Protein AF-A0A1J5B1B2-F1 (afdb_monomer)

Sequence (739 aa):
MNNLKSFLSNFNSKRIFVLLSVVTLLVMIWLHNDYCLTNDEPIHQLHGKVLLDYYKGANNSAVLSPLDSAGNIIATFSVIEDNNFRGMNFFGGFFDLTVNYLHSYFPETDLYNFRHLINSFFGFILFLFIGLTAKELGGWKTAVIAFLFAVLSPRLFGHAFVNPKDIPFAAIYIVGIHQIIVFLKNLPKVKILNSIFLALIFAISIDIRVSGLLLIVYFLLSVVTYWIIDYYRSRYLKIKETSKTLGIAIAISLVGYWAVRFLWPYAATDFFAPFKVLLKVSSFSIFNAYEVFQGNWYNAWEIPYSYIPTWIWISSPIFINLGILLTITAYHPKLKGDLNLFIYSLLLFVTLFPILFILAKHSNIYNGIRHLLFVFPTLIVLAAVAWEKLIDFLKQTQFYFITILILAASMLQPAIWSIKNHPYEAMYFSPLVGGNLAIFGKYETDYWGISTKEAVEWIANHTIEERKQKVVKIKMFYGDEMKVTNYSKNFSNLEYIPGNYEKGFDYEIIYSASAKFNKNLINTWPPENTVYEVKAGGIPLCAIVESKFKGLNTKELAEKYPTEANYMALCLEYYNAGDFINSILSAKKILAINSNNYYALNNIGAAANSLGLYDYAYINLTKALALNSDFELAKNNIAVSVKNIDAFSNNHDWLLRNSLNAYYIGEFEYVVRYSQRLIKLSPKDAIAYNNLCSAYNALEQYDKGEKACLKALQIDKDFQLAKNNLAYSRDKMAKAAGK

pLDDT: mean 88.59, std 11.6, range [36.25, 98.75]

Radius of gyration: 38.33 Å; Cα contacts (8 Å, |Δi|>4): 1106; chains: 1; bounding box: 104×51×124 Å

Structure (mmCIF, N/CA/C/O backbone):
data_AF-A0A1J5B1B2-F1
#
_entry.id   AF-A0A1J5B1B2-F1
#
loop_
_atom_site.group_PDB
_atom_site.id
_atom_site.type_symbol
_atom_site.label_atom_id
_atom_site.label_alt_id
_atom_site.label_comp_id
_atom_site.label_asym_id
_atom_site.label_entity_id
_atom_site.label_seq_id
_atom_site.pdbx_PDB_ins_code
_atom_site.Cartn_x
_atom_site.Cartn_y
_atom_site.Cartn_z
_atom_site.occupancy
_atom_site.B_iso_or_equiv
_atom_site.auth_seq_id
_atom_site.auth_comp_id
_atom_site.auth_asym_id
_atom_site.auth_atom_id
_atom_site.pdbx_PDB_model_num
ATOM 1 N N . MET A 1 1 ? -50.263 -0.620 5.279 1.00 44.25 1 MET A N 1
ATOM 2 C CA . MET A 1 1 ? -49.655 -0.032 6.501 1.00 44.25 1 MET A CA 1
ATOM 3 C C . MET A 1 1 ? -49.539 -1.008 7.677 1.00 44.25 1 MET A C 1
ATOM 5 O O . MET A 1 1 ? -48.469 -1.051 8.271 1.00 44.25 1 MET A O 1
ATOM 9 N N . ASN A 1 2 ? -50.556 -1.823 7.999 1.00 39.69 2 ASN A N 1
ATOM 10 C CA . ASN A 1 2 ? -50.485 -2.770 9.132 1.00 39.69 2 ASN A CA 1
ATOM 11 C C . ASN A 1 2 ? -49.493 -3.933 8.924 1.00 39.69 2 ASN A C 1
ATOM 13 O O . ASN A 1 2 ? -48.760 -4.258 9.853 1.00 39.69 2 ASN A O 1
ATOM 17 N N . ASN A 1 3 ? -49.351 -4.459 7.701 1.00 42.47 3 ASN A N 1
ATOM 18 C CA . ASN A 1 3 ? -48.334 -5.481 7.393 1.00 42.47 3 ASN A CA 1
ATOM 19 C C . ASN A 1 3 ? -46.897 -4.935 7.451 1.00 42.47 3 ASN A C 1
ATOM 21 O O . ASN A 1 3 ? -45.998 -5.644 7.881 1.00 42.47 3 ASN A O 1
ATOM 25 N N . LEU A 1 4 ? -46.680 -3.658 7.110 1.00 40.69 4 LEU A N 1
ATOM 26 C CA . LEU A 1 4 ? -45.367 -3.010 7.234 1.00 40.69 4 LEU A CA 1
ATOM 27 C C . LEU A 1 4 ? -45.024 -2.720 8.705 1.00 40.69 4 LEU A C 1
ATOM 29 O O . LEU A 1 4 ? -43.889 -2.917 9.115 1.00 40.69 4 LEU A O 1
ATOM 33 N N . LYS A 1 5 ? -46.006 -2.314 9.524 1.00 42.25 5 LYS A N 1
ATOM 34 C CA . LYS A 1 5 ? -45.835 -2.157 10.980 1.00 42.25 5 LYS A CA 1
ATOM 35 C C . LYS A 1 5 ? -45.577 -3.492 11.687 1.00 42.25 5 LYS A C 1
ATOM 37 O O . LYS A 1 5 ? -44.724 -3.526 12.561 1.00 42.25 5 LYS A O 1
ATOM 42 N N . SER A 1 6 ? -46.256 -4.569 11.285 1.00 36.25 6 SER A N 1
ATOM 43 C CA . SER A 1 6 ? -46.028 -5.939 11.778 1.00 36.25 6 SER A CA 1
ATOM 44 C C . SER A 1 6 ? -44.667 -6.503 11.336 1.00 36.25 6 SER A C 1
ATOM 46 O O . SER A 1 6 ? -43.957 -7.123 12.127 1.00 36.25 6 SER A O 1
ATOM 48 N N . PHE A 1 7 ? -44.253 -6.222 10.097 1.00 47.09 7 PHE A N 1
ATOM 49 C CA . PHE A 1 7 ? -42.923 -6.560 9.592 1.00 47.09 7 PHE A CA 1
ATOM 50 C C . PHE A 1 7 ? -41.827 -5.794 10.351 1.00 47.09 7 PHE A C 1
ATOM 52 O O . PHE A 1 7 ? -40.885 -6.404 10.846 1.00 47.09 7 PHE A O 1
ATOM 59 N N . LEU A 1 8 ? -41.984 -4.479 10.539 1.00 43.81 8 LEU A N 1
ATOM 60 C CA . LEU A 1 8 ? -41.035 -3.631 11.271 1.00 43.81 8 LEU A CA 1
ATOM 61 C C . LEU A 1 8 ? -41.021 -3.906 12.787 1.00 43.81 8 LEU A C 1
ATOM 63 O O . LEU A 1 8 ? -39.961 -3.808 13.399 1.00 43.81 8 LEU A O 1
ATOM 67 N N . SER A 1 9 ? -42.140 -4.316 13.402 1.00 45.56 9 SER A N 1
ATOM 68 C CA . SER A 1 9 ? -42.178 -4.697 14.825 1.00 45.56 9 SER A CA 1
ATOM 69 C C . SER A 1 9 ? -41.425 -5.999 15.122 1.00 45.56 9 SER A C 1
ATOM 71 O O . SER A 1 9 ? -41.043 -6.235 16.266 1.00 45.56 9 SER A O 1
ATOM 73 N N . ASN A 1 10 ? -41.174 -6.830 14.103 1.00 48.78 10 ASN A N 1
ATOM 74 C CA . ASN A 1 10 ? -40.402 -8.070 14.223 1.00 48.78 10 ASN A CA 1
ATOM 75 C C . ASN A 1 10 ? -38.872 -7.867 14.162 1.00 48.78 10 ASN A C 1
ATOM 77 O O . ASN A 1 10 ? -38.117 -8.797 14.482 1.00 48.78 10 ASN A O 1
ATOM 81 N N . PHE A 1 11 ? -38.390 -6.668 13.813 1.00 57.84 11 PHE A N 1
ATOM 82 C CA . PHE A 1 11 ? -36.961 -6.347 13.731 1.00 57.84 11 PHE A CA 1
ATOM 83 C C . PHE A 1 11 ? -36.473 -5.573 14.963 1.00 57.84 11 PHE A C 1
ATOM 85 O O . PHE A 1 11 ? -36.334 -4.354 14.964 1.00 57.84 11 PHE A O 1
ATOM 92 N N . ASN A 1 12 ? -36.141 -6.305 16.028 1.00 86.38 12 ASN A N 1
ATOM 93 C CA . ASN A 1 12 ? -35.326 -5.767 17.122 1.00 86.38 12 ASN A CA 1
ATOM 94 C C . ASN A 1 12 ? -33.930 -5.381 16.579 1.00 86.38 12 ASN A C 1
ATOM 96 O O . ASN A 1 12 ? -33.353 -6.150 15.807 1.00 86.38 12 ASN A O 1
ATOM 100 N N . SER A 1 13 ? -33.353 -4.246 17.002 1.00 90.69 13 SER A N 1
ATOM 101 C CA . SER A 1 13 ? -32.020 -3.764 16.587 1.00 90.69 13 SER A CA 1
ATOM 102 C C . SER A 1 13 ? -30.922 -4.831 16.673 1.00 90.69 13 SER A C 1
ATOM 104 O O . SER A 1 13 ? -30.003 -4.829 15.862 1.00 90.69 13 SER A O 1
ATOM 106 N N . LYS A 1 14 ? -31.036 -5.796 17.600 1.00 94.44 14 LYS A N 1
ATOM 107 C CA . LYS A 1 14 ? -30.134 -6.960 17.662 1.00 94.44 14 LYS A CA 1
ATOM 108 C C . LYS A 1 14 ? -30.177 -7.811 16.385 1.00 94.44 14 LYS A C 1
ATOM 110 O O . LYS A 1 14 ? -29.134 -8.218 15.892 1.00 94.44 14 LYS A O 1
ATOM 115 N N . ARG A 1 15 ? -31.371 -8.098 15.854 1.00 94.44 15 ARG A N 1
ATOM 116 C CA . ARG A 1 15 ? -31.545 -8.878 14.615 1.00 94.44 15 ARG A CA 1
ATOM 117 C C . ARG A 1 15 ? -31.017 -8.110 13.407 1.00 94.44 15 ARG A C 1
ATOM 119 O O . ARG A 1 15 ? -30.364 -8.714 12.569 1.00 94.44 15 ARG A O 1
ATOM 126 N N . ILE A 1 16 ? -31.245 -6.794 13.363 1.00 95.81 16 ILE A N 1
ATOM 127 C CA . ILE A 1 16 ? -30.692 -5.917 12.318 1.00 95.81 16 ILE A CA 1
ATOM 128 C C . ILE A 1 16 ? -29.164 -5.959 12.349 1.00 95.81 16 ILE A C 1
ATOM 130 O O . ILE A 1 16 ? -28.548 -6.171 11.315 1.00 95.81 16 ILE A O 1
ATOM 134 N N . PHE A 1 17 ? -28.558 -5.821 13.531 1.00 97.50 17 PHE A N 1
ATOM 135 C CA . PHE A 1 17 ? -27.109 -5.905 13.689 1.00 97.50 17 PHE A CA 1
ATOM 136 C C . PHE A 1 17 ? -26.550 -7.230 13.160 1.00 97.50 17 PHE A C 1
ATOM 138 O O . PHE A 1 17 ? -25.635 -7.222 12.348 1.00 97.50 17 PHE A O 1
ATOM 145 N N . VAL A 1 18 ? -27.141 -8.361 13.566 1.00 97.25 18 VAL A N 1
ATOM 146 C CA . VAL A 1 18 ? -26.714 -9.692 13.104 1.00 97.25 18 VAL A CA 1
ATOM 147 C C . VAL A 1 18 ? -26.868 -9.834 11.590 1.00 97.25 18 VAL A C 1
ATOM 149 O O . VAL A 1 18 ? -25.942 -10.302 10.937 1.00 97.25 18 VAL A O 1
ATOM 152 N N . LEU A 1 19 ? -28.002 -9.405 11.027 1.00 97.12 19 LEU A N 1
ATOM 153 C CA . LEU A 1 19 ? -28.238 -9.453 9.585 1.00 97.12 19 LEU A CA 1
ATOM 154 C C . LEU A 1 19 ? -27.201 -8.620 8.823 1.00 97.12 19 LEU A C 1
ATOM 156 O O . LEU A 1 19 ? -26.601 -9.126 7.881 1.00 97.12 19 LEU A O 1
ATOM 160 N N . LEU A 1 20 ? -26.953 -7.379 9.257 1.00 97.44 20 LEU A N 1
ATOM 161 C CA . LEU A 1 20 ? -25.939 -6.510 8.659 1.00 97.44 20 LEU A CA 1
ATOM 162 C C . LEU A 1 20 ? -24.549 -7.139 8.747 1.00 97.44 20 LEU A C 1
ATOM 164 O O . LEU A 1 20 ? -23.841 -7.156 7.751 1.00 97.44 20 LEU A O 1
ATOM 168 N N . SER A 1 21 ? -24.177 -7.713 9.894 1.00 98.12 21 SER A N 1
ATOM 169 C CA . SER A 1 21 ? -22.890 -8.399 10.042 1.00 98.12 21 SER A CA 1
ATOM 170 C C . SER A 1 21 ? -22.743 -9.576 9.075 1.00 98.12 21 SER A C 1
ATOM 172 O O . SER A 1 21 ? -21.721 -9.680 8.406 1.00 98.12 21 SER A O 1
ATOM 174 N N . VAL A 1 22 ? -23.760 -10.434 8.950 1.00 98.31 22 VAL A N 1
ATOM 175 C CA . VAL A 1 22 ? -23.717 -11.576 8.020 1.00 98.31 22 VAL A CA 1
ATOM 176 C C . VAL A 1 22 ? -23.623 -11.102 6.570 1.00 98.31 22 VAL A C 1
ATOM 178 O O . VAL A 1 22 ? -22.775 -11.587 5.828 1.00 98.31 22 VAL A O 1
ATOM 181 N N . VAL A 1 23 ? -24.447 -10.130 6.170 1.00 98.25 23 VAL A N 1
ATOM 182 C CA . VAL A 1 23 ? -24.424 -9.578 4.806 1.00 98.25 23 VAL A CA 1
ATOM 183 C C . VAL A 1 23 ? -23.073 -8.934 4.505 1.00 98.25 23 VAL A C 1
ATOM 185 O O . VAL A 1 23 ? -22.494 -9.217 3.463 1.00 98.25 23 VAL A O 1
ATOM 188 N N . THR A 1 24 ? -22.533 -8.120 5.415 1.00 98.25 24 THR A N 1
ATOM 189 C CA . THR A 1 24 ? -21.216 -7.497 5.236 1.00 98.25 24 THR A CA 1
ATOM 190 C C . THR A 1 24 ? -20.114 -8.540 5.098 1.00 98.25 24 THR A C 1
ATOM 192 O O . THR A 1 24 ? -19.287 -8.395 4.208 1.00 98.25 24 THR A O 1
ATOM 195 N N . LEU A 1 25 ? -20.115 -9.607 5.904 1.00 98.25 25 LEU A N 1
ATOM 196 C CA . LEU A 1 25 ? -19.133 -10.684 5.766 1.00 98.25 25 LEU A CA 1
ATOM 197 C C . LEU A 1 25 ? -19.203 -11.338 4.379 1.00 98.25 25 LEU A C 1
ATOM 199 O O . LEU A 1 25 ? -18.172 -11.508 3.736 1.00 98.25 25 LEU A O 1
ATOM 203 N N . LEU A 1 26 ? -20.405 -11.661 3.894 1.00 98.25 26 LEU A N 1
ATOM 204 C CA . LEU A 1 26 ? -20.587 -12.258 2.567 1.00 98.25 26 LEU A CA 1
ATOM 205 C C . LEU A 1 26 ? -20.145 -11.313 1.441 1.00 98.25 26 LEU A C 1
ATOM 207 O O . LEU A 1 26 ? -19.490 -11.753 0.501 1.00 98.25 26 LEU A O 1
ATOM 211 N N . VAL A 1 27 ? -20.454 -10.019 1.555 1.00 97.44 27 VAL A N 1
ATOM 212 C CA . VAL A 1 27 ? -20.014 -8.997 0.593 1.00 97.44 27 VAL A CA 1
ATOM 213 C C . VAL A 1 27 ? -18.491 -8.865 0.595 1.00 97.44 27 VAL A C 1
ATOM 215 O O . VAL A 1 27 ? -17.888 -8.845 -0.469 1.00 97.44 27 VAL A O 1
ATOM 218 N N . MET A 1 28 ? -17.849 -8.832 1.764 1.00 97.75 28 MET A N 1
ATOM 219 C CA . MET A 1 28 ? -16.387 -8.764 1.855 1.00 97.75 28 MET A CA 1
ATOM 220 C C . MET A 1 28 ? -15.718 -10.018 1.273 1.00 97.75 28 MET A C 1
ATOM 222 O O . MET A 1 28 ? -14.736 -9.907 0.547 1.00 97.75 28 MET A O 1
ATOM 226 N N . ILE A 1 29 ? -16.280 -11.207 1.505 1.00 96.75 29 ILE A N 1
ATOM 227 C CA . ILE A 1 29 ? -15.799 -12.438 0.859 1.00 96.75 29 ILE A CA 1
ATOM 228 C C . ILE A 1 29 ? -15.971 -12.364 -0.662 1.00 96.75 29 ILE A C 1
ATOM 230 O O . ILE A 1 29 ? -15.130 -12.877 -1.387 1.00 96.75 29 ILE A O 1
ATOM 234 N N . TRP A 1 30 ? -17.025 -11.733 -1.174 1.00 96.50 30 TRP A N 1
ATOM 235 C CA . TRP A 1 30 ? -17.233 -11.608 -2.617 1.00 96.50 30 TRP A CA 1
ATOM 236 C C . TRP A 1 30 ? -16.267 -10.607 -3.277 1.00 96.50 30 TRP A C 1
ATOM 238 O O . TRP A 1 30 ? -15.713 -10.917 -4.326 1.00 96.50 30 TRP A O 1
ATOM 248 N N . LEU A 1 31 ? -16.003 -9.466 -2.631 1.00 96.62 31 LEU A N 1
ATOM 249 C CA . LEU A 1 31 ? -15.208 -8.356 -3.186 1.00 96.62 31 LEU A CA 1
ATOM 250 C C . LEU A 1 31 ? -13.682 -8.521 -3.072 1.00 96.62 31 LEU A C 1
ATOM 252 O O . LEU A 1 31 ? -12.936 -7.734 -3.645 1.00 96.62 31 LEU A O 1
ATOM 256 N N . HIS A 1 32 ? -13.172 -9.493 -2.306 1.00 94.81 32 HIS A N 1
ATOM 257 C CA . HIS A 1 32 ? -11.735 -9.533 -1.987 1.00 94.81 32 HIS A CA 1
ATOM 258 C C . HIS A 1 32 ? -10.811 -9.636 -3.211 1.00 94.81 32 HIS A C 1
ATOM 260 O O . HIS A 1 32 ? -9.705 -9.111 -3.165 1.00 94.81 32 HIS A O 1
ATOM 266 N N . ASN A 1 33 ? -11.267 -10.271 -4.294 1.00 92.44 33 ASN A N 1
ATOM 267 C CA . ASN A 1 33 ? -10.485 -10.462 -5.520 1.00 92.44 33 ASN A CA 1
ATOM 268 C C . ASN A 1 33 ? -10.365 -9.197 -6.377 1.00 92.44 33 ASN A C 1
ATOM 270 O O . ASN A 1 33 ? -9.549 -9.158 -7.302 1.00 92.44 33 ASN A O 1
ATOM 274 N N . ASP A 1 34 ? -11.180 -8.176 -6.114 1.00 93.38 34 ASP A N 1
ATOM 275 C CA . ASP A 1 34 ? -11.208 -6.966 -6.931 1.00 93.38 34 ASP A CA 1
ATOM 276 C C . ASP A 1 34 ? -9.979 -6.092 -6.658 1.00 93.38 34 ASP A C 1
ATOM 278 O O . ASP A 1 34 ? -9.441 -5.465 -7.575 1.00 93.38 34 ASP A O 1
ATOM 282 N N . TYR A 1 35 ? -9.458 -6.144 -5.432 1.00 92.38 35 TYR A N 1
ATOM 283 C CA . TYR A 1 35 ? -8.340 -5.332 -4.975 1.00 92.38 35 TYR A CA 1
ATOM 284 C C . TYR A 1 35 ? -6.985 -5.743 -5.577 1.00 92.38 35 TYR A C 1
ATOM 286 O O . TYR A 1 35 ? -6.733 -6.889 -5.949 1.00 92.38 35 TYR A O 1
ATOM 294 N N . CYS A 1 36 ? -6.091 -4.758 -5.685 1.00 90.31 36 CYS A N 1
ATOM 295 C CA . CYS A 1 36 ? -4.740 -4.928 -6.211 1.00 90.31 36 CYS A CA 1
ATOM 296 C C . CYS A 1 36 ? -3.732 -5.220 -5.093 1.00 90.31 36 CYS A C 1
ATOM 298 O O . CYS A 1 36 ? -3.844 -4.687 -3.989 1.00 90.31 36 CYS A O 1
ATOM 300 N N . LEU A 1 37 ? -2.703 -6.002 -5.423 1.00 89.56 37 LEU A N 1
ATOM 301 C CA . LEU A 1 37 ? -1.488 -6.170 -4.635 1.00 89.56 37 LEU A CA 1
ATOM 302 C C . LEU A 1 37 ? -0.881 -4.803 -4.282 1.00 89.56 37 LEU A C 1
ATOM 304 O O . LEU A 1 37 ? -0.706 -3.953 -5.157 1.00 89.56 37 LEU A O 1
ATOM 308 N N . THR A 1 38 ? -0.518 -4.616 -3.017 1.00 87.75 38 THR A N 1
ATOM 309 C CA . THR A 1 38 ? 0.160 -3.416 -2.504 1.00 87.75 38 THR A CA 1
ATOM 310 C C . THR A 1 38 ? 1.669 -3.618 -2.370 1.00 87.75 38 THR A C 1
ATOM 312 O O . THR A 1 38 ? 2.167 -4.742 -2.326 1.00 87.75 38 THR A O 1
ATOM 315 N N . ASN A 1 39 ? 2.411 -2.516 -2.233 1.00 79.56 39 ASN A N 1
ATOM 316 C CA . ASN A 1 39 ? 3.877 -2.532 -2.118 1.00 79.56 39 ASN A CA 1
ATOM 317 C C . ASN A 1 39 ? 4.401 -3.251 -0.866 1.00 79.56 39 ASN A C 1
ATOM 319 O O . ASN A 1 39 ? 5.534 -3.727 -0.859 1.00 79.56 39 ASN A O 1
ATOM 323 N N . ASP A 1 40 ? 3.596 -3.346 0.194 1.00 80.88 40 ASP A N 1
ATOM 324 C CA . ASP A 1 40 ? 4.032 -3.958 1.452 1.00 80.88 40 ASP A CA 1
ATOM 325 C C . ASP A 1 40 ? 3.839 -5.478 1.467 1.00 80.88 40 ASP A C 1
ATOM 327 O O . ASP A 1 40 ? 4.566 -6.204 2.148 1.00 80.88 40 ASP A O 1
ATOM 331 N N . GLU A 1 41 ? 2.846 -5.981 0.733 1.00 88.19 41 GLU A N 1
ATOM 332 C CA . GLU A 1 41 ? 2.434 -7.382 0.789 1.00 88.19 41 GLU A CA 1
ATOM 333 C C . GLU A 1 41 ? 3.536 -8.386 0.433 1.00 88.19 41 GLU A C 1
ATOM 335 O O . GLU A 1 41 ? 3.629 -9.397 1.132 1.00 88.19 41 GLU A O 1
ATOM 340 N N . PRO A 1 42 ? 4.415 -8.154 -0.561 1.00 85.50 42 PRO A N 1
ATOM 341 C CA . PRO A 1 42 ? 5.524 -9.068 -0.819 1.00 85.50 42 PRO A CA 1
ATOM 342 C C . PRO A 1 42 ? 6.532 -9.169 0.334 1.00 85.50 42 PRO A C 1
ATOM 344 O O . PRO A 1 42 ? 7.032 -10.254 0.629 1.00 85.50 42 PRO A O 1
ATOM 347 N N . ILE A 1 43 ? 6.790 -8.068 1.044 1.00 82.88 43 ILE A N 1
ATOM 348 C CA . ILE A 1 43 ? 7.692 -8.046 2.208 1.00 82.88 43 ILE A CA 1
ATOM 349 C C . ILE A 1 43 ? 7.073 -8.847 3.355 1.00 82.88 43 ILE A C 1
ATOM 351 O O . ILE A 1 43 ? 7.726 -9.674 3.994 1.00 82.88 43 ILE A O 1
ATOM 355 N N . HIS A 1 44 ? 5.783 -8.620 3.591 1.00 88.12 44 HIS A N 1
ATOM 356 C CA . HIS A 1 44 ? 4.971 -9.360 4.549 1.00 88.12 44 HIS A CA 1
ATOM 357 C C . HIS A 1 44 ? 4.876 -10.851 4.198 1.00 88.12 44 HIS A C 1
ATOM 359 O O . HIS A 1 44 ? 4.885 -11.715 5.077 1.00 88.12 44 HIS A O 1
ATOM 365 N N . GLN A 1 45 ? 4.855 -11.176 2.907 1.00 89.62 45 GLN A N 1
ATOM 366 C CA . GLN A 1 45 ? 4.894 -12.550 2.436 1.00 89.62 45 GLN A CA 1
ATOM 367 C C . GLN A 1 45 ? 6.224 -13.233 2.747 1.00 89.62 45 GLN A C 1
ATOM 369 O O . GLN A 1 45 ? 6.226 -14.339 3.290 1.00 89.62 45 GLN A O 1
ATOM 374 N N . LEU A 1 46 ? 7.346 -12.571 2.461 1.00 87.44 46 LEU A N 1
ATOM 375 C CA . LEU A 1 46 ? 8.669 -13.092 2.792 1.00 87.44 46 LEU A CA 1
ATOM 376 C C . LEU A 1 46 ? 8.827 -13.299 4.305 1.00 87.44 46 LEU A C 1
ATOM 378 O O . LEU A 1 46 ? 9.301 -14.348 4.738 1.00 87.44 46 LEU A O 1
ATOM 382 N N . HIS A 1 47 ? 8.362 -12.344 5.116 1.00 89.06 47 HIS A N 1
ATOM 383 C CA . HIS A 1 47 ? 8.392 -12.463 6.573 1.00 89.06 47 HIS A CA 1
ATOM 384 C C . HIS A 1 47 ? 7.584 -13.662 7.083 1.00 89.06 47 HIS A C 1
ATOM 386 O O . HIS A 1 47 ? 8.096 -14.451 7.876 1.00 89.06 47 HIS A O 1
ATOM 392 N N . GLY A 1 48 ? 6.360 -13.854 6.585 1.00 92.19 48 GLY A N 1
ATOM 393 C CA . GLY A 1 48 ? 5.529 -14.996 6.967 1.00 92.19 48 GLY A CA 1
ATOM 394 C C . GLY A 1 48 ? 6.139 -16.346 6.587 1.00 92.19 48 GLY A C 1
ATOM 395 O O . GLY A 1 48 ? 6.037 -17.293 7.366 1.00 92.19 48 GLY A O 1
ATOM 396 N N . LYS A 1 49 ? 6.840 -16.430 5.446 1.00 91.12 49 LYS A N 1
ATOM 397 C CA . LYS A 1 49 ? 7.603 -17.627 5.061 1.00 91.12 49 LYS A CA 1
ATOM 398 C C . LYS A 1 49 ? 8.735 -17.916 6.052 1.00 91.12 49 LYS A C 1
ATOM 400 O O . LYS A 1 49 ? 8.833 -19.036 6.540 1.00 91.12 49 LYS A O 1
ATOM 405 N N . VAL A 1 50 ? 9.530 -16.903 6.407 1.00 90.44 50 VAL A N 1
ATOM 406 C CA . VAL A 1 50 ? 10.624 -17.036 7.388 1.00 90.44 50 VAL A CA 1
ATOM 407 C C . VAL A 1 50 ? 10.103 -17.476 8.762 1.00 90.44 50 VAL A C 1
ATOM 409 O O . VAL A 1 50 ? 10.709 -18.337 9.400 1.00 90.44 50 VAL A O 1
ATOM 412 N N . LEU A 1 51 ? 8.962 -16.939 9.208 1.00 92.56 51 LEU A N 1
ATOM 413 C CA . LEU A 1 51 ? 8.314 -17.366 10.453 1.00 92.56 51 LEU A CA 1
ATOM 414 C C . LEU A 1 51 ? 7.831 -18.818 10.376 1.00 92.56 51 LEU A C 1
ATOM 416 O O . LEU A 1 51 ? 8.075 -19.596 11.296 1.00 92.56 51 LEU A O 1
ATOM 420 N N . LEU A 1 52 ? 7.170 -19.205 9.283 1.00 93.69 52 LEU A N 1
ATOM 421 C CA . LEU A 1 52 ? 6.684 -20.572 9.102 1.00 93.69 52 LEU A CA 1
ATOM 422 C C . LEU A 1 52 ? 7.838 -21.585 9.078 1.00 93.69 52 LEU A C 1
ATOM 424 O O . LEU A 1 52 ? 7.739 -22.635 9.713 1.00 93.69 52 LEU A O 1
ATOM 428 N N . ASP A 1 53 ? 8.935 -21.259 8.393 1.00 92.12 53 ASP A N 1
ATOM 429 C CA . ASP A 1 53 ? 10.139 -22.092 8.343 1.00 92.12 53 ASP A CA 1
ATOM 430 C C . ASP A 1 53 ? 10.784 -22.235 9.731 1.00 92.12 53 ASP A C 1
ATOM 432 O O . ASP A 1 53 ? 11.240 -23.325 10.082 1.00 92.12 53 ASP A O 1
ATOM 436 N N . TYR A 1 54 ? 10.748 -21.187 10.561 1.00 92.62 54 TYR A N 1
ATOM 437 C CA . TYR A 1 54 ? 11.180 -21.256 11.960 1.00 92.62 54 TYR A CA 1
ATOM 438 C C . TYR A 1 54 ? 10.339 -22.218 12.797 1.00 92.62 54 TYR A C 1
ATOM 440 O O . TYR A 1 54 ? 10.890 -23.114 13.435 1.00 92.62 54 TYR A O 1
ATOM 448 N N . TYR A 1 55 ? 9.009 -22.110 12.751 1.00 93.81 55 TYR A N 1
ATOM 449 C CA . TYR A 1 55 ? 8.140 -23.016 13.513 1.00 93.81 55 TYR A CA 1
ATOM 450 C C . TYR A 1 55 ? 8.185 -24.466 13.012 1.00 93.81 55 TYR A C 1
ATOM 452 O O . TYR A 1 55 ? 7.894 -25.385 13.776 1.00 93.81 55 TYR A O 1
ATOM 460 N N . LYS A 1 56 ? 8.590 -24.691 11.756 1.00 94.00 56 LYS A N 1
ATOM 461 C CA . LYS A 1 56 ? 8.878 -26.026 11.207 1.00 94.00 56 LYS A CA 1
ATOM 462 C C . LYS A 1 56 ? 10.276 -26.550 11.565 1.00 94.00 56 LYS A C 1
ATOM 464 O O . LYS A 1 56 ? 10.576 -27.698 11.254 1.00 94.00 56 LYS A O 1
ATOM 469 N N . GLY A 1 57 ? 11.131 -25.735 12.187 1.00 91.50 57 GLY A N 1
ATOM 470 C CA . GLY A 1 57 ? 12.524 -26.080 12.486 1.00 91.50 57 GLY A CA 1
ATOM 471 C C . GLY A 1 57 ? 13.447 -26.095 11.260 1.00 91.50 57 GLY A C 1
ATOM 472 O O . GLY A 1 57 ? 14.544 -26.639 11.338 1.00 91.50 57 GLY A O 1
ATOM 473 N N . ALA A 1 58 ? 13.018 -25.517 10.133 1.00 88.69 58 ALA A N 1
ATOM 474 C CA . ALA A 1 58 ? 13.769 -25.493 8.878 1.00 88.69 58 ALA A CA 1
ATOM 475 C C . ALA A 1 58 ? 14.775 -24.330 8.803 1.00 88.69 58 ALA A C 1
ATOM 477 O O . ALA A 1 58 ? 15.797 -24.447 8.130 1.00 88.69 58 ALA A O 1
ATOM 478 N N . ASN A 1 59 ? 14.503 -23.207 9.479 1.00 85.75 59 ASN A N 1
ATOM 479 C CA . ASN A 1 59 ? 15.365 -22.023 9.455 1.00 85.75 59 ASN A CA 1
ATOM 480 C C . ASN A 1 59 ? 15.274 -21.220 10.765 1.00 85.75 59 ASN A C 1
ATOM 482 O O . ASN A 1 59 ? 14.188 -20.976 11.268 1.00 85.75 59 ASN A O 1
ATOM 486 N N . ASN A 1 60 ? 16.400 -20.736 11.294 1.00 88.12 60 ASN A N 1
ATOM 487 C CA . ASN A 1 60 ? 16.443 -19.908 12.504 1.00 88.12 60 ASN A CA 1
ATOM 488 C C . ASN A 1 60 ? 16.574 -18.398 12.232 1.00 88.12 60 ASN A C 1
ATOM 490 O O . ASN A 1 60 ? 16.782 -17.626 13.165 1.00 88.12 60 ASN A O 1
ATOM 494 N N . SER A 1 61 ? 16.418 -17.928 10.990 1.00 86.50 61 SER A N 1
ATOM 495 C CA . SER A 1 61 ? 16.573 -16.501 10.680 1.00 86.50 61 SER A CA 1
ATOM 496 C C . SER A 1 61 ? 15.598 -15.584 11.427 1.00 86.50 61 SER A C 1
ATOM 498 O O . SER A 1 61 ? 15.942 -14.436 11.697 1.00 86.50 61 SER A O 1
ATOM 500 N N . ALA A 1 62 ? 14.435 -16.090 11.852 1.00 88.06 62 ALA A N 1
ATOM 501 C CA . ALA A 1 62 ? 13.431 -15.328 12.600 1.00 88.06 62 ALA A CA 1
ATOM 502 C C . ALA A 1 62 ? 13.864 -14.914 14.023 1.00 88.06 62 ALA A C 1
ATOM 504 O O . ALA A 1 62 ? 13.328 -13.949 14.568 1.00 88.06 62 ALA A O 1
ATOM 505 N N . VAL A 1 63 ? 14.820 -15.622 14.647 1.00 90.44 63 VAL A N 1
ATOM 506 C CA . VAL A 1 63 ? 15.299 -15.280 16.005 1.00 90.44 63 VAL A CA 1
ATOM 507 C C . VAL A 1 63 ? 16.389 -14.213 16.005 1.00 90.44 63 VAL A C 1
ATOM 509 O O . VAL A 1 63 ? 16.777 -13.714 17.058 1.00 90.44 63 VAL A O 1
ATOM 512 N N . LEU A 1 64 ? 16.925 -13.884 14.832 1.00 88.12 64 LEU A N 1
ATOM 513 C CA . LEU A 1 64 ? 18.067 -12.992 14.712 1.00 88.12 64 LEU A CA 1
ATOM 514 C C . LEU A 1 64 ? 17.665 -11.561 15.078 1.00 88.12 64 LEU A C 1
ATOM 516 O O . LEU A 1 64 ? 16.600 -11.084 14.680 1.00 88.12 64 LEU A O 1
ATOM 520 N N . SER A 1 65 ? 18.550 -10.870 15.802 1.00 86.50 65 SER A N 1
ATOM 521 C CA . SER A 1 65 ? 18.351 -9.465 16.160 1.00 86.50 65 SER A CA 1
ATOM 522 C C . SER A 1 65 ? 18.129 -8.619 14.903 1.00 86.50 65 SER A C 1
ATOM 524 O O . SER A 1 65 ? 18.930 -8.709 13.966 1.00 86.50 65 SER A O 1
ATOM 526 N N . PRO A 1 66 ? 17.091 -7.766 14.887 1.00 82.81 66 PRO A N 1
ATOM 527 C CA . PRO A 1 66 ? 16.885 -6.809 13.812 1.00 82.81 66 PRO A CA 1
ATOM 528 C C . PRO A 1 66 ? 17.753 -5.545 13.976 1.00 82.81 66 PRO A C 1
ATOM 530 O O . PRO A 1 66 ? 17.662 -4.607 13.181 1.00 82.81 66 PRO A O 1
ATOM 533 N N . LEU A 1 67 ? 18.567 -5.502 15.034 1.00 82.06 67 LEU A N 1
ATOM 534 C CA . LEU A 1 67 ? 19.558 -4.471 15.311 1.00 82.06 67 LEU A CA 1
ATOM 535 C C . LEU A 1 67 ? 20.962 -4.984 14.977 1.00 82.06 67 LEU A C 1
ATOM 537 O O . LEU A 1 67 ? 21.284 -6.134 15.298 1.00 82.06 67 LEU A O 1
ATOM 541 N N . ASP A 1 68 ? 21.787 -4.123 14.383 1.00 79.56 68 ASP A N 1
ATOM 542 C CA . ASP A 1 68 ? 23.215 -4.372 14.191 1.00 79.56 68 ASP A CA 1
ATOM 543 C C . ASP A 1 68 ? 23.999 -4.267 15.517 1.00 79.56 68 ASP A C 1
ATOM 545 O O . ASP A 1 68 ? 23.451 -3.951 16.578 1.00 79.56 68 ASP A O 1
ATOM 549 N N . SER A 1 69 ? 25.306 -4.535 15.471 1.00 80.38 69 SER A N 1
ATOM 550 C CA . SER A 1 69 ? 26.193 -4.454 16.640 1.00 80.38 69 SER A CA 1
ATOM 551 C C . SER A 1 69 ? 26.309 -3.044 17.234 1.00 80.38 69 SER A C 1
ATOM 553 O O . SER A 1 69 ? 26.654 -2.913 18.407 1.00 80.38 69 SER A O 1
ATOM 555 N N . ALA A 1 70 ? 25.996 -2.000 16.463 1.00 78.62 70 ALA A N 1
ATOM 556 C CA . ALA A 1 70 ? 25.958 -0.612 16.912 1.00 78.62 70 ALA A CA 1
ATOM 557 C C . ALA A 1 70 ? 24.574 -0.198 17.460 1.00 78.62 70 ALA A C 1
ATOM 559 O O . ALA A 1 70 ? 24.396 0.937 17.906 1.00 78.62 70 ALA A O 1
ATOM 560 N N . GLY A 1 71 ? 23.586 -1.101 17.457 1.00 75.75 71 GLY A N 1
ATOM 561 C CA . GLY A 1 71 ? 22.219 -0.825 17.900 1.00 75.75 71 GLY A CA 1
ATOM 562 C C . GLY A 1 71 ? 21.391 -0.020 16.891 1.00 75.75 71 GLY A C 1
ATOM 563 O O . GLY A 1 71 ? 20.374 0.582 17.266 1.00 75.75 71 GLY A O 1
ATOM 564 N N . ASN A 1 72 ? 21.811 0.022 15.627 1.00 76.69 72 ASN A N 1
ATOM 565 C CA . ASN A 1 72 ? 21.050 0.598 14.525 1.00 76.69 72 ASN A CA 1
ATOM 566 C C . ASN A 1 72 ? 20.135 -0.447 13.896 1.00 76.69 72 ASN A C 1
ATOM 568 O O . ASN A 1 72 ? 20.373 -1.649 13.968 1.0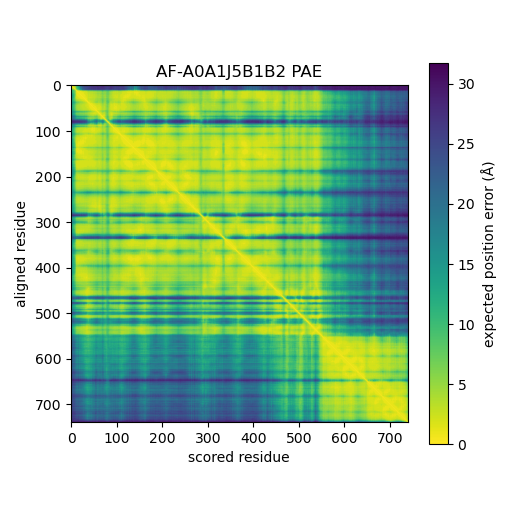0 76.69 72 ASN A O 1
ATOM 572 N N . ILE A 1 73 ? 19.054 0.029 13.288 1.00 74.31 73 ILE A N 1
ATOM 573 C CA . ILE A 1 73 ? 18.061 -0.826 12.644 1.00 74.31 73 ILE A CA 1
ATOM 574 C C . ILE A 1 73 ? 18.636 -1.345 11.326 1.00 74.31 73 ILE A C 1
ATOM 576 O O . ILE A 1 73 ? 19.044 -0.552 10.479 1.00 74.31 73 ILE A O 1
ATOM 580 N N . ILE A 1 74 ? 18.619 -2.663 11.138 1.00 75.94 74 ILE A N 1
ATOM 581 C CA . ILE A 1 74 ? 18.955 -3.282 9.855 1.00 75.94 74 ILE A CA 1
ATOM 582 C C . ILE A 1 74 ? 17.767 -3.087 8.913 1.00 75.94 74 ILE A C 1
ATOM 584 O O . ILE A 1 74 ? 16.627 -3.399 9.268 1.00 75.94 74 ILE A O 1
ATOM 588 N N . ALA A 1 75 ? 18.021 -2.551 7.719 1.00 65.06 75 ALA A N 1
ATOM 589 C CA . ALA A 1 75 ? 16.950 -2.199 6.803 1.00 65.06 75 ALA A CA 1
ATOM 590 C C . ALA A 1 75 ? 16.158 -3.431 6.337 1.00 65.06 75 ALA A C 1
ATOM 592 O O . ALA A 1 75 ? 16.711 -4.479 6.011 1.00 65.06 75 ALA A O 1
ATOM 593 N N . THR A 1 76 ? 14.837 -3.276 6.259 1.00 63.69 76 THR A N 1
ATOM 594 C CA . THR A 1 76 ? 13.891 -4.328 5.858 1.00 63.69 76 THR A CA 1
ATOM 595 C C . THR A 1 76 ? 14.149 -4.877 4.449 1.00 63.69 76 THR A C 1
ATOM 597 O O . THR A 1 76 ? 13.797 -6.015 4.161 1.00 63.69 76 THR A O 1
ATOM 600 N N . PHE A 1 77 ? 14.781 -4.076 3.586 1.00 57.38 77 PHE A N 1
ATOM 601 C CA . PHE A 1 77 ? 14.998 -4.368 2.167 1.00 57.38 77 PHE A CA 1
ATOM 602 C C . PHE A 1 77 ? 16.442 -4.745 1.814 1.00 57.38 77 PHE A C 1
ATOM 604 O O . PHE A 1 77 ? 16.693 -5.160 0.690 1.00 57.38 77 PHE A O 1
ATOM 611 N N . SER A 1 78 ? 17.406 -4.581 2.727 1.00 48.75 78 SER A N 1
ATOM 612 C CA . SER A 1 78 ? 18.830 -4.606 2.360 1.00 48.75 78 SER A CA 1
ATOM 613 C C . SER A 1 78 ? 19.452 -6.001 2.268 1.00 48.75 78 SER A C 1
ATOM 615 O O . SER A 1 78 ? 20.665 -6.091 2.118 1.00 48.75 78 SER A O 1
ATOM 617 N N . VAL A 1 79 ? 18.681 -7.086 2.404 1.00 48.97 79 VAL A N 1
ATOM 618 C CA . VAL A 1 79 ? 19.252 -8.441 2.478 1.00 48.97 79 VAL A CA 1
ATOM 619 C C . VAL A 1 79 ? 18.283 -9.498 1.928 1.00 48.97 79 VAL A C 1
ATOM 621 O O . VAL A 1 79 ? 17.663 -10.248 2.682 1.00 48.97 79 VAL A O 1
ATOM 624 N N . ILE A 1 80 ? 18.094 -9.513 0.606 1.00 49.72 80 ILE A N 1
ATOM 625 C CA . ILE A 1 80 ? 17.418 -10.623 -0.102 1.00 49.72 80 ILE A CA 1
ATOM 626 C C . ILE A 1 80 ? 18.449 -11.673 -0.557 1.00 49.72 80 ILE A C 1
ATOM 628 O O . ILE A 1 80 ? 18.136 -12.859 -0.633 1.00 49.72 80 ILE A O 1
ATOM 632 N N . GLU A 1 81 ? 19.699 -11.263 -0.759 1.00 45.09 81 GLU A N 1
ATOM 633 C CA . GLU A 1 81 ? 20.832 -12.152 -1.007 1.00 45.09 81 GLU A CA 1
ATOM 634 C C . GLU A 1 81 ? 21.411 -12.594 0.362 1.00 45.09 81 GLU A C 1
ATOM 636 O O . GLU A 1 81 ? 21.638 -11.761 1.236 1.00 45.09 81 GLU A O 1
ATOM 641 N N . ASP A 1 82 ? 21.581 -13.903 0.593 1.00 49.81 82 ASP A N 1
ATOM 642 C CA . ASP A 1 82 ? 22.274 -14.532 1.747 1.00 49.81 82 ASP A CA 1
ATOM 643 C C . ASP A 1 82 ? 21.531 -14.810 3.077 1.00 49.81 82 ASP A C 1
ATOM 645 O O . ASP A 1 82 ? 22.127 -14.698 4.151 1.00 49.81 82 ASP A O 1
ATOM 649 N N . ASN A 1 83 ? 20.266 -15.262 3.076 1.00 52.34 83 ASN A N 1
ATOM 650 C CA . ASN A 1 83 ? 19.598 -15.837 4.277 1.00 52.34 83 ASN A CA 1
ATOM 651 C C . ASN A 1 83 ? 19.560 -14.934 5.541 1.00 52.34 83 ASN A C 1
ATOM 653 O O . ASN A 1 83 ? 19.167 -15.374 6.626 1.00 52.34 83 ASN A O 1
ATOM 657 N N . ASN A 1 84 ? 19.911 -13.654 5.406 1.00 58.53 84 ASN A N 1
ATOM 658 C CA . ASN A 1 84 ? 20.072 -12.679 6.483 1.00 58.53 84 ASN A CA 1
ATOM 659 C C . ASN A 1 84 ? 18.904 -11.677 6.525 1.00 58.53 84 ASN A C 1
ATOM 661 O O . ASN A 1 84 ? 19.069 -10.511 6.890 1.00 58.53 84 ASN A O 1
ATOM 665 N N . PHE A 1 85 ? 17.695 -12.145 6.206 1.00 66.81 85 PHE A N 1
ATOM 666 C CA . PHE A 1 85 ? 16.466 -11.370 6.348 1.00 66.81 85 PHE A CA 1
ATOM 667 C C . PHE A 1 85 ? 16.142 -11.149 7.834 1.00 66.81 85 PHE A C 1
ATOM 669 O O . PHE A 1 85 ? 15.489 -11.973 8.471 1.00 66.81 85 PHE A O 1
ATOM 676 N N . ARG A 1 86 ? 16.658 -10.055 8.407 1.00 72.62 86 ARG A N 1
ATOM 677 C CA . ARG A 1 86 ? 16.524 -9.737 9.842 1.00 72.62 86 ARG A CA 1
ATOM 678 C C . ARG A 1 86 ? 15.737 -8.459 10.116 1.00 72.62 86 ARG A C 1
ATOM 680 O O . ARG A 1 86 ? 15.205 -8.308 11.207 1.00 72.62 86 ARG A O 1
ATOM 687 N N . GLY A 1 87 ? 15.606 -7.556 9.140 1.00 72.69 87 GLY A N 1
ATOM 688 C CA . GLY A 1 87 ? 14.922 -6.270 9.332 1.00 72.69 87 GLY A CA 1
ATOM 689 C C . GLY A 1 87 ? 13.439 -6.408 9.706 1.00 72.69 87 GLY A C 1
ATOM 690 O O . GLY A 1 87 ? 12.950 -5.661 10.549 1.00 72.69 87 GLY A O 1
ATOM 691 N N . MET A 1 88 ? 12.728 -7.412 9.173 1.00 82.00 88 MET A N 1
ATOM 692 C CA . MET A 1 88 ? 11.338 -7.692 9.572 1.00 82.00 88 MET A CA 1
ATOM 693 C C . MET A 1 88 ? 11.200 -8.380 10.934 1.00 82.00 88 MET A C 1
ATOM 695 O O . MET A 1 88 ? 10.100 -8.376 11.473 1.00 82.00 88 MET A O 1
ATOM 699 N N . ASN A 1 89 ? 12.277 -8.890 11.548 1.00 86.62 89 ASN A N 1
ATOM 700 C CA . ASN A 1 89 ? 12.207 -9.476 12.898 1.00 86.62 89 ASN A CA 1
ATOM 701 C C . ASN A 1 89 ? 11.895 -8.420 13.976 1.00 86.62 89 ASN A C 1
ATOM 703 O O . ASN A 1 89 ? 11.617 -8.765 15.126 1.00 86.62 89 ASN A O 1
ATOM 707 N N . PHE A 1 90 ? 11.892 -7.132 13.599 1.00 79.44 90 PHE A N 1
ATOM 708 C CA . PHE A 1 90 ? 11.277 -6.037 14.357 1.00 79.44 90 PHE A CA 1
ATOM 709 C C . PHE A 1 90 ? 9.780 -6.237 14.628 1.00 79.44 90 PHE A C 1
ATOM 711 O O . PHE A 1 90 ? 9.220 -5.544 15.480 1.00 79.44 90 PHE A O 1
ATOM 718 N N . PHE A 1 91 ? 9.129 -7.136 13.895 1.00 82.25 91 PHE A N 1
ATOM 719 C CA . PHE A 1 91 ? 7.717 -7.462 14.005 1.00 82.25 91 PHE A CA 1
ATOM 720 C C . PHE A 1 91 ? 7.570 -8.954 14.341 1.00 82.25 91 PHE A C 1
ATOM 722 O O . PHE A 1 91 ? 8.402 -9.762 13.929 1.00 82.25 91 PHE A O 1
ATOM 729 N N . GLY A 1 92 ? 6.545 -9.309 15.122 1.00 83.12 92 GLY A N 1
ATOM 730 C CA . GLY A 1 92 ? 6.265 -10.704 15.480 1.00 83.12 92 GLY A CA 1
ATOM 731 C C . GLY A 1 92 ? 5.573 -11.482 14.361 1.00 83.12 92 GLY A C 1
ATOM 732 O O . GLY A 1 92 ? 5.872 -12.651 14.141 1.00 83.12 92 GLY A O 1
ATOM 733 N N . GLY A 1 93 ? 4.749 -10.791 13.567 1.00 87.56 93 GLY A N 1
ATOM 734 C CA . GLY A 1 93 ? 4.240 -11.292 12.291 1.00 87.56 93 GLY A CA 1
ATOM 735 C C . GLY A 1 93 ? 3.119 -12.329 12.403 1.00 87.56 93 GLY A C 1
ATOM 736 O O . GLY A 1 93 ? 2.948 -13.130 11.490 1.00 87.56 93 GLY A O 1
ATOM 737 N N . PHE A 1 94 ? 2.299 -12.289 13.458 1.00 94.06 94 PHE A N 1
ATOM 738 C CA . PHE A 1 94 ? 1.144 -13.173 13.667 1.00 94.06 94 PHE A CA 1
ATOM 739 C C . PHE A 1 94 ? 0.240 -13.272 12.438 1.00 94.06 94 PHE A C 1
ATOM 741 O O . PHE A 1 94 ? -0.150 -14.373 12.046 1.00 94.06 94 PHE A O 1
ATOM 748 N N . PHE A 1 95 ? -0.089 -12.138 11.809 1.00 94.56 95 PHE A N 1
ATOM 749 C CA . PHE A 1 95 ? -0.888 -12.133 10.583 1.00 94.56 95 PHE A CA 1
ATOM 750 C C . PHE A 1 95 ? -0.167 -12.867 9.445 1.00 94.56 95 PHE A C 1
ATOM 752 O O . PHE A 1 95 ? -0.746 -13.744 8.810 1.00 94.56 95 PHE A O 1
ATOM 759 N N . ASP A 1 96 ? 1.111 -12.558 9.229 1.00 94.19 96 ASP A N 1
ATOM 760 C CA . ASP A 1 96 ? 1.905 -13.126 8.140 1.00 94.19 96 ASP A CA 1
ATOM 761 C C . ASP A 1 96 ? 2.111 -14.635 8.298 1.00 94.19 96 ASP A C 1
ATOM 763 O O . ASP A 1 96 ? 1.964 -15.380 7.324 1.00 94.19 96 ASP A O 1
ATOM 767 N N . LEU A 1 97 ? 2.383 -15.087 9.525 1.00 94.81 97 LEU A N 1
ATOM 768 C CA . LEU A 1 97 ? 2.441 -16.497 9.892 1.00 94.81 97 LEU A CA 1
ATOM 769 C C . LEU A 1 97 ? 1.091 -17.179 9.661 1.00 94.81 97 LEU A C 1
ATOM 771 O O . LEU A 1 97 ? 1.048 -18.247 9.058 1.00 94.81 97 LEU A O 1
ATOM 775 N N . THR A 1 98 ? -0.008 -16.559 10.100 1.00 95.25 98 THR A N 1
ATOM 776 C CA . THR A 1 98 ? -1.360 -17.117 9.946 1.00 95.25 98 THR A CA 1
ATOM 777 C C . THR A 1 98 ? -1.715 -17.302 8.473 1.00 95.25 98 THR A C 1
ATOM 779 O O . THR A 1 98 ? -2.163 -18.379 8.088 1.00 95.25 98 THR A O 1
ATOM 782 N N . VAL A 1 99 ? -1.471 -16.292 7.632 1.00 95.75 99 VAL A N 1
ATOM 783 C CA . VAL A 1 99 ? -1.738 -16.371 6.187 1.00 95.75 99 VAL A CA 1
ATOM 784 C C . VAL A 1 99 ? -0.916 -17.484 5.540 1.00 95.75 99 VAL A C 1
ATOM 786 O O . VAL A 1 99 ? -1.482 -18.310 4.832 1.00 95.75 99 VAL A O 1
ATOM 789 N N . ASN A 1 100 ? 0.390 -17.555 5.814 1.00 95.38 100 ASN A N 1
ATOM 790 C CA . ASN A 1 100 ? 1.265 -18.574 5.225 1.00 95.38 100 ASN A 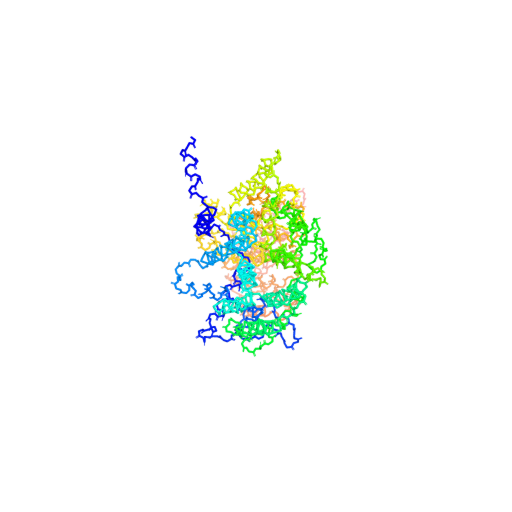CA 1
ATOM 791 C C . ASN A 1 100 ? 0.929 -19.990 5.708 1.00 95.38 100 ASN A C 1
ATOM 793 O O . ASN A 1 100 ? 0.928 -20.936 4.921 1.00 95.38 100 ASN A O 1
ATOM 797 N N . TYR A 1 101 ? 0.614 -20.142 6.994 1.00 95.88 101 TYR A N 1
ATOM 798 C CA . TYR A 1 101 ? 0.192 -21.417 7.558 1.00 95.88 101 TYR A CA 1
ATOM 799 C C . TYR A 1 101 ? -1.115 -21.900 6.920 1.00 95.88 101 TYR A C 1
ATOM 801 O O . TYR A 1 101 ? -1.191 -23.045 6.483 1.00 95.88 101 TYR A O 1
ATOM 809 N N . LEU A 1 102 ? -2.126 -21.034 6.806 1.00 96.50 102 LEU A N 1
ATOM 810 C CA . LEU A 1 102 ? -3.404 -21.396 6.193 1.00 96.50 102 LEU A CA 1
ATOM 811 C C . LEU A 1 102 ? -3.273 -21.650 4.684 1.00 96.50 102 LEU A C 1
ATOM 813 O O . LEU A 1 102 ? -3.816 -22.639 4.199 1.00 96.50 102 LEU A O 1
ATOM 817 N N . HIS A 1 103 ? -2.512 -20.826 3.955 1.00 96.62 103 HIS A N 1
ATOM 818 C CA . HIS A 1 103 ? -2.279 -21.007 2.514 1.00 96.62 103 HIS A CA 1
ATOM 819 C C . HIS A 1 103 ? -1.560 -22.324 2.201 1.00 96.62 103 HIS A C 1
ATOM 821 O O . HIS A 1 103 ? -1.819 -22.923 1.163 1.00 96.62 103 HIS A O 1
ATOM 827 N N . SER A 1 104 ? -0.756 -22.857 3.133 1.00 94.69 104 SER A N 1
ATOM 828 C CA . SER A 1 104 ? -0.112 -24.169 2.959 1.00 94.69 104 SER A CA 1
ATOM 829 C C . SER A 1 104 ? -1.092 -25.342 2.786 1.00 94.69 104 SER A C 1
ATOM 831 O O . SER A 1 104 ? -0.705 -26.373 2.242 1.00 94.69 104 SER A O 1
ATOM 833 N N . TYR A 1 105 ? -2.359 -25.175 3.184 1.00 95.75 105 TYR A N 1
ATOM 834 C CA . TYR A 1 105 ? -3.438 -26.140 2.937 1.00 95.75 105 TYR A CA 1
ATOM 835 C C . TYR A 1 105 ? -4.209 -25.883 1.631 1.00 95.75 105 TYR A C 1
ATOM 837 O O . TYR A 1 105 ? -4.997 -26.729 1.215 1.00 95.75 105 TYR A O 1
ATOM 845 N N . PHE A 1 106 ? -3.985 -24.738 0.978 1.00 95.19 106 PHE A N 1
ATOM 846 C CA . PHE A 1 106 ? -4.653 -24.312 -0.258 1.00 95.19 106 PHE A CA 1
ATOM 847 C C . PHE A 1 106 ? -3.648 -23.803 -1.316 1.00 95.19 106 PHE A C 1
ATOM 849 O O . PHE A 1 106 ? -3.821 -22.696 -1.837 1.00 95.19 106 PHE A O 1
ATOM 856 N N . PRO A 1 107 ? -2.608 -24.588 -1.667 1.00 92.25 107 PRO A N 1
ATOM 857 C CA . PRO A 1 107 ? -1.505 -24.126 -2.517 1.00 92.25 107 PRO A CA 1
ATOM 858 C C . PRO A 1 107 ? -1.930 -23.753 -3.946 1.00 92.25 107 PRO A C 1
ATOM 860 O O . PRO A 1 107 ? -1.260 -22.951 -4.584 1.00 92.25 107 PRO A O 1
ATOM 863 N N . GLU A 1 108 ? -3.053 -24.296 -4.425 1.00 91.75 108 GLU A N 1
ATOM 864 C CA . GLU A 1 108 ? -3.607 -24.023 -5.761 1.00 91.75 108 GLU A CA 1
ATOM 865 C C . GLU A 1 108 ? -4.229 -22.622 -5.888 1.00 91.75 108 GLU A C 1
ATOM 867 O O . GLU A 1 108 ? -4.498 -22.149 -6.991 1.00 91.75 108 GLU A O 1
ATOM 872 N N . THR A 1 109 ? -4.510 -21.954 -4.765 1.00 91.62 109 THR A N 1
ATOM 873 C CA . THR A 1 109 ? -5.107 -20.611 -4.770 1.00 91.62 109 THR A CA 1
ATOM 874 C C . THR A 1 109 ? -4.041 -19.536 -4.949 1.00 91.62 109 THR A C 1
ATOM 876 O O . THR A 1 109 ? -2.948 -19.645 -4.384 1.00 91.62 109 THR A O 1
ATOM 879 N N . ASP A 1 110 ? -4.358 -18.468 -5.696 1.00 91.38 110 ASP A N 1
ATOM 880 C CA . ASP A 1 110 ? -3.453 -17.318 -5.786 1.00 91.38 110 ASP A CA 1
ATOM 881 C C . ASP A 1 110 ? -3.208 -16.743 -4.385 1.00 91.38 110 ASP A C 1
ATOM 883 O O . ASP A 1 110 ? -4.132 -16.411 -3.640 1.00 91.38 110 ASP A O 1
AT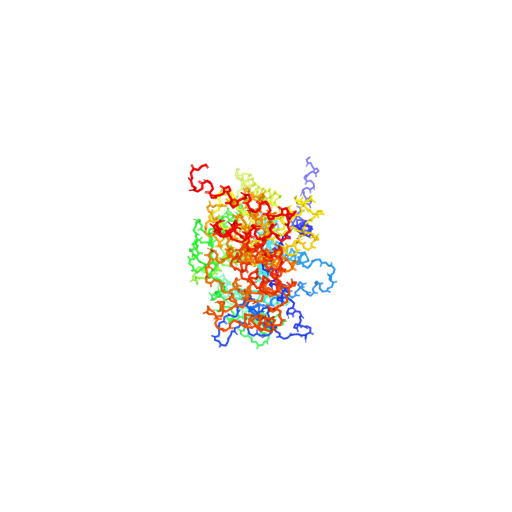OM 887 N N . LEU A 1 111 ? -1.930 -16.665 -4.032 1.00 91.06 111 LEU A N 1
ATOM 888 C CA . LEU A 1 111 ? -1.458 -16.324 -2.699 1.00 91.06 111 LEU A CA 1
ATOM 889 C C . LEU A 1 111 ? -1.918 -14.938 -2.233 1.00 91.06 111 LEU A C 1
ATOM 891 O O . LEU A 1 111 ? -2.240 -14.761 -1.056 1.00 91.06 111 LEU A O 1
ATOM 895 N N . TYR A 1 112 ? -1.936 -13.950 -3.129 1.00 91.69 112 TYR A N 1
ATOM 896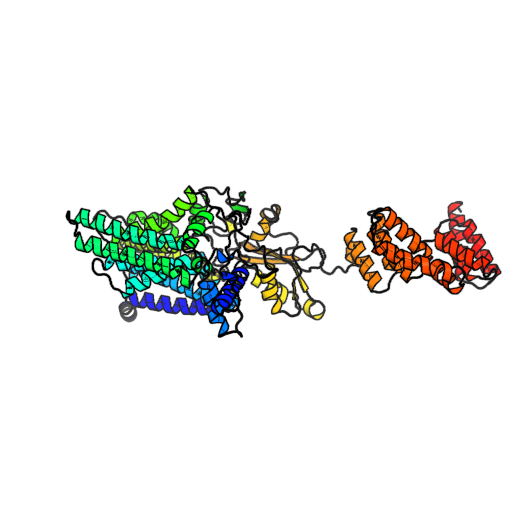 C CA . TYR A 1 112 ? -2.289 -12.581 -2.762 1.00 91.69 112 TYR A CA 1
ATOM 897 C C . TYR A 1 112 ? -3.800 -12.414 -2.658 1.00 91.69 112 TYR A C 1
ATOM 899 O O . TYR A 1 112 ? -4.268 -11.822 -1.688 1.00 91.69 112 TYR A O 1
ATOM 907 N N . ASN A 1 113 ? -4.569 -13.060 -3.536 1.00 92.38 113 ASN A N 1
ATOM 908 C CA . ASN A 1 113 ? -6.020 -13.147 -3.367 1.00 92.38 113 ASN A CA 1
ATOM 909 C C . ASN A 1 113 ? -6.387 -13.852 -2.047 1.00 92.38 113 ASN A C 1
ATOM 911 O O . ASN A 1 113 ? -7.222 -13.367 -1.284 1.00 92.38 113 ASN A O 1
ATOM 915 N N . PHE A 1 114 ? -5.706 -14.952 -1.704 1.00 95.00 114 PHE A N 1
ATOM 916 C CA . PHE A 1 114 ? -5.901 -15.626 -0.418 1.00 95.00 114 PHE A CA 1
ATOM 917 C C . PHE A 1 114 ? -5.573 -14.703 0.767 1.00 95.00 114 PHE A C 1
ATOM 919 O O . PHE A 1 114 ? -6.314 -14.645 1.749 1.00 95.00 114 PHE A O 1
ATOM 926 N N . ARG A 1 115 ? -4.493 -13.920 0.675 1.00 94.94 115 ARG A N 1
ATOM 927 C CA . ARG A 1 115 ? -4.145 -12.906 1.680 1.00 94.94 115 ARG A CA 1
ATOM 928 C C . ARG A 1 115 ? -5.223 -11.827 1.801 1.00 94.94 115 ARG A C 1
ATOM 930 O O . ARG A 1 115 ? -5.571 -11.469 2.927 1.00 94.94 115 ARG A O 1
ATOM 937 N N . HIS A 1 116 ? -5.780 -11.347 0.688 1.00 95.75 116 HIS A N 1
ATOM 938 C CA . HIS A 1 116 ? -6.877 -10.372 0.682 1.00 95.75 116 HIS A CA 1
ATOM 939 C C . HIS A 1 116 ? -8.135 -10.926 1.349 1.00 95.75 116 HIS A C 1
ATOM 941 O O . HIS A 1 116 ? -8.780 -10.223 2.129 1.00 95.75 116 HIS A O 1
ATOM 947 N N . LEU A 1 117 ? -8.435 -12.212 1.147 1.00 96.81 117 LEU A N 1
ATOM 948 C CA . LEU A 1 117 ? -9.518 -12.898 1.851 1.00 96.81 117 LEU A CA 1
ATOM 949 C C . LEU A 1 117 ? -9.295 -12.898 3.373 1.00 96.81 117 LEU A C 1
ATOM 951 O O . LEU A 1 117 ? -10.196 -12.517 4.124 1.00 96.81 117 LEU A O 1
ATOM 955 N N . ILE A 1 118 ? -8.100 -13.267 3.849 1.00 97.00 118 ILE A N 1
ATOM 956 C CA . ILE A 1 118 ? -7.795 -13.266 5.290 1.00 97.00 118 ILE A CA 1
ATOM 957 C C . ILE A 1 118 ? -7.809 -11.843 5.868 1.00 97.00 118 ILE A C 1
ATOM 959 O O . ILE A 1 118 ? -8.361 -11.629 6.949 1.00 97.00 118 ILE A O 1
ATOM 963 N N . ASN A 1 119 ? -7.276 -10.851 5.151 1.00 96.25 119 ASN A N 1
ATOM 964 C CA . ASN A 1 119 ? -7.388 -9.439 5.531 1.00 96.25 119 ASN A CA 1
ATOM 965 C C . ASN A 1 119 ? -8.851 -9.017 5.690 1.00 96.25 119 ASN A C 1
ATOM 967 O O . ASN A 1 119 ? -9.213 -8.461 6.730 1.00 96.25 119 ASN A O 1
ATOM 971 N N . SER A 1 120 ? -9.705 -9.363 4.720 1.00 97.38 120 SER A N 1
ATOM 972 C CA . SER A 1 120 ? -11.133 -9.039 4.752 1.00 97.38 120 SER A CA 1
ATOM 973 C C . SER A 1 120 ? -11.823 -9.617 5.993 1.00 97.38 120 SER A C 1
ATOM 975 O O . SER A 1 120 ? -12.677 -8.964 6.594 1.00 97.38 120 SER A O 1
ATOM 977 N N . PHE A 1 121 ? -11.385 -10.788 6.466 1.00 97.94 121 PHE A N 1
ATOM 978 C CA . PHE A 1 121 ? -11.877 -11.384 7.704 1.00 97.94 121 PHE A CA 1
ATOM 979 C C . PHE A 1 121 ? -11.466 -10.584 8.954 1.00 97.94 121 PHE A C 1
ATOM 981 O O . PHE A 1 121 ? -12.304 -10.327 9.821 1.00 97.94 121 PHE A O 1
ATOM 988 N N . PHE A 1 122 ? -10.216 -10.113 9.042 1.00 98.12 122 PHE A N 1
ATOM 989 C CA . PHE A 1 122 ? -9.798 -9.189 10.109 1.00 98.12 122 PHE A CA 1
ATOM 990 C C . PHE A 1 122 ? -10.539 -7.848 10.030 1.00 98.12 122 PHE A C 1
ATOM 992 O O . PHE A 1 122 ? -10.949 -7.308 11.059 1.00 98.12 122 PHE A O 1
ATOM 999 N N . GLY A 1 123 ? -10.778 -7.337 8.823 1.00 98.12 123 GLY A N 1
ATOM 1000 C CA . GLY A 1 123 ? -11.620 -6.167 8.587 1.00 98.12 123 GLY A CA 1
ATOM 1001 C C . GLY A 1 123 ? -13.062 -6.356 9.063 1.00 98.12 123 GLY A C 1
ATOM 1002 O O . GLY A 1 123 ? -13.629 -5.484 9.719 1.00 98.12 123 GLY A O 1
ATOM 1003 N N . PHE A 1 124 ? -13.643 -7.531 8.831 1.00 98.62 124 PHE A N 1
ATOM 1004 C CA . PHE A 1 124 ? -14.956 -7.871 9.365 1.00 98.62 124 PHE A CA 1
ATOM 1005 C C . PHE A 1 124 ? -14.95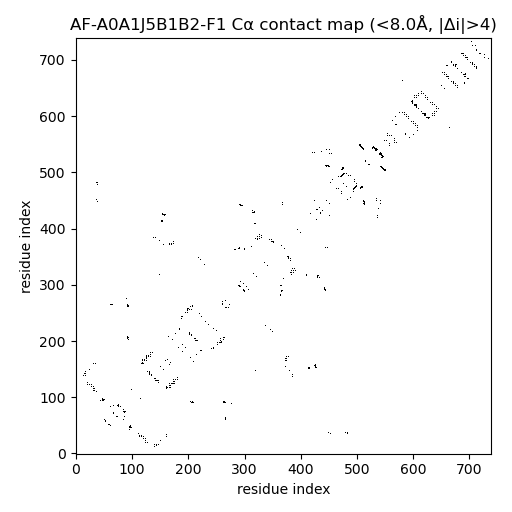7 -7.917 10.902 1.00 98.62 124 PHE A C 1
ATOM 1007 O O . PHE A 1 124 ? -15.854 -7.345 11.528 1.00 98.62 124 PHE A O 1
ATOM 1014 N N . ILE A 1 125 ? -13.943 -8.535 11.525 1.00 98.62 125 ILE A N 1
ATOM 1015 C CA . ILE A 1 125 ? -13.779 -8.535 12.991 1.00 98.62 125 ILE A CA 1
ATOM 1016 C C . ILE A 1 125 ? -13.716 -7.096 13.516 1.00 98.62 125 ILE A C 1
ATOM 1018 O O . ILE A 1 125 ? -14.387 -6.769 14.496 1.00 98.62 125 ILE A O 1
ATOM 1022 N N . LEU A 1 126 ? -12.963 -6.221 12.847 1.00 98.75 126 LEU A N 1
ATOM 1023 C CA . LEU A 1 126 ? -12.878 -4.803 13.180 1.00 98.75 126 LEU A CA 1
ATOM 1024 C C . LEU A 1 126 ? -14.262 -4.135 13.176 1.00 98.75 126 LEU A C 1
ATOM 1026 O O . LEU A 1 126 ? -14.640 -3.516 14.172 1.00 98.75 126 LEU A O 1
ATOM 1030 N N . PHE A 1 127 ? -15.053 -4.303 12.112 1.00 98.69 127 PHE A N 1
ATOM 1031 C CA . PHE A 1 127 ? -16.398 -3.711 12.015 1.00 98.69 127 PHE A CA 1
ATOM 1032 C C . PHE A 1 127 ? -17.357 -4.274 13.064 1.00 98.69 127 PHE A C 1
ATOM 1034 O O . PHE A 1 127 ? -18.082 -3.523 13.726 1.00 98.69 127 PHE A O 1
ATOM 1041 N N . LEU A 1 128 ? -17.321 -5.592 13.271 1.00 98.75 128 LEU A N 1
ATOM 1042 C CA . LEU A 1 128 ? -18.124 -6.273 14.277 1.00 98.75 128 LEU A CA 1
ATOM 1043 C C . LEU A 1 128 ? -17.839 -5.712 15.676 1.00 98.75 128 LEU A C 1
ATOM 1045 O O . LEU A 1 128 ? -18.771 -5.361 16.404 1.00 98.75 128 LEU A O 1
ATOM 1049 N N . PHE A 1 129 ? -16.565 -5.577 16.049 1.00 98.69 129 PHE A N 1
ATOM 1050 C CA . PHE A 1 129 ? -16.182 -5.111 17.380 1.00 98.69 129 PHE A CA 1
ATOM 1051 C C . PHE A 1 129 ? -16.315 -3.601 17.577 1.00 98.69 129 PHE A C 1
ATOM 1053 O O . PHE A 1 129 ? -16.552 -3.181 18.710 1.00 98.69 129 PHE A O 1
ATOM 1060 N N . ILE A 1 130 ? -16.289 -2.783 16.520 1.00 98.75 130 ILE A N 1
ATOM 1061 C CA . ILE A 1 130 ? -16.754 -1.387 16.596 1.00 98.75 130 ILE A CA 1
ATOM 1062 C C . ILE A 1 130 ? -18.218 -1.360 17.057 1.00 98.75 130 ILE A C 1
ATOM 1064 O O . ILE A 1 130 ? -18.562 -0.702 18.043 1.00 98.75 130 ILE A O 1
ATOM 1068 N N . GLY A 1 131 ? -19.072 -2.158 16.415 1.00 98.44 131 GLY A N 1
ATOM 1069 C CA . GLY A 1 131 ? -20.478 -2.297 16.785 1.00 98.44 131 GLY A CA 1
ATOM 1070 C C . GLY A 1 131 ? -20.698 -2.840 18.202 1.00 98.44 131 GLY A C 1
ATOM 1071 O O . GLY A 1 131 ? -21.471 -2.273 18.976 1.00 98.44 131 GLY A O 1
ATOM 1072 N N . LEU A 1 132 ? -19.993 -3.911 18.583 1.00 98.44 132 LEU A N 1
ATOM 1073 C CA . LEU A 1 132 ? -20.103 -4.508 19.921 1.00 98.44 132 LEU A CA 1
ATOM 1074 C C . LEU A 1 132 ? -19.567 -3.588 21.025 1.00 98.44 132 LEU A C 1
ATOM 1076 O O . LEU A 1 132 ? -20.111 -3.576 22.128 1.00 98.44 132 LEU A O 1
ATOM 1080 N N . THR A 1 133 ? -18.541 -2.786 20.747 1.00 98.19 133 THR A N 1
ATOM 1081 C CA . THR A 1 133 ? -18.045 -1.773 21.691 1.00 98.19 133 THR A CA 1
ATOM 1082 C C . THR A 1 133 ? -19.066 -0.657 21.878 1.00 98.19 133 THR A C 1
ATOM 1084 O O . THR A 1 133 ? -19.387 -0.302 23.010 1.00 98.19 133 THR A O 1
ATOM 1087 N N . ALA A 1 134 ? -19.672 -0.171 20.793 1.00 96.50 134 ALA A N 1
ATOM 1088 C CA . ALA A 1 134 ? -20.751 0.811 20.868 1.00 96.50 134 ALA A CA 1
ATOM 1089 C C . ALA A 1 134 ? -21.996 0.273 21.598 1.00 96.50 134 ALA A C 1
ATOM 1091 O O . ALA A 1 134 ? -22.638 1.002 22.361 1.00 96.50 134 ALA A O 1
ATOM 1092 N N . LYS A 1 135 ? -22.302 -1.024 21.440 1.00 95.56 135 LYS A N 1
ATOM 1093 C CA . LYS A 1 135 ? -23.374 -1.717 22.172 1.00 95.56 135 LYS A CA 1
ATOM 1094 C C . LYS A 1 135 ? -23.191 -1.637 23.683 1.00 95.56 135 LYS A C 1
ATOM 1096 O O . LYS A 1 135 ? -24.182 -1.547 24.406 1.00 95.56 135 LYS A O 1
ATOM 1101 N N . GLU A 1 136 ? -21.954 -1.658 24.170 1.00 92.75 136 GLU A N 1
ATOM 1102 C CA . GLU A 1 136 ? -21.693 -1.517 25.600 1.00 92.75 136 GLU A CA 1
ATOM 1103 C C . GLU A 1 136 ? -22.048 -0.114 26.124 1.00 92.75 136 GLU A C 1
ATOM 1105 O O . GLU A 1 136 ? -22.369 0.013 27.299 1.00 92.75 136 GLU A O 1
ATOM 1110 N N . LEU A 1 137 ? -22.079 0.928 25.293 1.00 89.75 137 LEU A N 1
ATOM 1111 C CA . LEU A 1 137 ? -22.384 2.295 25.737 1.00 89.75 137 LEU A CA 1
ATOM 1112 C C . LEU A 1 137 ? -23.841 2.722 25.513 1.00 89.75 137 LEU A C 1
ATOM 1114 O O . LEU A 1 137 ? -24.398 3.432 26.347 1.00 89.75 137 LEU A O 1
ATOM 1118 N N . GLY A 1 138 ? -24.463 2.301 24.409 1.00 86.62 138 GLY A N 1
ATOM 1119 C CA . GLY A 1 138 ? -25.818 2.739 24.032 1.00 86.62 138 GLY A CA 1
ATOM 1120 C C . GLY A 1 138 ? -26.756 1.621 23.558 1.00 86.62 138 GLY A C 1
ATOM 1121 O O . GLY A 1 138 ? -27.835 1.875 23.027 1.00 86.62 138 GLY A O 1
ATOM 1122 N N . GLY A 1 139 ? -26.380 0.355 23.762 1.00 91.31 139 GLY A N 1
ATOM 1123 C CA . GLY A 1 139 ? -27.201 -0.797 23.391 1.00 91.31 139 GLY A CA 1
ATOM 1124 C C . GLY A 1 139 ? -27.224 -1.089 21.886 1.00 91.31 139 GLY A C 1
ATOM 1125 O O . GLY A 1 139 ? -26.423 -0.585 21.101 1.00 91.31 139 GLY A O 1
ATOM 1126 N N . TRP A 1 140 ? -28.149 -1.955 21.458 1.00 94.75 140 TRP A N 1
ATOM 1127 C CA . TRP A 1 140 ? -28.163 -2.488 20.087 1.00 94.75 140 TRP A CA 1
ATOM 1128 C C . TRP A 1 140 ? -28.451 -1.444 19.000 1.00 94.75 140 TRP A C 1
ATOM 1130 O O . TRP A 1 140 ? -28.032 -1.634 17.864 1.00 94.75 140 TRP A O 1
ATOM 1140 N N . LYS A 1 141 ? -29.136 -0.341 19.323 1.00 93.12 141 LYS A N 1
ATOM 1141 C CA . LYS A 1 141 ? -29.357 0.766 18.377 1.00 93.12 141 LYS A CA 1
ATOM 1142 C C . LYS A 1 141 ? -28.031 1.444 18.024 1.00 93.12 141 LYS A C 1
ATOM 1144 O O . LYS A 1 141 ? -27.707 1.563 16.847 1.00 93.12 141 LYS A O 1
ATOM 1149 N N . THR A 1 142 ? -27.234 1.808 19.027 1.00 94.00 142 THR A N 1
ATOM 1150 C CA . THR A 1 142 ? -25.898 2.390 18.823 1.00 94.00 142 THR A CA 1
ATOM 1151 C C . THR A 1 142 ? -24.952 1.405 18.143 1.00 94.00 142 THR A C 1
ATOM 1153 O O . THR A 1 142 ? -24.143 1.817 17.321 1.00 94.00 142 THR A O 1
ATOM 1156 N N . ALA A 1 143 ? -25.098 0.104 18.416 1.00 97.69 143 ALA A N 1
ATOM 1157 C CA . ALA A 1 143 ? -24.351 -0.949 17.728 1.00 97.69 143 ALA A CA 1
ATOM 1158 C C . ALA A 1 143 ? -24.570 -0.924 16.209 1.00 97.69 143 ALA A C 1
ATOM 1160 O O . ALA A 1 143 ? -23.608 -0.976 15.449 1.00 97.69 143 ALA A O 1
ATOM 1161 N N . VAL A 1 144 ? -25.832 -0.813 15.773 1.00 97.88 144 VAL A N 1
ATOM 1162 C CA . VAL A 1 144 ? -26.192 -0.717 14.349 1.00 97.88 144 VAL A CA 1
ATOM 1163 C C . VAL A 1 144 ? -25.618 0.556 13.730 1.00 97.88 144 VAL A C 1
ATOM 1165 O O . VAL A 1 144 ? -25.020 0.483 12.662 1.00 97.88 144 VAL A O 1
ATOM 1168 N N . ILE A 1 145 ? -25.743 1.704 14.407 1.00 97.25 145 ILE A N 1
ATOM 1169 C CA . ILE A 1 145 ? -25.199 2.983 13.917 1.00 97.25 145 ILE A CA 1
ATOM 1170 C C . ILE A 1 145 ? -23.676 2.892 13.753 1.00 97.25 145 ILE A C 1
ATOM 1172 O O . ILE A 1 145 ? -23.160 3.203 12.686 1.00 97.25 145 ILE A O 1
ATOM 1176 N N . ALA A 1 146 ? -22.959 2.412 14.772 1.00 98.38 146 ALA A N 1
ATOM 1177 C CA . ALA A 1 146 ? -21.503 2.291 14.739 1.00 98.38 146 ALA A CA 1
ATOM 1178 C C . ALA A 1 146 ? -21.017 1.290 13.679 1.00 98.38 146 ALA A C 1
ATOM 1180 O O . ALA A 1 146 ? -20.029 1.550 12.998 1.00 98.38 146 ALA A O 1
ATOM 1181 N N . PHE A 1 147 ? -21.724 0.169 13.506 1.00 98.69 147 PHE A N 1
ATOM 1182 C CA . PHE A 1 147 ? -21.414 -0.808 12.462 1.00 98.69 147 PHE A CA 1
ATOM 1183 C C . PHE A 1 147 ? -21.583 -0.205 11.064 1.00 98.69 147 PHE A C 1
ATOM 1185 O O . PHE A 1 147 ? -20.682 -0.309 10.237 1.00 98.69 147 PHE A O 1
ATOM 1192 N N . LEU A 1 148 ? -22.698 0.493 10.817 1.00 98.38 148 LEU A N 1
ATOM 1193 C CA . LEU A 1 148 ? -22.918 1.195 9.552 1.00 98.38 148 LEU A CA 1
ATOM 1194 C C . LEU A 1 148 ? -21.876 2.293 9.327 1.00 98.38 148 LEU A C 1
ATOM 1196 O O . LEU A 1 148 ? -21.390 2.437 8.213 1.00 98.38 148 LEU A O 1
ATOM 1200 N N . PHE A 1 149 ? -21.489 3.033 10.365 1.00 98.56 149 PHE A N 1
ATOM 1201 C CA . PHE A 1 149 ? -20.429 4.035 10.262 1.00 98.56 149 PHE A CA 1
ATOM 1202 C C . PHE A 1 149 ? -19.090 3.421 9.861 1.00 98.56 149 PHE A C 1
ATOM 1204 O O . PHE A 1 149 ? -18.378 4.012 9.054 1.00 98.56 149 PHE A O 1
ATOM 1211 N N . ALA A 1 150 ? -18.752 2.246 10.396 1.00 98.44 150 ALA A N 1
ATOM 1212 C CA . ALA A 1 150 ? -17.526 1.543 10.041 1.00 98.44 150 ALA A CA 1
ATOM 1213 C C . ALA A 1 150 ? -17.540 1.072 8.580 1.00 98.44 150 ALA A C 1
ATOM 1215 O O . ALA A 1 150 ? -16.606 1.367 7.841 1.00 98.44 150 ALA A O 1
ATOM 1216 N N . VAL A 1 151 ? -18.623 0.413 8.151 1.00 98.19 151 VAL A N 1
ATOM 1217 C CA . VAL A 1 151 ? -18.773 -0.089 6.773 1.00 98.19 151 VAL A CA 1
ATOM 1218 C C . VAL A 1 151 ? -18.827 1.055 5.758 1.00 98.19 151 VAL A C 1
ATOM 1220 O O . VAL A 1 151 ? -18.209 0.974 4.704 1.00 98.19 151 VAL A O 1
ATOM 1223 N N . LEU A 1 152 ? -19.518 2.150 6.085 1.00 98.12 152 LEU A N 1
ATOM 1224 C CA . LEU A 1 152 ? -19.655 3.329 5.222 1.00 98.12 152 LEU A CA 1
ATOM 1225 C C . LEU A 1 152 ? -18.519 4.344 5.397 1.00 98.12 152 LEU A C 1
ATOM 1227 O O . LEU A 1 152 ? -18.663 5.496 4.988 1.00 98.12 152 LEU A O 1
ATOM 1231 N N . SER A 1 153 ? -17.406 3.945 6.017 1.00 97.62 153 SER A N 1
ATOM 1232 C CA . SER A 1 153 ? -16.160 4.710 6.035 1.00 97.62 153 SER A CA 1
ATOM 1233 C C . SER A 1 153 ? -15.237 4.175 4.940 1.00 97.62 153 SER A C 1
ATOM 1235 O O . SER A 1 153 ? -14.499 3.223 5.203 1.00 97.62 153 SER A O 1
ATOM 1237 N N . PRO A 1 154 ? -15.228 4.768 3.726 1.00 96.56 154 PRO A N 1
ATOM 1238 C CA . PRO A 1 154 ? -14.639 4.129 2.550 1.00 96.56 154 PRO A CA 1
ATOM 1239 C C . PRO A 1 154 ? -13.161 3.795 2.739 1.00 96.56 154 PRO A C 1
ATOM 1241 O O . PRO A 1 154 ? -12.736 2.698 2.403 1.00 96.56 154 PRO A O 1
ATOM 1244 N N . ARG A 1 155 ? -12.383 4.677 3.379 1.00 94.25 155 ARG A N 1
ATOM 1245 C CA . ARG A 1 155 ? -10.970 4.382 3.637 1.00 94.25 155 ARG A CA 1
ATOM 1246 C C . ARG A 1 155 ? -10.763 3.168 4.523 1.00 94.25 155 ARG A C 1
ATOM 1248 O O . ARG A 1 155 ? -9.943 2.317 4.200 1.00 94.25 155 ARG A O 1
ATOM 1255 N N . LEU A 1 156 ? -11.505 3.087 5.627 1.00 96.00 156 LEU A N 1
ATOM 1256 C CA . LEU A 1 156 ? -11.429 1.940 6.527 1.00 96.00 156 LEU A CA 1
ATOM 1257 C C . LEU A 1 156 ? -11.873 0.658 5.806 1.00 96.00 156 LEU A C 1
ATOM 1259 O O . LEU A 1 156 ? -11.246 -0.381 5.985 1.00 96.00 156 LEU A O 1
ATOM 1263 N N . PHE A 1 157 ? -12.906 0.760 4.962 1.00 96.94 157 PHE A N 1
ATOM 1264 C CA . PHE A 1 157 ? -13.406 -0.335 4.138 1.00 96.94 157 PHE A CA 1
ATOM 1265 C C . PHE A 1 157 ? -12.383 -0.810 3.100 1.00 96.94 157 PHE A C 1
ATOM 1267 O O . PHE A 1 157 ? -12.049 -1.984 3.093 1.00 96.94 157 PHE A O 1
ATOM 1274 N N . GLY A 1 158 ? -11.801 0.078 2.293 1.00 95.19 158 GLY A N 1
ATOM 1275 C CA . GLY A 1 158 ? -10.785 -0.295 1.303 1.00 95.19 158 GLY A CA 1
ATOM 1276 C C . GLY A 1 158 ? -9.510 -0.849 1.946 1.00 95.19 158 GLY A C 1
ATOM 1277 O O . GLY A 1 158 ? -8.948 -1.835 1.477 1.00 95.19 158 GLY A O 1
ATOM 1278 N N . HIS A 1 159 ? -9.083 -0.285 3.084 1.00 95.06 159 HIS A N 1
ATOM 1279 C CA . HIS A 1 159 ? -7.961 -0.836 3.848 1.00 95.06 159 HIS A CA 1
ATOM 1280 C C . HIS A 1 159 ? -8.208 -2.271 4.314 1.00 95.06 159 HIS A C 1
ATOM 1282 O O . HIS A 1 159 ? -7.248 -3.036 4.404 1.00 95.06 159 HIS A O 1
ATOM 1288 N N . ALA A 1 160 ? -9.464 -2.635 4.590 1.00 96.75 160 ALA A N 1
ATOM 1289 C CA . ALA A 1 160 ? -9.834 -3.937 5.125 1.00 96.75 160 ALA A CA 1
ATOM 1290 C C . ALA A 1 160 ? -9.436 -5.118 4.231 1.00 96.75 160 ALA A C 1
ATOM 1292 O O . ALA A 1 160 ? -9.336 -6.227 4.739 1.00 96.75 160 ALA A O 1
ATOM 1293 N N . PHE A 1 161 ? -9.191 -4.897 2.939 1.00 95.19 161 PHE A N 1
ATOM 1294 C CA . PHE A 1 161 ? -8.837 -5.955 1.992 1.00 95.19 161 PHE A CA 1
ATOM 1295 C C . PHE A 1 161 ? -7.330 -6.106 1.799 1.00 95.19 161 PHE A C 1
ATOM 1297 O O . PHE A 1 161 ? -6.825 -7.218 1.693 1.00 95.19 161 PHE A O 1
ATOM 1304 N N . VAL A 1 162 ? -6.586 -5.002 1.810 1.00 91.00 162 VAL A N 1
ATOM 1305 C CA . VAL A 1 162 ? -5.197 -5.000 1.323 1.00 91.00 162 VAL A CA 1
ATOM 1306 C C . VAL A 1 162 ? -4.148 -4.652 2.372 1.00 91.00 162 VAL A C 1
ATOM 1308 O O . VAL A 1 162 ? -2.963 -4.722 2.079 1.00 91.00 162 VAL A O 1
ATOM 1311 N N . ASN A 1 163 ? -4.533 -4.264 3.593 1.00 92.50 163 ASN A N 1
ATOM 1312 C CA . ASN A 1 163 ? -3.572 -3.838 4.615 1.00 92.50 163 ASN A CA 1
ATOM 1313 C C . ASN A 1 163 ? -3.206 -4.979 5.593 1.00 92.50 163 ASN A C 1
ATOM 1315 O O . ASN A 1 163 ? -3.889 -5.125 6.611 1.00 92.50 163 ASN A O 1
ATOM 1319 N N . PRO A 1 164 ? -2.105 -5.733 5.371 1.00 89.56 164 PRO A N 1
ATOM 1320 C CA . PRO A 1 164 ? -1.738 -6.915 6.166 1.00 89.56 164 PRO A CA 1
ATOM 1321 C C . PRO A 1 164 ? -1.278 -6.612 7.598 1.00 89.56 164 PRO A C 1
ATOM 1323 O O . PRO A 1 164 ? -0.994 -7.530 8.364 1.00 89.56 164 PRO A O 1
ATOM 1326 N N . LYS A 1 165 ? -1.161 -5.337 7.984 1.00 89.00 165 LYS A N 1
ATOM 1327 C CA . LYS A 1 165 ? -0.587 -4.951 9.278 1.00 89.00 165 LYS A CA 1
ATOM 1328 C C . LYS A 1 165 ? -1.515 -4.081 10.101 1.00 89.00 165 LYS A C 1
ATOM 1330 O O . LYS A 1 165 ? -1.836 -4.425 11.238 1.00 89.00 165 LYS A O 1
ATOM 1335 N N . ASP A 1 166 ? -1.947 -2.948 9.551 1.00 93.50 166 ASP A N 1
ATOM 1336 C CA . ASP A 1 166 ? -2.677 -1.953 10.338 1.00 93.50 166 ASP A CA 1
ATOM 1337 C C . ASP A 1 166 ? -4.121 -2.385 10.610 1.00 93.50 166 ASP A C 1
ATOM 1339 O O . ASP A 1 166 ? -4.637 -2.085 11.683 1.00 93.50 166 ASP A O 1
ATOM 1343 N N . ILE A 1 167 ? -4.763 -3.118 9.691 1.00 96.25 167 ILE A N 1
ATOM 1344 C CA . ILE A 1 167 ? -6.131 -3.621 9.890 1.00 96.25 167 ILE A CA 1
ATOM 1345 C C . ILE A 1 167 ? -6.172 -4.788 10.876 1.00 96.25 167 ILE A C 1
ATOM 1347 O O . ILE A 1 167 ? -6.950 -4.692 11.829 1.00 96.25 167 ILE A O 1
ATOM 1351 N N . PRO A 1 168 ? -5.336 -5.840 10.751 1.00 96.81 168 PRO A N 1
ATOM 1352 C CA . PRO A 1 168 ? -5.247 -6.871 11.780 1.00 96.81 168 PRO A CA 1
ATOM 1353 C C . PRO A 1 168 ? -4.942 -6.285 13.160 1.00 96.81 168 PRO A C 1
ATOM 1355 O O . PRO A 1 168 ? -5.591 -6.648 14.142 1.00 96.81 168 PRO A O 1
ATOM 1358 N N . PHE A 1 169 ? -4.029 -5.308 13.237 1.00 97.00 169 PHE A N 1
ATOM 1359 C CA . PHE A 1 169 ? -3.757 -4.604 14.487 1.00 97.00 169 PHE A CA 1
ATOM 1360 C C . PHE A 1 169 ? -4.984 -3.841 14.993 1.00 97.00 169 PHE A C 1
ATOM 1362 O O . PHE A 1 169 ? -5.362 -4.016 16.146 1.00 97.00 169 PHE A O 1
ATOM 1369 N N . ALA A 1 170 ? -5.643 -3.037 14.153 1.00 97.94 170 ALA A N 1
ATOM 1370 C CA . ALA A 1 170 ? -6.839 -2.283 14.527 1.00 97.94 170 ALA A CA 1
ATOM 1371 C C . ALA A 1 170 ? -7.979 -3.196 15.009 1.00 97.94 170 ALA A C 1
ATOM 1373 O O . ALA A 1 170 ? -8.641 -2.868 15.995 1.00 97.94 170 ALA A O 1
ATOM 1374 N N . ALA A 1 171 ? -8.171 -4.352 14.364 1.00 98.38 171 ALA A N 1
ATOM 1375 C CA . ALA A 1 171 ? -9.140 -5.379 14.742 1.00 98.38 171 ALA A CA 1
ATOM 1376 C C . ALA A 1 171 ? -8.865 -5.922 16.147 1.00 98.38 171 ALA A C 1
ATOM 1378 O O . ALA A 1 171 ? -9.717 -5.831 17.031 1.00 98.38 171 ALA A O 1
ATOM 1379 N N . ILE A 1 172 ? -7.655 -6.429 16.391 1.00 98.19 172 ILE A N 1
ATOM 1380 C CA . ILE A 1 172 ? -7.282 -6.976 17.701 1.00 98.19 172 ILE A CA 1
ATOM 1381 C C . ILE A 1 172 ? -7.240 -5.876 18.771 1.00 98.19 172 ILE A C 1
ATOM 1383 O O . ILE A 1 172 ? -7.612 -6.110 19.921 1.00 98.19 172 ILE A O 1
ATOM 1387 N N . TYR A 1 173 ? -6.869 -4.654 18.396 1.00 98.19 173 TYR A N 1
ATOM 1388 C CA . TYR A 1 173 ? -6.862 -3.501 19.283 1.00 98.19 173 TYR A CA 1
ATOM 1389 C C . TYR A 1 173 ? -8.267 -3.145 19.778 1.00 98.19 173 TYR A C 1
ATOM 1391 O O . TYR A 1 173 ? -8.474 -3.079 20.990 1.00 98.19 173 TYR A O 1
ATOM 1399 N N . ILE A 1 174 ? -9.259 -2.993 18.887 1.00 98.50 174 ILE A N 1
ATOM 1400 C CA . ILE A 1 174 ? -10.639 -2.709 19.314 1.00 98.50 174 ILE A CA 1
ATOM 1401 C C . ILE A 1 174 ? -11.255 -3.888 20.080 1.00 98.50 174 ILE A C 1
ATOM 1403 O O . ILE A 1 174 ? -12.002 -3.664 21.031 1.00 98.50 174 ILE A O 1
ATOM 1407 N N . VAL A 1 175 ? -10.895 -5.135 19.747 1.00 98.62 175 VAL A N 1
ATOM 1408 C CA . VAL A 1 175 ? -11.263 -6.321 20.541 1.00 98.62 175 VAL A CA 1
ATOM 1409 C C . VAL A 1 175 ? -10.689 -6.210 21.958 1.00 98.62 175 VAL A C 1
ATOM 1411 O O . VAL A 1 175 ? -11.407 -6.445 22.929 1.00 98.62 175 VAL A O 1
ATOM 1414 N N . GLY A 1 176 ? -9.431 -5.791 22.104 1.00 98.19 176 GLY A N 1
ATOM 1415 C CA . GLY A 1 176 ? -8.795 -5.544 23.399 1.00 98.19 176 GLY A CA 1
ATOM 1416 C C . GLY A 1 176 ? -9.499 -4.462 24.206 1.00 98.19 176 GLY A C 1
ATOM 1417 O O . GLY A 1 176 ? -9.856 -4.695 25.359 1.00 98.19 176 GLY A O 1
ATOM 1418 N N . ILE A 1 177 ? -9.787 -3.313 23.591 1.00 98.31 177 ILE A N 1
ATOM 1419 C CA . ILE A 1 177 ? -10.550 -2.232 24.231 1.00 98.31 177 ILE A CA 1
ATOM 1420 C C . ILE A 1 177 ? -11.945 -2.715 24.656 1.00 98.31 177 ILE A C 1
ATOM 1422 O O . ILE A 1 177 ? -12.363 -2.470 25.789 1.00 98.31 177 ILE A O 1
ATOM 1426 N N . HIS A 1 178 ? -12.645 -3.462 23.799 1.00 98.00 178 HIS A N 1
ATOM 1427 C CA . HIS A 1 178 ? -13.932 -4.072 24.132 1.00 98.00 178 HIS A CA 1
ATOM 1428 C C . HIS A 1 178 ? -13.826 -4.986 25.358 1.00 98.00 178 HIS A C 1
ATOM 1430 O O . HIS A 1 178 ? -14.636 -4.888 26.280 1.00 98.00 178 HIS A O 1
ATOM 1436 N N . GLN A 1 179 ? -12.814 -5.855 25.406 1.00 97.38 179 GLN A N 1
ATOM 1437 C CA . GLN A 1 179 ? -12.625 -6.770 26.531 1.00 97.38 179 GLN A CA 1
ATOM 1438 C C . GLN A 1 179 ? -12.221 -6.054 27.821 1.00 97.38 179 GLN A C 1
ATOM 1440 O O . GLN A 1 179 ? -12.673 -6.456 28.891 1.00 97.38 179 GLN A O 1
ATOM 1445 N N . ILE A 1 180 ? -11.464 -4.955 27.743 1.00 97.44 180 ILE A N 1
ATOM 1446 C CA . ILE A 1 180 ? -11.210 -4.075 28.893 1.00 97.44 180 ILE A CA 1
ATOM 1447 C C . ILE A 1 180 ? -12.538 -3.516 29.421 1.00 97.44 180 ILE A C 1
ATOM 1449 O O . ILE A 1 180 ? -12.804 -3.589 30.619 1.00 97.44 180 ILE A O 1
ATOM 1453 N N . ILE A 1 181 ? -13.423 -3.033 28.545 1.00 95.69 181 ILE A N 1
ATOM 1454 C CA . ILE A 1 181 ? -14.747 -2.524 28.936 1.00 95.69 181 ILE A CA 1
ATOM 1455 C C . ILE A 1 181 ? -15.591 -3.617 29.599 1.00 95.69 181 ILE A C 1
ATOM 1457 O O . ILE A 1 181 ? -16.174 -3.396 30.664 1.00 95.69 181 ILE A O 1
ATOM 1461 N N . VAL A 1 182 ? -15.638 -4.812 29.006 1.00 94.31 182 VAL A N 1
ATOM 1462 C CA . VAL A 1 182 ? -16.353 -5.964 29.572 1.00 94.31 182 VAL A CA 1
ATOM 1463 C C . VAL A 1 182 ? -15.766 -6.360 30.928 1.00 94.31 182 VAL A C 1
ATOM 1465 O O . VAL A 1 182 ? -16.522 -6.670 31.849 1.00 94.31 182 VAL A O 1
ATOM 1468 N N . PHE A 1 183 ? -14.442 -6.331 31.089 1.00 95.31 183 PHE A N 1
ATOM 1469 C CA . PHE A 1 183 ? -13.785 -6.591 32.367 1.00 95.31 183 PHE A CA 1
ATOM 1470 C C . PHE A 1 183 ? -14.240 -5.588 33.433 1.00 95.31 183 PHE A C 1
ATOM 1472 O O . PHE A 1 183 ? -14.727 -6.005 34.483 1.00 95.31 183 PHE A O 1
ATOM 1479 N N . LEU A 1 184 ? -14.174 -4.285 33.136 1.00 93.75 184 LEU A N 1
ATOM 1480 C CA . LEU A 1 184 ? -14.574 -3.211 34.054 1.00 93.75 184 LEU A CA 1
ATOM 1481 C C . LEU A 1 184 ? -16.040 -3.331 34.484 1.00 93.75 184 LEU A C 1
ATOM 1483 O O . LEU A 1 184 ? -16.359 -3.158 35.656 1.00 93.75 184 LEU A O 1
ATOM 1487 N N . LYS A 1 185 ? -16.936 -3.679 33.556 1.00 91.31 185 LYS A N 1
ATOM 1488 C CA . LYS A 1 185 ? -18.366 -3.859 33.845 1.00 91.31 185 LYS A CA 1
ATOM 1489 C C . LYS A 1 185 ? -18.689 -5.065 34.718 1.00 91.31 185 LYS A C 1
ATOM 1491 O O . LYS A 1 185 ? -19.738 -5.082 35.353 1.00 91.31 185 LYS A O 1
ATOM 1496 N N . ASN A 1 186 ? -17.825 -6.076 34.729 1.00 92.06 186 ASN A N 1
ATOM 1497 C CA . ASN A 1 186 ? -18.010 -7.261 35.562 1.00 92.06 186 ASN A CA 1
ATOM 1498 C C . ASN A 1 186 ? -17.349 -7.125 36.941 1.00 92.06 186 ASN A C 1
ATOM 1500 O O . ASN A 1 186 ? -17.568 -7.987 37.795 1.00 92.06 186 ASN A O 1
ATOM 1504 N N . LEU A 1 187 ? -16.565 -6.068 37.193 1.00 90.62 187 LEU A N 1
ATOM 1505 C CA . LEU A 1 187 ? -15.948 -5.853 38.500 1.00 90.62 187 LEU A CA 1
ATOM 1506 C C . LEU A 1 187 ? -17.006 -5.774 39.620 1.00 90.62 187 LEU A C 1
ATOM 1508 O O . LEU A 1 187 ? -18.087 -5.221 39.412 1.00 90.62 187 LEU A O 1
ATOM 1512 N N . PRO A 1 188 ? -16.717 -6.349 40.807 1.00 88.62 188 PRO A N 1
ATOM 1513 C CA . PRO A 1 188 ? -15.464 -7.008 41.210 1.00 88.62 188 PRO A CA 1
ATOM 1514 C C . PRO A 1 188 ? -15.356 -8.498 40.803 1.00 88.62 188 PRO A C 1
ATOM 1516 O O . PRO A 1 188 ? -14.371 -9.164 41.131 1.00 88.62 188 PRO A O 1
ATOM 1519 N N . LYS A 1 189 ? -16.354 -9.061 40.107 1.00 90.44 189 LYS A N 1
ATOM 1520 C CA . LYS A 1 189 ? -16.391 -10.479 39.711 1.00 90.44 189 LYS A CA 1
ATOM 1521 C C . LYS A 1 189 ? -15.618 -10.714 38.411 1.00 90.44 189 LYS A C 1
ATOM 1523 O O . LYS A 1 189 ? -16.132 -10.530 37.312 1.00 90.44 189 LYS A O 1
ATOM 1528 N N . VAL A 1 190 ? -14.390 -11.208 38.531 1.00 89.38 190 VAL A N 1
ATOM 1529 C CA . VAL A 1 190 ? -13.558 -11.540 37.366 1.00 89.38 190 VAL A CA 1
ATOM 1530 C C . VAL A 1 190 ? -13.833 -12.965 36.879 1.00 89.38 190 VAL A C 1
ATOM 1532 O O . VAL A 1 190 ? -13.751 -13.921 37.650 1.00 89.38 190 VAL A O 1
ATOM 1535 N N . LYS A 1 191 ? -14.133 -13.113 35.584 1.00 91.81 191 LYS A N 1
ATOM 1536 C CA . LYS A 1 191 ? -14.280 -14.416 34.919 1.00 91.81 191 LYS A CA 1
ATOM 1537 C C . LYS A 1 191 ? -12.934 -14.871 34.356 1.00 91.81 191 LYS A C 1
ATOM 1539 O O . LYS A 1 191 ? -12.342 -14.148 33.562 1.00 91.81 191 LYS A O 1
ATOM 1544 N N . ILE A 1 192 ? -12.502 -16.088 34.697 1.00 89.81 192 ILE A N 1
ATOM 1545 C CA . ILE A 1 192 ? -11.215 -16.664 34.255 1.00 89.81 192 ILE A CA 1
ATOM 1546 C C . ILE A 1 192 ? -11.083 -16.678 32.730 1.00 89.81 192 ILE A C 1
ATOM 1548 O O . ILE A 1 192 ? -10.046 -16.284 32.208 1.00 89.81 192 ILE A O 1
ATOM 1552 N N . LEU A 1 193 ? -12.140 -17.066 32.011 1.00 90.44 193 LEU A N 1
ATOM 1553 C CA . LEU A 1 193 ? -12.101 -17.119 30.549 1.00 90.44 193 LEU A CA 1
ATOM 1554 C C . LEU A 1 193 ? -11.834 -15.738 29.928 1.00 90.44 193 LEU A C 1
ATOM 1556 O O . LEU A 1 1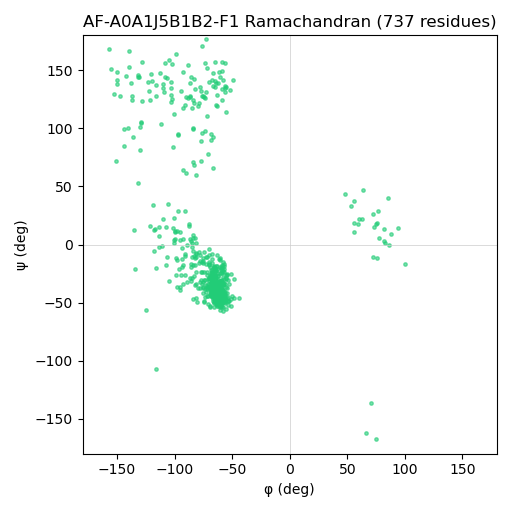93 ? -11.039 -15.630 29.001 1.00 90.44 193 LEU A O 1
ATOM 1560 N N . ASN A 1 194 ? -12.426 -14.676 30.485 1.00 90.50 194 ASN A N 1
ATOM 1561 C CA . ASN A 1 194 ? -12.177 -13.307 30.030 1.00 90.50 194 ASN A CA 1
ATOM 1562 C C . ASN A 1 194 ? -10.733 -12.879 30.325 1.00 90.50 194 ASN A C 1
ATOM 1564 O O . ASN A 1 194 ? -10.128 -12.192 29.511 1.00 90.50 194 ASN A O 1
ATOM 1568 N N . SER A 1 195 ? -10.173 -13.301 31.463 1.00 93.75 195 SER A N 1
ATOM 1569 C CA . SER A 1 195 ? -8.775 -13.036 31.821 1.00 93.75 195 SER A CA 1
ATOM 1570 C C . SER A 1 195 ? -7.792 -13.706 30.859 1.00 93.75 195 SER A C 1
ATOM 1572 O O . SER A 1 195 ? -6.851 -13.061 30.407 1.00 93.75 195 SER A O 1
ATOM 1574 N N . ILE A 1 196 ? -8.026 -14.980 30.520 1.00 95.25 196 ILE A N 1
ATOM 1575 C CA . ILE A 1 196 ? -7.212 -15.727 29.547 1.00 95.25 196 ILE A CA 1
ATOM 1576 C C . ILE A 1 196 ? -7.308 -15.066 28.172 1.00 95.25 196 ILE A C 1
ATOM 1578 O O . ILE A 1 196 ? -6.292 -14.819 27.528 1.00 95.25 196 ILE A O 1
ATOM 1582 N N . PHE A 1 197 ? -8.526 -14.731 27.743 1.00 95.94 197 PHE A N 1
ATOM 1583 C CA . PHE A 1 197 ? -8.748 -14.087 26.455 1.00 95.94 197 PHE A CA 1
ATOM 1584 C C . PHE A 1 197 ? -8.067 -12.714 26.372 1.00 95.94 197 PHE A C 1
ATOM 1586 O O . PHE A 1 197 ? -7.444 -12.403 25.363 1.00 95.94 197 PHE A O 1
ATOM 1593 N N . LEU A 1 198 ? -8.105 -11.919 27.446 1.00 96.62 198 LEU A N 1
ATOM 1594 C CA . LEU A 1 198 ? -7.431 -10.621 27.502 1.00 96.62 198 LEU A CA 1
ATOM 1595 C C . LEU A 1 198 ? -5.899 -10.755 27.448 1.00 96.62 198 LEU A C 1
ATOM 1597 O O . LEU A 1 198 ? -5.255 -10.004 26.719 1.00 96.62 198 LEU A O 1
ATOM 1601 N N . ALA A 1 199 ? -5.321 -11.739 28.147 1.00 97.88 199 ALA A N 1
ATOM 1602 C CA . ALA A 1 199 ? -3.890 -12.033 28.057 1.00 97.88 199 ALA A CA 1
ATOM 1603 C C . ALA A 1 199 ? -3.479 -12.437 26.628 1.00 97.88 199 ALA A C 1
ATOM 1605 O O . ALA A 1 199 ? -2.471 -11.949 26.118 1.00 97.88 199 ALA A O 1
ATOM 1606 N N . LEU A 1 200 ? -4.286 -13.266 25.956 1.00 97.69 200 LEU A N 1
ATOM 1607 C CA . LEU A 1 200 ? -4.054 -13.657 24.564 1.00 97.69 200 LEU A CA 1
ATOM 1608 C C . LEU A 1 200 ? -4.136 -12.456 23.610 1.00 97.69 200 LEU A C 1
ATOM 1610 O O . LEU A 1 200 ? -3.290 -12.316 22.732 1.00 97.69 200 LEU A O 1
ATOM 1614 N N . ILE A 1 201 ? -5.111 -11.560 23.803 1.00 98.19 201 ILE A N 1
ATOM 1615 C CA . ILE A 1 201 ? -5.226 -10.329 23.009 1.00 98.19 201 ILE A CA 1
ATOM 1616 C C . ILE A 1 201 ? -3.990 -9.448 23.180 1.00 98.19 201 ILE A C 1
ATOM 1618 O O . ILE A 1 201 ? -3.501 -8.908 22.191 1.00 98.19 201 ILE A O 1
ATOM 1622 N N . PHE A 1 202 ? -3.464 -9.303 24.400 1.00 98.06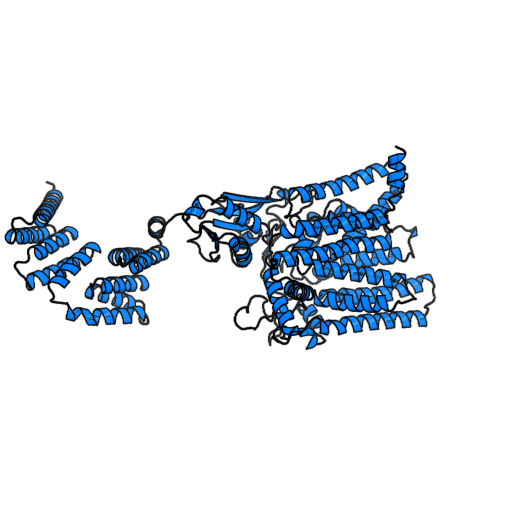 202 PHE A N 1
ATOM 1623 C CA . PHE A 1 202 ? -2.225 -8.554 24.613 1.00 98.06 202 PHE A CA 1
ATOM 1624 C C . PHE A 1 202 ? -1.059 -9.180 23.850 1.00 98.06 202 PHE A C 1
ATOM 1626 O O . PHE A 1 202 ? -0.363 -8.455 23.142 1.00 98.06 202 PHE A O 1
ATOM 1633 N N . ALA A 1 203 ? -0.900 -10.504 23.922 1.00 97.44 203 ALA A N 1
ATOM 1634 C CA . ALA A 1 203 ? 0.157 -11.208 23.206 1.00 97.44 203 ALA A CA 1
ATOM 1635 C C . ALA A 1 203 ? 0.063 -10.998 21.685 1.00 97.44 203 ALA A C 1
ATOM 1637 O O . ALA A 1 203 ? 1.018 -10.527 21.072 1.00 97.44 203 ALA A O 1
ATOM 1638 N N . ILE A 1 204 ? -1.108 -11.262 21.093 1.00 97.25 204 ILE A N 1
ATOM 1639 C CA . ILE A 1 204 ? -1.347 -11.116 19.647 1.00 97.25 204 ILE A CA 1
ATOM 1640 C C . ILE A 1 204 ? -1.189 -9.655 19.206 1.00 97.25 204 ILE A C 1
ATOM 1642 O O . ILE A 1 204 ? -0.603 -9.375 18.166 1.00 97.25 204 ILE A O 1
ATOM 1646 N N . SER A 1 205 ? -1.699 -8.701 19.987 1.00 96.38 205 SER A N 1
ATOM 1647 C CA . SER A 1 205 ? -1.624 -7.278 19.645 1.00 96.38 205 SER A CA 1
ATOM 1648 C C . SER A 1 205 ? -0.180 -6.779 19.609 1.00 96.38 205 SER A C 1
ATOM 1650 O O . SER A 1 205 ? 0.203 -6.122 18.643 1.00 96.38 205 SER A O 1
ATOM 1652 N N . ILE A 1 206 ? 0.624 -7.123 20.627 1.00 95.44 206 ILE A N 1
ATOM 1653 C CA . ILE A 1 206 ? 2.054 -6.774 20.702 1.00 95.44 206 ILE A CA 1
ATOM 1654 C C . ILE A 1 206 ? 2.830 -7.412 19.548 1.00 95.44 206 ILE A C 1
ATOM 1656 O O . ILE A 1 206 ? 3.710 -6.767 18.979 1.00 95.44 206 ILE A O 1
ATOM 1660 N N . ASP A 1 207 ? 2.488 -8.652 19.204 1.00 94.56 207 ASP A N 1
ATOM 1661 C CA . ASP A 1 207 ? 3.120 -9.402 18.126 1.00 94.56 207 ASP A CA 1
ATOM 1662 C C . ASP A 1 207 ? 2.883 -8.768 16.740 1.00 94.56 207 ASP A C 1
ATOM 1664 O O . ASP A 1 207 ? 3.836 -8.503 16.001 1.00 94.56 207 ASP A O 1
ATOM 1668 N N . ILE A 1 208 ? 1.627 -8.430 16.413 1.00 93.06 208 ILE A N 1
ATOM 1669 C CA . ILE A 1 208 ? 1.294 -7.748 15.150 1.00 93.06 208 ILE A CA 1
ATOM 1670 C C . ILE A 1 208 ? 1.988 -6.380 15.091 1.00 93.06 208 ILE A C 1
ATOM 1672 O O . ILE A 1 208 ? 2.539 -5.982 14.057 1.00 93.06 208 ILE A O 1
ATOM 1676 N N . ARG A 1 209 ? 1.935 -5.625 16.195 1.00 90.31 209 ARG A N 1
ATOM 1677 C CA . ARG A 1 209 ? 2.549 -4.301 16.293 1.00 90.31 209 ARG A CA 1
ATOM 1678 C C . ARG A 1 209 ? 2.923 -3.994 17.737 1.00 90.31 209 ARG A C 1
ATOM 1680 O O . ARG A 1 209 ? 2.073 -3.983 18.619 1.00 90.31 209 ARG A O 1
ATOM 1687 N N . VAL A 1 210 ? 4.165 -3.570 17.962 1.00 89.69 210 VAL A N 1
ATOM 1688 C CA . VAL A 1 210 ? 4.679 -3.256 19.309 1.00 89.69 210 VAL A CA 1
ATOM 1689 C C . VAL A 1 210 ? 3.833 -2.230 20.086 1.00 89.69 210 VAL A C 1
ATOM 1691 O O . VAL A 1 210 ? 3.769 -2.261 21.315 1.00 89.69 210 VAL A O 1
ATOM 1694 N N . SER A 1 211 ? 3.108 -1.352 19.381 1.00 89.00 211 SER A N 1
ATOM 1695 C CA . SER A 1 211 ? 2.130 -0.423 19.963 1.00 89.00 211 SER A CA 1
ATOM 1696 C C . SER A 1 211 ? 1.006 -1.120 20.747 1.00 89.00 211 SER A C 1
ATOM 1698 O O . SER A 1 211 ? 0.343 -0.466 21.548 1.00 89.00 211 SER A O 1
ATOM 1700 N N . GLY A 1 212 ? 0.813 -2.434 20.588 1.00 93.44 212 GLY A N 1
ATOM 1701 C CA . GLY A 1 212 ? -0.079 -3.258 21.405 1.00 93.44 212 GLY A CA 1
ATOM 1702 C C . GLY A 1 212 ? 0.231 -3.209 22.904 1.00 93.44 212 GLY A C 1
ATOM 1703 O O . GLY A 1 212 ? -0.675 -3.402 23.713 1.00 93.44 212 GLY A O 1
ATOM 1704 N N . LEU A 1 213 ? 1.457 -2.829 23.298 1.00 94.56 213 LEU A N 1
ATOM 1705 C CA . LEU A 1 213 ? 1.816 -2.543 24.695 1.00 94.56 213 LEU A CA 1
ATOM 1706 C C . LEU A 1 213 ? 0.912 -1.474 25.332 1.00 94.56 213 LEU A C 1
ATOM 1708 O O . LEU A 1 213 ? 0.660 -1.516 26.537 1.00 94.56 213 LEU A O 1
ATOM 1712 N N . LEU A 1 214 ? 0.365 -0.551 24.532 1.00 94.56 214 LEU A N 1
ATOM 1713 C CA . LEU A 1 214 ? -0.587 0.451 25.008 1.00 94.56 214 LEU A CA 1
ATOM 1714 C C . LEU A 1 214 ? -1.853 -0.180 25.599 1.00 94.56 214 LEU A C 1
ATOM 1716 O O . LEU A 1 214 ? -2.399 0.373 26.547 1.00 94.56 214 LEU A O 1
ATOM 1720 N N . LEU A 1 215 ? -2.299 -1.347 25.118 1.00 97.50 215 LEU A N 1
ATOM 1721 C CA . LEU A 1 215 ? -3.470 -2.027 25.684 1.00 97.50 215 LEU A CA 1
ATOM 1722 C C . LEU A 1 215 ? -3.238 -2.464 27.134 1.00 97.50 215 LEU A C 1
ATOM 1724 O O . LEU A 1 215 ? -4.145 -2.329 27.953 1.00 97.50 215 LEU A O 1
ATOM 1728 N N . ILE A 1 216 ? -2.028 -2.927 27.468 1.00 97.81 216 ILE A N 1
ATOM 1729 C CA . ILE A 1 216 ? -1.650 -3.261 28.849 1.00 97.81 216 ILE A CA 1
ATOM 1730 C C . ILE A 1 216 ? -1.704 -2.003 29.721 1.00 97.81 216 ILE A C 1
ATOM 1732 O O . ILE A 1 216 ? -2.287 -2.021 30.808 1.00 97.81 216 ILE A O 1
ATOM 1736 N N . VAL A 1 217 ? -1.139 -0.897 29.225 1.00 96.81 217 VAL A N 1
ATOM 1737 C CA . VAL A 1 217 ? -1.143 0.392 29.930 1.00 96.81 217 VAL A CA 1
ATOM 1738 C C . VAL A 1 217 ? -2.575 0.869 30.164 1.00 96.81 217 VAL A C 1
ATOM 1740 O O . VAL A 1 217 ? -2.933 1.197 31.293 1.00 96.81 217 VAL A O 1
ATOM 1743 N N . TYR A 1 218 ? -3.420 0.856 29.132 1.00 97.38 218 TYR A N 1
ATOM 1744 C CA . TYR A 1 218 ? -4.817 1.264 29.250 1.00 97.38 218 TYR A CA 1
ATOM 1745 C C . TYR A 1 218 ? -5.605 0.358 30.173 1.00 97.38 218 TYR A C 1
ATOM 1747 O O . TYR A 1 218 ? -6.417 0.860 30.943 1.00 97.38 218 TYR A O 1
ATOM 1755 N N . PHE A 1 219 ? -5.369 -0.950 30.147 1.00 98.06 219 PHE A N 1
ATOM 1756 C CA . PHE A 1 219 ? -6.042 -1.882 31.036 1.00 98.06 219 PHE A CA 1
ATOM 1757 C C . PHE A 1 219 ? -5.729 -1.591 32.506 1.00 98.06 219 PHE A C 1
ATOM 1759 O O . PHE A 1 219 ? -6.651 -1.386 33.298 1.00 98.06 219 PHE A O 1
ATOM 1766 N N . LEU A 1 220 ? -4.444 -1.500 32.860 1.00 97.94 220 LEU A N 1
ATOM 1767 C CA . LEU A 1 220 ? -4.019 -1.206 34.230 1.00 97.94 220 LEU A CA 1
ATOM 1768 C C . LEU A 1 220 ? -4.502 0.175 34.682 1.00 97.94 220 LEU A C 1
ATOM 1770 O O . LEU A 1 220 ? -5.084 0.293 35.762 1.00 97.94 220 LEU A O 1
ATOM 1774 N N . LEU A 1 221 ? -4.336 1.196 33.834 1.00 96.94 221 LEU A N 1
ATOM 1775 C CA . LEU A 1 221 ? -4.829 2.544 34.104 1.00 96.94 221 LEU A CA 1
ATOM 1776 C C . LEU A 1 221 ? -6.340 2.531 34.346 1.00 96.94 221 LEU A C 1
ATOM 1778 O O . LEU A 1 221 ? -6.806 3.099 35.325 1.00 96.94 221 LEU A O 1
ATOM 1782 N N . SER A 1 222 ? -7.102 1.821 33.514 1.00 95.88 222 SER A N 1
ATOM 1783 C CA . SER A 1 222 ? -8.558 1.762 33.639 1.00 95.88 222 SER A CA 1
ATOM 1784 C C . SER A 1 222 ? -9.011 1.093 34.932 1.00 95.88 222 SER A C 1
ATOM 1786 O O . SER A 1 222 ? -9.969 1.555 35.547 1.00 95.88 222 SER A O 1
ATOM 1788 N N . VAL A 1 223 ? -8.332 0.026 35.366 1.00 95.62 223 VAL A N 1
ATOM 1789 C CA . VAL A 1 223 ? -8.630 -0.651 36.638 1.00 95.62 223 VAL A CA 1
ATOM 1790 C C . VAL A 1 223 ? -8.326 0.268 37.821 1.00 95.62 223 VAL A C 1
ATOM 1792 O O . VAL A 1 223 ? -9.146 0.386 38.730 1.00 95.62 223 VAL A O 1
ATOM 1795 N N . VAL A 1 224 ? -7.186 0.965 37.800 1.00 95.19 224 VAL A N 1
ATOM 1796 C CA . VAL A 1 224 ? -6.830 1.939 38.843 1.00 95.19 224 VAL A CA 1
ATOM 1797 C C . VAL A 1 224 ? -7.843 3.084 38.880 1.00 95.19 224 VAL A C 1
ATOM 1799 O O . VAL A 1 224 ? -8.390 3.390 39.938 1.00 95.19 224 VAL A O 1
ATOM 1802 N N . THR A 1 225 ? -8.157 3.686 37.731 1.00 92.94 225 THR A N 1
ATOM 1803 C CA . THR A 1 225 ? -9.122 4.788 37.644 1.00 92.94 225 THR A CA 1
ATOM 1804 C C . THR A 1 225 ? -10.525 4.356 38.063 1.00 92.94 225 THR A C 1
ATOM 1806 O O . THR A 1 225 ? -11.204 5.119 38.746 1.00 92.94 225 THR A O 1
ATOM 1809 N N . TYR A 1 226 ? -10.950 3.133 37.733 1.00 92.62 226 TYR A N 1
ATOM 1810 C CA . TYR A 1 226 ? -12.221 2.579 38.201 1.00 92.62 226 TYR A CA 1
ATOM 1811 C C . TYR A 1 226 ? -12.308 2.591 39.731 1.00 92.62 226 TYR A C 1
ATOM 1813 O O . TYR A 1 226 ? -13.284 3.100 40.279 1.00 92.62 226 TYR A O 1
ATOM 1821 N N . TRP A 1 227 ? -11.275 2.102 40.424 1.00 91.31 227 TRP A N 1
ATOM 1822 C CA . TRP A 1 227 ? -11.254 2.075 41.889 1.00 91.31 227 TRP A CA 1
ATOM 1823 C C . TRP A 1 227 ? -11.133 3.462 42.519 1.00 91.31 227 TRP A C 1
ATOM 1825 O O . TRP A 1 227 ? -11.736 3.703 43.561 1.00 91.31 227 TRP A O 1
ATOM 1835 N N . ILE A 1 228 ? -10.417 4.391 41.878 1.00 90.38 228 ILE A N 1
ATOM 1836 C CA . ILE A 1 228 ? -10.392 5.799 42.297 1.00 90.38 228 ILE A CA 1
ATOM 1837 C C . ILE A 1 228 ? -11.808 6.384 42.230 1.00 90.38 228 ILE A C 1
ATOM 1839 O O . ILE A 1 228 ? -12.279 6.983 43.195 1.00 90.38 228 ILE A O 1
ATOM 1843 N N . ILE A 1 229 ? -12.510 6.185 41.113 1.00 87.44 229 ILE A N 1
ATOM 1844 C CA . ILE A 1 229 ? -13.883 6.666 40.929 1.00 87.44 229 ILE A CA 1
ATOM 1845 C C . ILE A 1 229 ? -14.835 6.011 41.937 1.00 87.44 229 ILE A C 1
ATOM 1847 O O . ILE A 1 229 ? -15.667 6.712 42.512 1.00 87.44 229 ILE A O 1
ATOM 1851 N N . ASP A 1 230 ? -14.718 4.700 42.169 1.00 86.88 230 ASP A N 1
ATOM 1852 C CA . ASP A 1 230 ? -15.521 3.986 43.166 1.00 86.88 230 ASP A CA 1
ATOM 1853 C C . ASP A 1 230 ? -15.293 4.556 44.570 1.00 86.88 230 ASP A C 1
ATOM 1855 O O . ASP A 1 230 ? -16.258 4.923 45.234 1.00 86.88 230 ASP A O 1
ATOM 1859 N N . TYR A 1 231 ? -14.035 4.765 44.972 1.00 88.94 231 TYR A N 1
ATOM 1860 C CA . TYR A 1 231 ? -13.683 5.402 46.243 1.00 88.94 231 TYR A CA 1
ATOM 1861 C C . TYR A 1 231 ? -14.274 6.810 46.384 1.00 88.94 231 TYR A C 1
ATOM 1863 O O . TYR A 1 231 ? -14.830 7.147 47.429 1.00 88.94 231 TYR A O 1
ATOM 1871 N N . TYR A 1 232 ? -14.211 7.642 45.339 1.00 86.12 232 TYR A N 1
ATOM 1872 C CA . TYR A 1 232 ? -14.824 8.974 45.375 1.00 86.12 232 TYR A CA 1
ATOM 1873 C C . TYR A 1 232 ? -16.351 8.921 45.546 1.00 86.12 232 TYR A C 1
ATOM 1875 O O . TYR A 1 232 ? -16.916 9.832 46.155 1.00 86.12 232 TYR A O 1
ATOM 1883 N N . ARG A 1 233 ? -17.016 7.876 45.032 1.00 82.88 233 ARG A N 1
ATOM 1884 C CA . ARG A 1 233 ? -18.474 7.685 45.142 1.00 82.88 233 ARG A CA 1
ATOM 1885 C C . ARG A 1 233 ? -18.886 7.113 46.493 1.00 82.88 233 ARG A C 1
ATOM 1887 O O . ARG A 1 233 ? -19.806 7.632 47.114 1.00 82.88 233 ARG A O 1
ATOM 1894 N N . SER A 1 234 ? -18.228 6.046 46.931 1.00 85.25 234 SER A N 1
ATOM 1895 C CA . SER A 1 234 ? -18.564 5.315 48.156 1.00 85.25 234 SER A CA 1
ATOM 1896 C C . SER A 1 234 ? -17.960 5.944 49.412 1.00 85.25 234 SER A C 1
ATOM 1898 O O . SER A 1 234 ? -18.393 5.625 50.516 1.00 85.25 234 SER A O 1
ATOM 1900 N N . ARG A 1 235 ? -16.950 6.816 49.254 1.00 86.44 235 ARG A N 1
ATOM 1901 C CA . ARG A 1 235 ? -16.094 7.361 50.326 1.00 86.44 235 ARG A CA 1
ATOM 1902 C C . ARG A 1 235 ? -15.404 6.282 51.170 1.00 86.44 235 ARG A C 1
ATOM 1904 O O . ARG A 1 235 ? -14.922 6.573 52.260 1.00 86.44 235 ARG A O 1
ATOM 1911 N N . TYR A 1 236 ? -15.320 5.051 50.663 1.00 86.75 236 TYR A N 1
ATOM 1912 C CA . TYR A 1 236 ? -14.730 3.914 51.358 1.00 86.75 236 TYR A CA 1
ATOM 1913 C C . TYR A 1 236 ? -14.067 2.951 50.370 1.00 86.75 236 TYR A C 1
ATOM 1915 O O . TYR A 1 236 ? -14.685 2.496 49.409 1.00 86.75 236 TYR A O 1
ATOM 1923 N N . LEU A 1 237 ? -12.800 2.604 50.612 1.00 83.62 237 LEU A N 1
ATOM 1924 C CA . LEU A 1 237 ? -12.063 1.688 49.744 1.00 83.62 237 LEU A CA 1
ATOM 1925 C C . LEU A 1 237 ? -12.227 0.242 50.222 1.00 83.62 237 LEU A C 1
ATOM 1927 O O . LEU A 1 237 ? -11.798 -0.118 51.319 1.00 83.62 237 LEU A O 1
ATOM 1931 N N . LYS A 1 238 ? -12.772 -0.625 49.366 1.00 88.81 238 LYS A N 1
ATOM 1932 C CA . LYS A 1 238 ? -12.868 -2.069 49.624 1.00 88.81 238 LYS A CA 1
ATOM 1933 C C . LYS A 1 238 ? -11.520 -2.761 49.399 1.00 88.81 238 LYS A C 1
ATOM 1935 O O . LYS A 1 238 ? -11.360 -3.518 48.444 1.00 88.81 238 LYS A O 1
ATOM 1940 N N . ILE A 1 239 ? -10.563 -2.537 50.303 1.00 88.06 239 ILE A N 1
ATOM 1941 C CA . ILE A 1 239 ? -9.147 -2.942 50.176 1.00 88.06 239 ILE A CA 1
ATOM 1942 C C . ILE A 1 239 ? -8.970 -4.374 49.647 1.00 88.06 239 ILE A C 1
ATOM 1944 O O . ILE A 1 239 ? -8.176 -4.585 48.736 1.00 88.06 239 ILE A O 1
ATOM 1948 N N . LYS A 1 240 ? -9.723 -5.353 50.169 1.00 90.25 240 LYS A N 1
ATOM 1949 C CA . LYS A 1 240 ? -9.627 -6.765 49.752 1.00 90.25 240 LYS A CA 1
ATOM 1950 C C . LYS A 1 240 ? -10.069 -7.006 48.301 1.00 90.25 240 LYS A C 1
ATOM 1952 O O . LYS A 1 240 ? -9.461 -7.814 47.604 1.00 90.25 240 LYS A O 1
ATOM 1957 N N . GLU A 1 241 ? -11.129 -6.344 47.842 1.00 91.06 241 GLU A N 1
ATOM 1958 C CA . GLU A 1 241 ? -11.605 -6.460 46.455 1.00 91.06 241 GLU A CA 1
ATOM 1959 C C . GLU A 1 241 ? -10.690 -5.689 45.499 1.00 91.06 241 GLU A C 1
ATOM 1961 O O . GLU A 1 241 ? -10.327 -6.199 44.435 1.00 91.06 241 GLU A O 1
ATOM 1966 N N . THR A 1 242 ? -10.260 -4.495 45.909 1.00 91.38 242 THR A N 1
ATOM 1967 C CA . THR A 1 242 ? -9.325 -3.657 45.156 1.00 91.38 242 THR A CA 1
ATOM 1968 C C . THR A 1 242 ? -7.990 -4.365 44.946 1.00 91.38 242 THR A C 1
ATOM 1970 O O . THR A 1 242 ? -7.551 -4.505 43.807 1.00 91.38 242 THR A O 1
ATOM 1973 N N . SER A 1 243 ? -7.367 -4.890 46.006 1.00 91.38 243 SER A N 1
ATOM 1974 C CA . SER A 1 243 ? -6.077 -5.583 45.901 1.00 91.38 243 SER A CA 1
ATOM 1975 C C . SER A 1 243 ? -6.176 -6.868 45.081 1.00 91.38 243 SER A C 1
ATOM 1977 O O . SER A 1 243 ? -5.314 -7.126 44.244 1.00 91.38 243 SER A O 1
ATOM 1979 N N . LYS A 1 244 ? -7.261 -7.641 45.241 1.00 93.75 244 LYS A N 1
ATOM 1980 C CA . LYS A 1 244 ? -7.509 -8.850 44.445 1.00 93.75 244 LYS A CA 1
ATOM 1981 C C . LYS A 1 244 ? -7.644 -8.532 42.958 1.00 93.75 244 LYS A C 1
ATOM 1983 O O . LYS A 1 244 ? -7.020 -9.190 42.133 1.00 93.75 244 LYS A O 1
ATOM 1988 N N . THR A 1 245 ? -8.474 -7.556 42.599 1.00 94.19 245 THR A N 1
ATOM 1989 C CA . THR A 1 245 ? -8.728 -7.216 41.188 1.00 94.19 245 THR A CA 1
ATOM 1990 C C . THR A 1 245 ? -7.521 -6.552 40.533 1.00 94.19 245 THR A C 1
ATOM 1992 O O . THR A 1 245 ? -7.220 -6.876 39.387 1.00 94.19 245 THR A O 1
ATOM 1995 N N . LEU A 1 246 ? -6.779 -5.715 41.265 1.00 95.38 246 LEU A N 1
ATOM 1996 C CA . LEU A 1 246 ? -5.507 -5.160 40.807 1.00 95.38 246 LEU A CA 1
ATOM 1997 C C . LEU A 1 246 ? -4.447 -6.255 40.623 1.00 95.38 246 LEU A C 1
ATOM 1999 O O . LEU A 1 246 ? -3.787 -6.292 39.590 1.00 95.38 246 LEU A O 1
ATOM 2003 N N . GLY A 1 247 ? -4.329 -7.189 41.572 1.00 96.25 247 GLY A N 1
ATOM 2004 C CA . GLY A 1 247 ? -3.424 -8.335 41.464 1.00 96.25 247 GLY A CA 1
ATOM 2005 C C . GLY A 1 247 ? -3.745 -9.224 40.261 1.00 96.25 247 GLY A C 1
ATOM 2006 O O . GLY A 1 247 ? -2.843 -9.609 39.523 1.00 96.25 247 GLY A O 1
ATOM 2007 N N . ILE A 1 248 ? -5.032 -9.484 39.999 1.00 96.19 248 ILE A N 1
ATOM 2008 C CA . ILE A 1 248 ? -5.468 -10.203 38.793 1.00 96.19 248 ILE A CA 1
ATOM 2009 C C . ILE A 1 248 ? -5.131 -9.406 37.528 1.00 96.19 248 ILE A C 1
ATOM 2011 O O . ILE A 1 248 ? -4.643 -9.991 36.566 1.00 96.19 248 ILE A O 1
ATOM 2015 N N . ALA A 1 249 ? -5.356 -8.090 37.512 1.00 97.31 249 ALA A N 1
ATOM 2016 C CA . ALA A 1 249 ? -5.029 -7.256 36.359 1.00 97.31 249 ALA A CA 1
ATOM 2017 C C . ALA A 1 249 ? -3.521 -7.273 36.051 1.00 97.31 249 ALA A C 1
ATOM 2019 O O . ALA A 1 249 ? -3.130 -7.450 34.901 1.00 97.31 249 ALA A O 1
ATOM 2020 N N . ILE A 1 250 ? -2.673 -7.178 37.080 1.00 98.12 250 ILE A N 1
ATOM 2021 C CA . ILE A 1 250 ? -1.216 -7.310 36.945 1.00 98.12 250 ILE A CA 1
ATOM 2022 C C . ILE A 1 250 ? -0.851 -8.702 36.418 1.00 98.12 250 ILE A C 1
ATOM 2024 O O . ILE A 1 250 ? -0.072 -8.804 35.476 1.00 98.12 250 ILE A O 1
ATOM 2028 N N . ALA A 1 251 ? -1.446 -9.767 36.964 1.00 97.75 251 ALA A N 1
ATOM 2029 C CA . ALA A 1 251 ? -1.191 -11.129 36.504 1.00 97.75 251 ALA A CA 1
ATOM 2030 C C . ALA A 1 251 ? -1.561 -11.320 35.022 1.00 97.75 251 ALA A C 1
ATOM 2032 O O . ALA A 1 251 ? -0.769 -11.878 34.271 1.00 97.75 251 ALA A O 1
ATOM 2033 N N . ILE A 1 252 ? -2.714 -10.807 34.575 1.00 98.06 252 ILE A N 1
ATOM 2034 C CA . ILE A 1 252 ? -3.125 -10.847 33.160 1.00 98.06 252 ILE A CA 1
ATOM 2035 C C . ILE A 1 252 ? -2.107 -10.118 32.281 1.00 98.06 252 ILE A C 1
ATOM 2037 O O . ILE A 1 252 ? -1.697 -10.653 31.254 1.00 98.06 252 ILE A O 1
ATOM 2041 N N . SER A 1 253 ? -1.680 -8.921 32.686 1.00 98.06 253 SER A N 1
ATOM 2042 C CA . SER A 1 253 ? -0.694 -8.127 31.948 1.00 98.06 253 SER A CA 1
ATOM 2043 C C . SER A 1 253 ? 0.654 -8.840 31.830 1.00 98.06 253 SER A C 1
ATOM 2045 O O . SER A 1 253 ? 1.232 -8.877 30.746 1.00 98.06 253 SER A O 1
ATOM 2047 N N . LEU A 1 254 ? 1.138 -9.448 32.919 1.00 97.62 254 LEU A N 1
ATOM 2048 C CA . LEU A 1 254 ? 2.395 -10.199 32.931 1.00 97.62 254 LEU A CA 1
ATOM 2049 C C . LEU A 1 254 ? 2.310 -11.470 32.083 1.00 97.62 254 LEU A C 1
ATOM 2051 O O . LEU A 1 254 ? 3.221 -11.738 31.305 1.00 97.62 254 LEU A O 1
ATOM 2055 N N . VAL A 1 255 ? 1.213 -12.227 32.191 1.00 97.81 255 VAL A N 1
ATOM 2056 C CA . VAL A 1 255 ? 0.987 -13.432 31.378 1.00 97.81 255 VAL A CA 1
ATOM 2057 C C . VAL A 1 255 ? 0.865 -13.070 29.900 1.00 97.81 255 VAL A C 1
ATOM 2059 O O . VAL A 1 255 ? 1.480 -13.730 29.070 1.00 97.81 255 VAL A O 1
ATOM 2062 N N . GLY A 1 256 ? 0.125 -12.010 29.567 1.00 97.38 256 GLY A N 1
ATOM 2063 C CA . GLY A 1 256 ? -0.024 -11.538 28.191 1.00 97.38 256 GLY A CA 1
ATOM 2064 C C . GLY A 1 256 ? 1.297 -11.071 27.582 1.00 97.38 256 GLY A C 1
ATOM 2065 O O . GLY A 1 256 ? 1.619 -11.457 26.464 1.00 97.38 256 GLY A O 1
ATOM 2066 N N . TYR A 1 257 ? 2.102 -10.315 28.334 1.00 97.06 257 TYR A N 1
ATOM 2067 C CA . TYR A 1 257 ? 3.444 -9.916 27.901 1.00 97.06 257 TYR A CA 1
ATOM 2068 C C . TYR A 1 257 ? 4.370 -11.127 27.729 1.00 97.06 257 TYR A C 1
ATOM 2070 O O . TYR A 1 257 ? 5.053 -11.250 26.717 1.00 97.06 257 TYR A O 1
ATOM 2078 N N . TRP A 1 258 ? 4.373 -12.053 28.691 1.00 96.44 258 TRP A N 1
ATOM 2079 C CA . TRP A 1 258 ? 5.192 -13.262 28.618 1.00 96.44 258 TRP A CA 1
ATOM 2080 C C . TRP A 1 258 ? 4.807 -14.150 27.431 1.00 96.44 258 TRP A C 1
ATOM 2082 O O . TRP A 1 258 ? 5.691 -14.691 26.774 1.00 96.44 258 TRP A O 1
ATOM 2092 N N . ALA A 1 259 ? 3.514 -14.261 27.115 1.00 96.56 259 ALA A N 1
ATOM 2093 C CA . ALA A 1 259 ? 3.014 -15.090 26.022 1.00 96.56 259 ALA A CA 1
ATOM 2094 C C . ALA A 1 259 ? 3.443 -14.610 24.621 1.00 96.56 259 ALA A C 1
ATOM 2096 O O . ALA A 1 259 ? 3.449 -15.416 23.692 1.00 96.56 259 ALA A O 1
ATOM 2097 N N . VAL A 1 260 ? 3.881 -13.351 24.467 1.00 95.81 260 VAL A N 1
ATOM 2098 C CA . VAL A 1 260 ? 4.451 -12.825 23.206 1.00 95.81 260 VAL A CA 1
ATOM 2099 C C . VAL A 1 260 ? 5.591 -13.708 22.696 1.00 95.81 260 VAL A C 1
ATOM 2101 O O . VAL A 1 260 ? 5.724 -13.916 21.495 1.00 95.81 260 VAL A O 1
ATOM 2104 N N . ARG A 1 261 ? 6.372 -14.309 23.602 1.00 93.38 261 ARG A N 1
ATOM 2105 C CA . ARG A 1 261 ? 7.512 -15.173 23.265 1.00 93.38 261 ARG A CA 1
ATOM 2106 C C . ARG A 1 261 ? 7.161 -16.391 22.408 1.00 93.38 261 ARG A C 1
ATOM 2108 O O . ARG A 1 261 ? 8.054 -16.990 21.825 1.00 93.38 261 ARG A O 1
ATOM 2115 N N . PHE A 1 262 ? 5.899 -16.819 22.413 1.00 92.56 262 PHE A N 1
ATOM 2116 C CA . PHE A 1 262 ? 5.459 -17.974 21.631 1.00 92.56 262 PHE A CA 1
ATOM 2117 C C . PHE A 1 262 ? 5.085 -17.603 20.204 1.00 92.56 262 PHE A C 1
ATOM 2119 O O . PHE A 1 262 ? 5.042 -18.494 19.362 1.00 92.56 262 PHE A O 1
ATOM 2126 N N . LEU A 1 263 ? 4.810 -16.324 19.945 1.00 92.00 263 LEU A N 1
ATOM 2127 C CA . LEU A 1 263 ? 4.382 -15.806 18.646 1.00 92.00 263 LEU A CA 1
ATOM 2128 C C . LEU A 1 263 ? 5.509 -15.045 17.934 1.00 92.00 263 LEU A C 1
ATOM 2130 O O . LEU A 1 263 ? 5.605 -15.113 16.715 1.00 92.00 263 LEU A O 1
ATOM 2134 N N . TRP A 1 264 ? 6.398 -14.404 18.703 1.00 94.12 264 TRP A N 1
ATOM 2135 C CA . TRP A 1 264 ? 7.492 -13.588 18.188 1.00 94.12 264 TRP A CA 1
ATOM 2136 C C . TRP A 1 264 ? 8.854 -14.244 18.477 1.00 94.12 264 TRP A C 1
ATOM 2138 O O . TRP A 1 264 ? 9.359 -14.143 19.603 1.00 94.12 264 TRP A O 1
ATOM 2148 N N . PRO A 1 265 ? 9.507 -14.872 17.477 1.00 93.44 265 PRO A N 1
ATOM 2149 C CA . PRO A 1 265 ? 10.747 -15.628 17.681 1.00 93.44 265 PRO A CA 1
ATOM 2150 C C . PRO A 1 265 ? 11.904 -14.810 18.271 1.00 93.44 265 PRO A C 1
ATOM 2152 O O . PRO A 1 265 ? 12.608 -15.286 19.159 1.00 93.44 265 PRO A O 1
ATOM 2155 N N . TYR A 1 266 ? 12.082 -13.552 17.857 1.00 91.50 266 TYR A N 1
ATOM 2156 C CA . TYR A 1 266 ? 13.092 -12.680 18.464 1.00 91.50 266 TYR A CA 1
ATOM 2157 C C . TYR A 1 266 ? 12.806 -12.419 19.956 1.00 91.50 266 TYR A C 1
ATOM 2159 O O . TYR A 1 266 ? 13.699 -12.580 20.791 1.00 91.50 266 TYR A O 1
ATOM 2167 N N . ALA A 1 267 ? 11.550 -12.139 20.330 1.00 92.94 267 ALA A N 1
ATOM 2168 C CA . ALA A 1 267 ? 11.159 -11.990 21.736 1.00 92.94 267 ALA A CA 1
ATOM 2169 C C . ALA A 1 267 ? 11.276 -13.294 22.550 1.00 92.94 267 ALA A C 1
ATOM 2171 O O . ALA A 1 267 ? 11.357 -13.254 23.779 1.00 92.94 267 ALA A O 1
ATOM 2172 N N . ALA A 1 268 ? 11.325 -14.456 21.888 1.00 92.88 268 ALA A N 1
ATOM 2173 C CA . ALA A 1 268 ? 11.632 -15.728 22.537 1.00 92.88 268 ALA A CA 1
ATOM 2174 C C . ALA A 1 268 ? 13.073 -15.798 23.059 1.00 92.88 268 ALA A C 1
ATOM 2176 O O . ALA A 1 268 ? 13.312 -16.452 24.079 1.00 92.88 268 ALA A O 1
ATOM 2177 N N . THR A 1 269 ? 14.003 -15.117 22.379 1.00 91.94 269 THR A N 1
ATOM 2178 C CA . THR A 1 269 ? 15.422 -15.029 22.765 1.00 91.94 269 THR A CA 1
ATOM 2179 C C . THR A 1 269 ? 15.716 -13.859 23.700 1.00 91.94 269 THR A C 1
ATOM 2181 O O . THR A 1 269 ? 16.567 -13.979 24.578 1.00 91.94 269 THR A O 1
ATOM 2184 N N . ASP A 1 270 ? 14.982 -12.754 23.567 1.00 91.12 270 ASP A N 1
ATOM 2185 C CA . ASP A 1 270 ? 15.138 -11.559 24.393 1.00 91.12 270 ASP A CA 1
ATOM 2186 C C . ASP A 1 270 ? 13.788 -11.109 24.964 1.00 91.12 270 ASP A C 1
ATOM 2188 O O . ASP A 1 270 ? 12.966 -10.495 24.285 1.00 91.12 270 ASP A O 1
ATOM 2192 N N . PHE A 1 271 ? 13.584 -11.363 26.259 1.00 90.69 271 PHE A N 1
ATOM 2193 C CA . PHE A 1 271 ? 12.347 -11.020 26.968 1.00 90.69 271 PHE A CA 1
ATOM 2194 C C . PHE A 1 271 ? 12.004 -9.521 26.912 1.00 90.69 271 PHE A C 1
ATOM 2196 O O . PHE A 1 271 ? 10.832 -9.148 26.971 1.00 90.69 271 PHE A O 1
ATOM 2203 N N . PHE A 1 272 ? 13.004 -8.643 26.790 1.00 91.25 272 PHE A N 1
ATOM 2204 C CA . PHE A 1 272 ? 12.799 -7.195 26.709 1.00 91.25 272 PHE A CA 1
ATOM 2205 C C . PHE A 1 272 ? 12.700 -6.684 25.267 1.00 91.25 272 PHE A C 1
ATOM 2207 O O . PHE A 1 272 ? 12.583 -5.471 25.070 1.00 91.25 272 PHE A O 1
ATOM 2214 N N . ALA A 1 273 ? 12.706 -7.569 24.262 1.00 89.12 273 ALA A N 1
ATOM 2215 C CA . ALA A 1 273 ? 12.652 -7.187 22.855 1.00 89.12 273 ALA A CA 1
ATOM 2216 C C . ALA A 1 273 ? 11.479 -6.247 22.522 1.00 89.12 273 ALA A C 1
ATOM 2218 O O . ALA A 1 273 ? 11.761 -5.190 21.954 1.00 89.12 273 ALA A O 1
ATOM 2219 N N . PRO A 1 274 ? 10.211 -6.504 22.922 1.00 90.75 274 PRO A N 1
ATOM 2220 C CA . PRO A 1 274 ? 9.117 -5.574 22.633 1.00 90.75 274 PRO A CA 1
ATOM 2221 C C . PRO A 1 274 ? 9.377 -4.161 23.173 1.00 90.75 274 PRO A C 1
ATOM 2223 O O . PRO A 1 274 ? 9.119 -3.171 22.495 1.00 90.75 274 PRO A O 1
ATOM 2226 N N . PHE A 1 275 ? 9.950 -4.040 24.373 1.00 88.06 275 PHE A N 1
ATOM 2227 C CA . PHE A 1 275 ? 10.258 -2.737 24.960 1.00 88.06 275 PHE A CA 1
ATOM 2228 C C . PHE A 1 275 ? 11.426 -2.036 24.248 1.00 88.06 275 PHE A C 1
ATOM 2230 O O . PHE A 1 275 ? 11.326 -0.854 23.918 1.00 88.06 275 PHE A O 1
ATOM 2237 N N . LYS A 1 276 ? 12.510 -2.765 23.947 1.00 86.00 276 LYS A N 1
ATOM 2238 C CA . LYS A 1 276 ? 13.658 -2.244 23.180 1.00 86.00 276 LYS A CA 1
ATOM 2239 C C . LYS A 1 276 ? 13.225 -1.749 21.799 1.00 86.00 276 LYS A C 1
ATOM 2241 O O . LYS A 1 276 ? 13.610 -0.660 21.378 1.00 86.00 276 LYS A O 1
ATOM 2246 N N . VAL A 1 277 ? 12.374 -2.524 21.129 1.00 83.56 277 VAL A N 1
ATOM 2247 C CA . VAL A 1 277 ? 11.794 -2.185 19.828 1.00 83.56 277 VAL A CA 1
ATOM 2248 C C . VAL A 1 277 ? 10.927 -0.930 19.920 1.00 83.56 277 VAL A C 1
ATOM 2250 O O . VAL A 1 277 ? 11.094 -0.029 19.100 1.00 83.56 277 VAL A O 1
ATOM 2253 N N . LEU A 1 278 ? 10.056 -0.818 20.930 1.00 83.56 278 LEU A N 1
ATOM 2254 C CA . LEU A 1 278 ? 9.210 0.364 21.124 1.00 83.56 278 LEU A CA 1
ATOM 2255 C C . LEU A 1 278 ? 10.040 1.649 21.258 1.00 83.56 278 LEU A C 1
ATOM 2257 O O . LEU A 1 278 ? 9.697 2.664 20.657 1.00 83.56 278 LEU A O 1
ATOM 2261 N N . LEU A 1 279 ? 11.142 1.598 22.014 1.00 80.38 279 LEU A N 1
ATOM 2262 C CA . LEU A 1 279 ? 12.036 2.744 22.207 1.00 80.38 279 LEU A CA 1
ATOM 2263 C C . LEU A 1 279 ? 12.804 3.134 20.937 1.00 80.38 279 LEU A C 1
ATOM 2265 O O . LEU A 1 279 ? 13.169 4.297 20.781 1.00 80.38 279 LEU A O 1
ATOM 2269 N N . LYS A 1 280 ? 13.045 2.184 20.026 1.00 77.44 280 LYS A N 1
ATOM 2270 C CA . LYS A 1 280 ? 13.772 2.422 18.772 1.00 77.44 280 LYS A CA 1
ATOM 2271 C C . LYS A 1 280 ? 12.845 2.742 17.591 1.00 77.44 280 LYS A C 1
ATOM 2273 O O . LYS A 1 280 ? 13.293 3.359 16.629 1.00 77.44 280 LYS A O 1
ATOM 2278 N N . VAL A 1 281 ? 11.553 2.409 17.664 1.00 68.12 281 VAL A N 1
ATOM 2279 C CA . VAL A 1 281 ? 10.565 2.649 16.591 1.00 68.12 281 VAL A CA 1
ATOM 2280 C C . VAL A 1 281 ? 10.447 4.125 16.197 1.00 68.12 281 VAL A C 1
ATOM 2282 O O . VAL A 1 281 ? 10.260 4.422 15.022 1.00 68.12 281 VAL A O 1
ATOM 2285 N N . SER A 1 282 ? 10.620 5.069 17.127 1.00 61.38 282 SER A N 1
ATOM 2286 C CA . SER A 1 282 ? 10.618 6.504 16.791 1.00 61.38 282 SER A CA 1
ATOM 2287 C C . SER A 1 282 ? 11.855 6.950 16.003 1.00 61.38 282 SER A C 1
ATOM 2289 O O . SER A 1 282 ? 11.844 8.024 15.417 1.00 61.38 282 SER A O 1
ATOM 2291 N N . SER A 1 283 ? 12.912 6.132 15.976 1.00 61.94 283 SER A N 1
ATOM 2292 C CA . SER A 1 283 ? 14.137 6.351 15.194 1.00 61.94 283 SER A CA 1
ATOM 2293 C C . SER A 1 283 ? 14.169 5.553 13.887 1.00 61.94 283 SER A C 1
ATOM 2295 O O . SER A 1 283 ? 15.219 5.454 13.260 1.00 61.94 283 SER A O 1
ATOM 2297 N N . PHE A 1 284 ? 13.043 4.952 13.481 1.00 61.47 284 PHE A N 1
ATOM 2298 C CA . PHE A 1 284 ? 12.939 4.179 12.245 1.00 61.47 284 PHE A CA 1
ATOM 2299 C C . PHE A 1 284 ? 13.114 5.119 11.038 1.00 61.47 284 PHE A C 1
ATOM 2301 O O . PHE A 1 284 ? 12.176 5.767 10.575 1.00 61.47 284 PHE A O 1
ATOM 2308 N N . SER A 1 285 ? 14.357 5.234 10.570 1.00 49.81 285 SER A N 1
ATOM 2309 C CA . SER A 1 285 ? 14.814 6.175 9.541 1.00 49.81 285 SER A CA 1
ATOM 2310 C C . SER A 1 285 ? 14.956 5.550 8.161 1.00 49.81 285 SER A C 1
ATOM 2312 O O . SER A 1 285 ? 15.695 6.064 7.328 1.00 49.81 285 SER A O 1
ATOM 2314 N N . ILE A 1 286 ? 14.257 4.441 7.905 1.00 50.69 286 ILE A N 1
ATOM 2315 C CA . ILE A 1 286 ? 14.516 3.621 6.713 1.00 50.69 286 ILE A CA 1
ATOM 2316 C C . ILE A 1 286 ? 14.225 4.381 5.405 1.00 50.69 286 ILE A C 1
ATOM 2318 O O . ILE A 1 286 ? 14.784 4.034 4.372 1.00 50.69 286 ILE A O 1
ATOM 2322 N N . PHE A 1 287 ? 13.462 5.479 5.444 1.00 53.44 287 PHE A N 1
ATOM 2323 C CA . PHE A 1 287 ? 13.274 6.338 4.281 1.00 53.44 287 PHE A CA 1
ATOM 2324 C C . PHE A 1 287 ? 13.360 7.821 4.652 1.00 53.44 287 PHE A C 1
ATOM 2326 O O . PHE A 1 287 ? 12.602 8.300 5.496 1.00 53.44 287 PHE A O 1
ATOM 2333 N N . ASN A 1 288 ? 14.213 8.569 3.942 1.00 56.72 288 ASN A N 1
ATOM 2334 C CA . ASN A 1 288 ? 13.979 9.990 3.665 1.00 56.72 288 ASN A CA 1
ATOM 2335 C C . ASN A 1 288 ? 12.753 10.089 2.740 1.00 56.72 288 ASN A C 1
ATOM 2337 O O . ASN A 1 288 ? 12.871 10.396 1.554 1.00 56.72 288 ASN A O 1
ATOM 2341 N N . ALA A 1 289 ? 11.589 9.702 3.261 1.00 66.62 289 ALA A N 1
ATOM 2342 C CA . ALA A 1 289 ? 10.335 9.747 2.537 1.00 66.62 289 ALA A CA 1
ATOM 2343 C C . ALA A 1 289 ? 9.909 11.210 2.411 1.00 66.62 289 ALA A C 1
ATOM 2345 O O . ALA A 1 289 ? 9.935 11.961 3.388 1.00 66.62 289 ALA A O 1
ATOM 2346 N N . TYR A 1 290 ? 9.551 11.602 1.193 1.00 77.06 290 TYR A N 1
ATOM 2347 C CA . TYR A 1 290 ? 8.941 12.891 0.917 1.00 77.06 290 TYR A CA 1
ATOM 2348 C C . TYR A 1 290 ? 7.451 12.687 0.694 1.00 77.06 290 TYR A C 1
ATOM 2350 O O . TYR A 1 290 ? 7.062 11.781 -0.039 1.00 77.06 290 TYR A O 1
ATOM 2358 N N . GLU A 1 291 ? 6.658 13.548 1.318 1.00 81.31 291 GLU A N 1
ATOM 2359 C CA . GLU A 1 291 ? 5.201 13.503 1.324 1.00 81.31 291 GLU A CA 1
ATOM 2360 C C . GLU A 1 291 ? 4.642 14.816 0.784 1.00 81.31 291 GLU A C 1
ATOM 2362 O O . GLU A 1 291 ? 5.134 15.898 1.124 1.00 81.31 291 GLU A O 1
ATOM 2367 N N . VAL A 1 292 ? 3.582 14.736 -0.019 1.00 83.00 292 VAL A N 1
ATOM 2368 C CA . VAL A 1 292 ? 2.833 15.925 -0.445 1.00 83.00 292 VAL A CA 1
ATOM 2369 C C . VAL A 1 292 ? 1.796 16.275 0.614 1.00 83.00 292 VAL A C 1
ATOM 2371 O O . VAL A 1 292 ? 0.856 15.517 0.866 1.00 83.00 292 VAL A O 1
ATOM 2374 N N . PHE A 1 293 ? 1.931 17.458 1.207 1.00 88.62 293 PHE A N 1
ATOM 2375 C CA . PHE A 1 293 ? 0.971 17.983 2.168 1.00 88.62 293 PHE A CA 1
ATOM 2376 C C . PHE A 1 293 ? 0.705 19.466 1.911 1.00 88.62 293 PHE A C 1
ATOM 2378 O O . PHE A 1 293 ? 1.623 20.281 1.861 1.00 88.62 293 PHE A O 1
ATOM 2385 N N . GLN A 1 294 ? -0.570 19.818 1.730 1.00 89.12 294 GLN A N 1
ATOM 2386 C CA . GLN A 1 294 ? -1.009 21.174 1.376 1.00 89.12 294 GLN A CA 1
ATOM 2387 C C . GLN A 1 294 ? -0.297 21.753 0.134 1.00 89.12 294 GLN A C 1
ATOM 2389 O O . GLN A 1 294 ? -0.084 22.957 0.040 1.00 89.12 294 GLN A O 1
ATOM 2394 N N . GLY A 1 295 ? 0.052 20.893 -0.828 1.00 85.69 295 GLY A N 1
ATOM 2395 C CA . GLY A 1 295 ? 0.734 21.272 -2.074 1.00 85.69 295 GLY A CA 1
ATOM 2396 C C . GLY A 1 295 ? 2.248 21.447 -1.954 1.00 85.69 295 GLY A C 1
ATOM 2397 O O . GLY A 1 295 ? 2.890 21.787 -2.942 1.00 85.69 295 GLY A O 1
ATOM 2398 N N . ASN A 1 296 ? 2.827 21.193 -0.777 1.00 84.06 296 ASN A N 1
ATOM 2399 C CA . ASN A 1 296 ? 4.266 21.271 -0.549 1.00 84.06 296 ASN A CA 1
ATOM 2400 C C . ASN A 1 296 ? 4.855 19.888 -0.264 1.00 84.06 296 ASN A C 1
ATOM 2402 O O . ASN A 1 296 ? 4.211 19.039 0.355 1.00 84.06 296 ASN A O 1
ATOM 2406 N N . TRP A 1 297 ? 6.102 19.693 -0.685 1.00 82.44 297 TRP A N 1
ATOM 2407 C CA . TRP A 1 297 ? 6.898 18.525 -0.328 1.00 82.44 297 TRP A CA 1
ATOM 2408 C C . TRP A 1 297 ? 7.479 18.697 1.071 1.00 82.44 297 TRP A C 1
ATOM 2410 O O . TRP A 1 297 ? 8.281 19.603 1.295 1.00 82.44 297 TRP A O 1
ATOM 2420 N N . TYR A 1 298 ? 7.129 17.797 1.981 1.00 84.31 298 TYR A N 1
ATOM 2421 C CA . TYR A 1 298 ? 7.744 17.703 3.301 1.00 84.31 298 TYR A CA 1
ATOM 2422 C C . TYR A 1 298 ? 8.579 16.437 3.390 1.00 84.31 298 TYR A C 1
ATOM 2424 O O . TYR A 1 298 ? 8.145 15.375 2.948 1.00 84.31 298 TYR A O 1
ATOM 2432 N N . ASN A 1 299 ? 9.765 16.532 3.986 1.00 83.31 299 ASN A N 1
ATOM 2433 C CA . ASN A 1 299 ? 10.428 15.339 4.490 1.00 83.31 299 ASN A CA 1
ATOM 2434 C C . ASN A 1 299 ? 9.602 14.796 5.669 1.00 83.31 299 ASN A C 1
ATOM 2436 O O . ASN A 1 299 ? 9.092 15.576 6.473 1.00 83.31 299 ASN A O 1
ATOM 2440 N N . ALA A 1 300 ? 9.475 13.477 5.787 1.00 77.88 300 ALA A N 1
ATOM 2441 C CA . ALA A 1 300 ? 8.663 12.832 6.815 1.00 77.88 300 ALA A CA 1
ATOM 2442 C C . ALA A 1 300 ? 9.076 13.174 8.271 1.00 77.88 300 ALA A C 1
ATOM 2444 O O . ALA A 1 300 ? 8.265 13.056 9.192 1.00 77.88 300 ALA A O 1
ATOM 2445 N N . TRP A 1 301 ? 10.298 13.682 8.479 1.00 77.00 301 TRP A N 1
ATOM 2446 C CA . TRP A 1 301 ? 10.789 14.216 9.760 1.00 77.00 301 TRP A CA 1
ATOM 2447 C C . TRP A 1 301 ? 10.371 15.667 10.056 1.00 77.00 301 TRP A C 1
ATOM 2449 O O . TRP A 1 301 ? 10.435 16.103 11.203 1.00 77.00 301 TRP A O 1
ATOM 2459 N N . GLU A 1 302 ? 9.947 16.418 9.042 1.00 83.38 302 GLU A N 1
ATOM 2460 C CA . GLU A 1 302 ? 9.678 17.865 9.101 1.00 83.38 302 GLU A CA 1
ATOM 2461 C C . GLU A 1 302 ? 8.187 18.189 8.918 1.00 83.38 302 GLU A C 1
ATOM 2463 O O . GLU A 1 302 ? 7.800 19.328 8.646 1.00 83.38 302 GLU A O 1
ATOM 2468 N N . ILE A 1 303 ? 7.325 17.179 9.044 1.00 81.88 303 ILE A N 1
ATOM 2469 C CA . ILE A 1 303 ? 5.893 17.321 8.806 1.00 81.88 303 ILE A CA 1
ATOM 2470 C C . ILE A 1 303 ? 5.241 18.239 9.865 1.00 81.88 303 ILE A C 1
ATOM 2472 O O . ILE A 1 303 ? 5.487 18.079 11.065 1.00 81.88 303 ILE A O 1
ATOM 2476 N N . PRO A 1 304 ? 4.345 19.168 9.463 1.00 89.19 304 PRO A N 1
ATOM 2477 C CA . PRO A 1 304 ? 3.644 20.046 10.398 1.00 89.19 304 PRO A CA 1
ATOM 2478 C C . PRO A 1 304 ? 2.768 19.294 11.412 1.00 89.19 304 PRO A C 1
ATOM 2480 O O . PRO A 1 304 ? 2.110 18.309 11.077 1.00 89.19 304 PRO A O 1
ATOM 2483 N N . TYR A 1 305 ? 2.615 19.843 12.624 1.00 87.75 305 TYR A N 1
ATOM 2484 C CA . TYR A 1 305 ? 1.705 19.294 13.647 1.00 87.75 305 TYR A CA 1
ATOM 2485 C C . TYR A 1 305 ? 0.243 19.173 13.181 1.00 87.75 305 TYR A C 1
ATOM 2487 O O . TYR A 1 305 ? -0.524 18.368 13.710 1.00 87.75 305 TYR A O 1
ATOM 2495 N N . SER A 1 306 ? -0.158 19.972 12.188 1.00 91.44 306 SER A N 1
ATOM 2496 C CA . SER A 1 306 ? -1.492 19.923 11.594 1.00 91.44 306 SER A CA 1
ATOM 2497 C C . SER A 1 306 ? -1.725 18.690 10.715 1.00 91.44 306 SER A C 1
ATOM 2499 O O . SER A 1 306 ? -2.877 18.439 10.366 1.00 91.44 306 SER A O 1
ATOM 2501 N N . TYR A 1 307 ? -0.701 17.894 10.382 1.00 91.31 307 TYR A N 1
ATOM 2502 C CA . TYR A 1 307 ? -0.809 16.772 9.444 1.00 91.31 307 TYR A CA 1
ATOM 2503 C C . TYR A 1 307 ? -1.844 15.730 9.860 1.00 91.31 307 TYR A C 1
ATOM 2505 O O . TYR A 1 307 ? -2.798 15.501 9.119 1.00 91.31 307 TYR A O 1
ATOM 2513 N N . ILE A 1 308 ? -1.717 15.140 11.056 1.00 91.12 308 ILE A N 1
ATOM 2514 C CA . ILE A 1 308 ? -2.646 14.093 11.514 1.00 91.12 308 ILE A CA 1
ATOM 2515 C C . ILE A 1 308 ? -4.077 14.637 11.650 1.00 91.12 308 ILE A C 1
ATOM 2517 O O . ILE A 1 308 ? -4.981 14.026 11.075 1.00 91.12 308 ILE A O 1
ATOM 2521 N N . PRO A 1 309 ? -4.331 15.766 12.354 1.00 92.12 309 PRO A N 1
ATOM 2522 C CA . PRO A 1 309 ? -5.693 16.287 12.471 1.00 92.12 309 PRO A CA 1
ATOM 2523 C C . PRO A 1 309 ? -6.313 16.624 11.111 1.00 92.12 309 PRO A C 1
ATOM 2525 O O . PRO A 1 309 ? -7.481 16.314 10.879 1.00 92.12 309 PRO A O 1
ATOM 2528 N N . THR A 1 310 ? -5.522 17.195 10.193 1.00 94.06 310 THR A N 1
ATOM 2529 C CA . THR A 1 310 ? -5.970 17.492 8.826 1.00 94.06 310 THR A CA 1
ATOM 2530 C C . THR A 1 310 ? -6.343 16.207 8.105 1.00 94.06 310 THR A C 1
ATOM 2532 O O . THR A 1 310 ? -7.445 16.118 7.575 1.00 94.06 310 THR A O 1
ATOM 2535 N N . TRP A 1 311 ? -5.483 15.187 8.134 1.00 93.12 311 TRP A N 1
ATOM 2536 C CA . TRP A 1 311 ? -5.763 13.913 7.482 1.00 93.12 311 TRP A CA 1
ATOM 2537 C C . TRP A 1 311 ? -7.015 13.234 8.027 1.00 93.12 311 TRP A C 1
ATOM 2539 O O . TRP A 1 311 ? -7.833 12.783 7.228 1.00 93.12 311 TRP A O 1
ATOM 2549 N N . ILE A 1 312 ? -7.221 13.203 9.349 1.00 93.62 312 ILE A N 1
ATOM 2550 C CA . ILE A 1 312 ? -8.463 12.674 9.938 1.00 93.62 312 ILE A CA 1
ATOM 2551 C C . ILE A 1 312 ? -9.666 13.439 9.377 1.00 93.62 312 ILE A C 1
ATOM 2553 O O . ILE A 1 312 ? -10.616 12.818 8.911 1.00 93.62 312 ILE A O 1
ATOM 2557 N N . TRP A 1 313 ? -9.613 14.771 9.350 1.00 94.19 313 TRP A N 1
ATOM 2558 C CA . TRP A 1 313 ? -10.732 15.601 8.908 1.00 94.19 313 TRP A CA 1
ATOM 2559 C C . TRP A 1 313 ? -11.060 15.452 7.414 1.00 94.19 313 TRP A C 1
ATOM 2561 O O . TRP A 1 313 ? -12.221 15.252 7.048 1.00 94.19 313 TRP A O 1
ATOM 2571 N N . ILE A 1 314 ? -10.050 15.526 6.539 1.00 94.75 314 ILE A N 1
ATOM 2572 C CA . ILE A 1 314 ? -10.246 15.508 5.079 1.00 94.75 314 ILE A CA 1
ATOM 2573 C C . ILE A 1 314 ? -10.591 14.121 4.541 1.00 94.75 314 ILE A C 1
ATOM 2575 O O . ILE A 1 314 ? -11.182 14.013 3.471 1.00 94.75 314 ILE A O 1
ATOM 2579 N N . SER A 1 315 ? -10.213 13.062 5.256 1.00 93.88 315 SER A N 1
ATOM 2580 C CA . SER A 1 315 ? -10.413 11.680 4.812 1.00 93.88 315 SER A CA 1
ATOM 2581 C C . SER A 1 315 ? -11.635 10.997 5.429 1.00 93.88 315 SER A C 1
ATOM 2583 O O . SER A 1 315 ? -12.056 9.942 4.953 1.00 93.88 315 SER A O 1
ATOM 2585 N N . SER A 1 316 ? -12.239 11.605 6.453 1.00 95.50 316 SER A N 1
ATOM 2586 C CA . SER A 1 316 ? -13.416 11.056 7.125 1.00 95.50 316 SER A CA 1
ATOM 2587 C C . SER A 1 316 ? -14.727 11.449 6.432 1.00 95.50 316 SER A C 1
ATOM 2589 O O . SER A 1 316 ? -14.882 12.581 5.953 1.00 95.50 316 SER A O 1
ATOM 2591 N N . PRO A 1 317 ? -15.726 10.549 6.405 1.00 96.88 317 PRO A N 1
ATOM 2592 C CA . PRO A 1 317 ? -17.079 10.899 6.002 1.00 96.88 317 PRO A CA 1
ATOM 2593 C C . PRO A 1 317 ? -17.700 11.996 6.870 1.00 96.88 317 PRO A C 1
ATOM 2595 O O . PRO A 1 317 ? -17.357 12.168 8.041 1.00 96.88 317 PRO A O 1
ATOM 2598 N N . ILE A 1 318 ? -18.691 12.693 6.313 1.00 96.88 318 ILE A N 1
ATOM 2599 C CA . ILE A 1 318 ? -19.370 13.814 6.978 1.00 96.88 318 ILE A CA 1
ATOM 2600 C C . ILE A 1 318 ? -19.997 13.385 8.311 1.00 96.88 318 ILE A C 1
ATOM 2602 O O . ILE A 1 318 ? -19.879 14.109 9.297 1.00 96.88 318 ILE A O 1
ATOM 2606 N N . PHE A 1 319 ? -20.612 12.198 8.379 1.00 96.44 319 PHE A N 1
ATOM 2607 C CA . PHE A 1 319 ? -21.211 11.701 9.622 1.00 96.44 319 PHE A CA 1
ATOM 2608 C C . PHE A 1 319 ? -20.174 11.478 10.734 1.00 96.44 319 PHE A C 1
ATOM 2610 O O . PHE A 1 319 ? -20.493 11.696 11.904 1.00 96.44 319 PHE A O 1
ATOM 2617 N N . ILE A 1 320 ? -18.931 11.113 10.395 1.00 97.12 320 ILE A N 1
ATOM 2618 C CA . ILE A 1 320 ? -17.838 11.013 11.370 1.00 97.12 320 ILE A CA 1
ATOM 2619 C C . ILE A 1 320 ? -17.425 12.411 11.818 1.00 97.12 320 ILE A C 1
ATOM 2621 O O . ILE A 1 320 ? -17.451 12.674 13.014 1.00 97.12 320 ILE A O 1
ATOM 2625 N N . ASN A 1 321 ? -17.143 13.332 10.891 1.00 95.69 321 ASN A N 1
ATOM 2626 C CA . ASN A 1 321 ? -16.736 14.707 11.221 1.00 95.69 321 ASN A CA 1
ATOM 2627 C C . ASN A 1 321 ? -17.758 15.427 12.117 1.00 95.69 321 ASN A C 1
ATOM 2629 O O . ASN A 1 321 ? -17.392 16.006 13.139 1.00 95.69 321 ASN A O 1
ATOM 2633 N N . LEU A 1 322 ? -19.050 15.329 11.791 1.00 95.00 322 LEU A N 1
ATOM 2634 C CA . LEU A 1 322 ? -20.123 15.846 12.643 1.00 95.00 322 LEU A CA 1
ATOM 2635 C C . LEU A 1 322 ? -20.178 15.114 13.991 1.00 95.00 322 LEU A C 1
ATOM 2637 O O . LEU A 1 322 ? -20.305 15.757 15.027 1.00 95.00 322 LEU A O 1
ATOM 2641 N N . GLY A 1 323 ? -20.020 13.788 14.008 1.00 95.06 323 GLY A N 1
ATOM 2642 C CA . GLY A 1 323 ? -19.967 13.008 15.247 1.00 95.06 323 GLY A CA 1
ATOM 2643 C C . GLY A 1 323 ? -18.810 13.407 16.173 1.00 95.06 323 GLY A C 1
ATOM 2644 O O . GLY A 1 323 ? -18.994 13.469 17.388 1.00 95.06 323 GLY A O 1
ATOM 2645 N N . ILE A 1 324 ? -17.644 13.757 15.619 1.00 93.44 324 ILE A N 1
ATOM 2646 C CA . ILE A 1 324 ? -16.501 14.290 16.377 1.00 93.44 324 ILE A CA 1
ATOM 2647 C C . ILE A 1 324 ? -16.897 15.594 17.072 1.00 93.44 324 ILE A C 1
ATOM 2649 O O . ILE A 1 324 ? -16.746 15.705 18.287 1.00 93.44 324 ILE A O 1
ATOM 2653 N N . LEU A 1 325 ? -17.478 16.547 16.336 1.00 93.44 325 LEU A N 1
ATOM 2654 C CA . LEU A 1 325 ? -17.952 17.813 16.912 1.00 93.44 325 LEU A CA 1
ATOM 2655 C C . LEU A 1 325 ? -19.019 17.590 17.996 1.00 93.44 325 LEU A C 1
ATOM 2657 O O . LEU A 1 325 ? -19.050 18.288 19.008 1.00 93.44 325 LEU A O 1
ATOM 2661 N N . LEU A 1 326 ? -19.864 16.574 17.815 1.00 91.44 326 LEU A N 1
ATOM 2662 C CA . LEU A 1 326 ? -20.908 16.202 18.765 1.00 91.44 326 LEU A CA 1
ATOM 2663 C C . LEU A 1 326 ? -20.386 15.411 19.971 1.00 91.44 326 LEU A C 1
ATOM 2665 O O . LEU A 1 326 ? -21.131 15.236 20.933 1.00 91.44 326 LEU A O 1
ATOM 2669 N N . THR A 1 327 ? -19.128 14.964 19.988 1.00 89.06 327 THR A N 1
ATOM 2670 C CA . THR A 1 327 ? -18.582 14.106 21.060 1.00 89.06 327 THR A CA 1
ATOM 2671 C C . THR A 1 327 ? -18.736 14.743 22.446 1.00 89.06 327 THR A C 1
ATOM 2673 O O . THR A 1 327 ? -19.011 14.034 23.416 1.00 89.06 327 THR A O 1
ATOM 2676 N N . ILE A 1 328 ? -18.639 16.076 22.541 1.00 82.19 328 ILE A N 1
ATOM 2677 C CA . ILE A 1 328 ? -18.805 16.839 23.792 1.00 82.19 328 ILE A CA 1
ATOM 2678 C C . ILE A 1 328 ? -20.250 16.773 24.309 1.00 82.19 328 ILE A C 1
ATOM 2680 O O . ILE A 1 328 ? -20.475 16.746 25.517 1.00 82.19 328 ILE A O 1
ATOM 2684 N N . THR A 1 329 ? -21.241 16.675 23.418 1.00 75.75 329 THR A N 1
ATOM 2685 C CA . THR A 1 329 ? -22.667 16.643 23.797 1.00 75.75 329 THR A CA 1
ATOM 2686 C C . THR A 1 329 ? -23.046 15.388 24.589 1.00 75.75 329 THR A C 1
ATOM 2688 O O . THR A 1 329 ? -24.022 15.400 25.338 1.00 75.75 329 THR A O 1
ATOM 2691 N N . ALA A 1 330 ? -22.240 14.324 24.501 1.00 75.69 330 ALA A N 1
ATOM 2692 C CA . ALA A 1 330 ? -22.422 13.112 25.294 1.00 75.69 330 ALA A CA 1
ATOM 2693 C C . ALA A 1 330 ? -22.117 13.315 26.795 1.00 75.69 330 ALA A C 1
ATOM 2695 O O . ALA A 1 330 ? -22.566 12.521 27.626 1.00 75.69 330 ALA A O 1
ATOM 2696 N N . TYR A 1 331 ? -21.407 14.387 27.171 1.00 77.50 331 TYR A N 1
ATOM 2697 C CA . TYR A 1 331 ? -21.104 14.735 28.562 1.00 77.50 331 TYR A CA 1
ATOM 2698 C C . TYR A 1 331 ? -22.267 15.502 29.212 1.00 77.50 331 TYR A C 1
ATOM 2700 O O . TYR A 1 331 ? -22.170 16.686 29.528 1.00 77.50 331 TYR A O 1
ATOM 2708 N N . HIS A 1 332 ? -23.398 14.826 29.428 1.00 66.56 332 HIS A N 1
ATOM 2709 C CA . HIS A 1 332 ? -24.554 15.445 30.080 1.00 66.56 332 HIS A CA 1
ATOM 2710 C C . HIS A 1 332 ? -24.371 15.524 31.618 1.00 66.56 332 HIS A C 1
ATOM 2712 O O . HIS A 1 332 ? -24.014 14.518 32.236 1.00 66.56 332 HIS A O 1
ATOM 2718 N N . PRO A 1 333 ? -24.693 16.649 32.295 1.00 57.47 333 PRO A N 1
ATOM 2719 C CA . PRO A 1 333 ? -24.457 16.831 33.739 1.00 57.47 333 PRO A CA 1
ATOM 2720 C C . PRO A 1 333 ? -25.116 15.785 34.652 1.00 57.47 333 PRO A C 1
ATOM 2722 O O . PRO A 1 333 ? -24.583 15.464 35.712 1.00 57.47 333 PRO A O 1
ATOM 2725 N N . LYS A 1 334 ? -26.256 15.220 34.227 1.00 55.59 334 LYS A N 1
ATOM 2726 C CA . LYS A 1 334 ? -26.971 14.140 34.940 1.00 55.59 334 LYS A CA 1
ATOM 2727 C C . LYS A 1 334 ? -26.245 12.780 34.919 1.00 55.59 334 LYS A C 1
ATOM 2729 O O . LYS A 1 334 ? -26.671 11.877 35.624 1.00 55.59 334 LYS A O 1
ATOM 2734 N N . LEU A 1 335 ? -25.171 12.630 34.136 1.00 55.41 335 LEU A N 1
ATOM 2735 C CA . LEU A 1 335 ? -24.365 11.403 34.025 1.00 55.41 335 LEU A CA 1
ATOM 2736 C C . LEU A 1 335 ? -23.122 11.415 34.937 1.00 55.41 335 LEU A C 1
ATOM 2738 O O . LEU A 1 335 ? -22.317 10.481 34.892 1.00 55.41 335 LEU A O 1
ATOM 2742 N N . LYS A 1 336 ? -22.936 12.457 35.767 1.00 48.56 336 LYS A N 1
ATOM 2743 C CA . LYS A 1 336 ? -21.863 12.501 36.774 1.00 48.56 336 LYS A CA 1
ATOM 2744 C C . LYS A 1 336 ? -21.967 11.271 37.680 1.00 48.56 336 LYS A C 1
ATOM 2746 O O . LYS A 1 336 ? -22.927 11.133 38.427 1.00 48.56 336 LYS A O 1
ATOM 2751 N N . GLY A 1 337 ? -20.970 10.390 37.616 1.00 55.62 337 GLY A N 1
ATOM 2752 C CA . GLY A 1 337 ? -20.969 9.151 38.395 1.00 55.62 337 GLY A CA 1
ATOM 2753 C C . GLY A 1 337 ? -21.535 7.920 37.673 1.00 55.62 337 GLY A C 1
ATOM 2754 O O . GLY A 1 337 ? -21.752 6.905 38.324 1.00 55.62 337 GLY A O 1
ATOM 2755 N N . ASP A 1 338 ? -21.716 7.942 36.351 1.00 77.88 338 ASP A N 1
ATOM 2756 C CA . ASP A 1 338 ? -22.029 6.738 35.565 1.00 77.88 338 ASP A CA 1
ATOM 2757 C C . ASP A 1 338 ? -20.735 6.006 35.135 1.00 77.88 338 ASP A C 1
ATOM 2759 O O . ASP A 1 338 ? -19.733 6.629 34.773 1.00 77.88 338 ASP A O 1
ATOM 2763 N N . LEU A 1 339 ? -20.724 4.671 35.197 1.00 83.88 339 LEU A N 1
ATOM 2764 C CA . LEU A 1 339 ? -19.658 3.838 34.628 1.00 83.88 339 LEU A CA 1
ATOM 2765 C C . LEU A 1 339 ? -19.550 4.041 33.108 1.00 83.88 339 LEU A C 1
ATOM 2767 O O . LEU A 1 339 ? -18.447 4.045 32.567 1.00 83.88 339 LEU A O 1
ATOM 2771 N N . ASN A 1 340 ? -20.673 4.277 32.423 1.00 86.06 340 ASN A N 1
ATOM 2772 C CA . ASN A 1 340 ? -20.672 4.549 30.986 1.00 86.06 340 ASN A CA 1
ATOM 2773 C C . ASN A 1 340 ? -19.962 5.866 30.651 1.00 86.06 340 ASN A C 1
ATOM 2775 O O . ASN A 1 340 ? -19.254 5.927 29.651 1.00 86.06 340 ASN A O 1
ATOM 2779 N N . LEU A 1 341 ? -20.082 6.898 31.497 1.00 87.38 341 LEU A N 1
ATOM 2780 C CA . LEU A 1 341 ? -19.364 8.163 31.306 1.00 87.38 341 LEU A CA 1
ATOM 2781 C C . LEU A 1 341 ? -17.848 7.990 31.476 1.00 87.38 341 LEU A C 1
ATOM 2783 O O . LEU A 1 341 ? -17.065 8.580 30.727 1.00 87.38 341 LEU A O 1
ATOM 2787 N N . PHE A 1 342 ? -17.430 7.156 32.434 1.00 90.19 342 PHE A N 1
ATOM 2788 C CA . PHE A 1 342 ? -16.027 6.765 32.570 1.00 90.19 342 PHE A CA 1
ATOM 2789 C C . PHE A 1 342 ? -15.537 6.019 31.325 1.00 90.19 342 PHE A C 1
ATOM 2791 O O . PHE A 1 342 ? -14.524 6.414 30.760 1.00 90.19 342 PHE A O 1
ATOM 2798 N N . ILE A 1 343 ? -16.273 5.008 30.850 1.00 91.75 343 ILE A N 1
ATOM 2799 C CA . ILE A 1 343 ? -15.904 4.254 29.641 1.00 91.75 343 ILE A CA 1
ATOM 2800 C C . ILE A 1 343 ? -15.838 5.175 28.416 1.00 91.75 343 ILE A C 1
ATOM 2802 O O . ILE A 1 343 ? -14.895 5.090 27.638 1.00 91.75 343 ILE A O 1
ATOM 2806 N N . TYR A 1 344 ? -16.797 6.085 28.253 1.00 91.62 344 TYR A N 1
ATOM 2807 C CA . TYR A 1 344 ? -16.787 7.066 27.170 1.00 91.62 344 TYR A CA 1
ATOM 2808 C C . TYR A 1 344 ? -15.548 7.976 27.235 1.00 91.62 344 TYR A C 1
ATOM 2810 O O . TYR A 1 344 ? -14.884 8.199 26.226 1.00 91.62 344 TYR A O 1
ATOM 2818 N N . SER A 1 345 ? -15.172 8.423 28.437 1.00 92.19 345 SER A N 1
ATOM 2819 C CA . SER A 1 345 ? -13.956 9.223 28.650 1.00 92.19 345 SER A CA 1
ATOM 2820 C C . SER A 1 345 ? -12.675 8.425 28.420 1.00 92.19 345 SER A C 1
ATOM 2822 O O . SER A 1 345 ? -11.711 8.960 27.880 1.00 92.19 345 SER A O 1
ATOM 2824 N N . LEU A 1 346 ? -12.670 7.141 28.783 1.00 93.75 346 LEU A N 1
ATOM 2825 C CA . LEU A 1 346 ? -11.582 6.222 28.475 1.00 93.75 346 LEU A CA 1
ATOM 2826 C C . LEU A 1 346 ? -11.425 6.065 26.960 1.00 93.75 346 LEU A C 1
ATOM 2828 O O . LEU A 1 346 ? -10.310 6.162 26.469 1.00 93.75 346 LEU A O 1
ATOM 2832 N N . LEU A 1 347 ? -12.514 5.880 26.208 1.00 95.31 347 LEU A N 1
ATOM 2833 C CA . LEU A 1 347 ? -12.456 5.809 24.745 1.00 95.31 347 LEU A CA 1
ATOM 2834 C C . LEU A 1 347 ? -11.938 7.111 24.126 1.00 95.31 347 LEU A C 1
ATOM 2836 O O . LEU A 1 347 ? -11.136 7.061 23.193 1.00 95.31 347 LEU A O 1
ATOM 2840 N N . LEU A 1 348 ? -12.341 8.269 24.657 1.00 95.19 348 LEU A N 1
ATOM 2841 C CA . LEU A 1 348 ? -11.796 9.560 24.233 1.00 95.19 348 LEU A CA 1
ATOM 2842 C C . LEU A 1 348 ? -10.289 9.646 24.508 1.00 95.19 348 LEU A C 1
ATOM 2844 O O . LEU A 1 348 ? -9.528 10.030 23.624 1.00 95.19 348 LEU A O 1
ATOM 2848 N N . PHE A 1 349 ? -9.840 9.220 25.690 1.00 95.81 349 PHE A N 1
ATOM 2849 C CA . PHE A 1 349 ? -8.419 9.161 26.031 1.00 95.81 349 PHE A CA 1
ATOM 2850 C C . PHE A 1 349 ? -7.641 8.204 25.118 1.00 95.81 349 PHE A C 1
ATOM 2852 O O . PHE A 1 349 ? -6.619 8.593 24.568 1.00 95.81 349 PHE A O 1
ATOM 2859 N N . VAL A 1 350 ? -8.144 6.987 24.899 1.00 95.75 350 VAL A N 1
ATOM 2860 C CA . VAL A 1 350 ? -7.553 5.984 23.995 1.00 95.75 350 VAL A CA 1
ATOM 2861 C C . VAL A 1 350 ? -7.462 6.511 22.561 1.00 95.75 350 VAL A C 1
ATOM 2863 O O . VAL A 1 350 ? -6.518 6.190 21.848 1.00 95.75 350 VAL A O 1
ATOM 2866 N N . THR A 1 351 ? -8.404 7.365 22.154 1.00 95.00 351 THR A N 1
ATOM 2867 C CA . THR A 1 351 ? -8.395 7.999 20.831 1.00 95.00 351 THR A CA 1
ATOM 2868 C C . THR A 1 351 ? -7.346 9.112 20.740 1.00 95.00 351 THR A C 1
ATOM 2870 O O . THR A 1 351 ? -6.562 9.166 19.797 1.00 95.00 351 THR A O 1
ATOM 2873 N N . LEU A 1 352 ? -7.309 10.014 21.724 1.00 94.94 352 LEU A N 1
ATOM 2874 C CA . LEU A 1 352 ? -6.458 11.206 21.679 1.00 94.94 352 LEU A CA 1
ATOM 2875 C C . LEU A 1 352 ? -5.007 10.926 22.078 1.00 94.94 352 LEU A C 1
ATOM 2877 O O . LEU A 1 352 ? -4.100 11.544 21.527 1.00 94.94 352 LEU A O 1
ATOM 2881 N N . PHE A 1 353 ? -4.763 10.009 23.014 1.00 94.69 353 PHE A N 1
ATOM 2882 C CA . PHE A 1 353 ? -3.429 9.769 23.562 1.00 94.69 353 PHE A CA 1
ATOM 2883 C C . PHE A 1 353 ? -2.402 9.377 22.490 1.00 94.69 353 PHE A C 1
ATOM 2885 O O . PHE A 1 353 ? -1.352 10.016 22.460 1.00 94.69 353 PHE A O 1
ATOM 2892 N N . PRO A 1 354 ? -2.653 8.407 21.583 1.00 91.81 354 PRO A N 1
ATOM 2893 C CA . PRO A 1 354 ? -1.676 8.061 20.552 1.00 91.81 354 PRO A CA 1
ATOM 2894 C C . PRO A 1 354 ? -1.368 9.233 19.615 1.00 91.81 354 PRO A C 1
ATOM 2896 O O . PRO A 1 354 ? -0.211 9.438 19.259 1.00 91.81 354 PRO A O 1
ATOM 2899 N N . ILE A 1 355 ? -2.382 10.035 19.267 1.00 91.06 355 ILE A N 1
ATOM 2900 C CA . ILE A 1 355 ? -2.224 11.230 18.425 1.00 91.06 355 ILE A CA 1
ATOM 2901 C C . ILE A 1 355 ? -1.327 12.249 19.136 1.00 91.06 355 ILE A C 1
ATOM 2903 O O . ILE A 1 355 ? -0.320 12.683 18.583 1.00 91.06 355 ILE A O 1
ATOM 2907 N N . LEU A 1 356 ? -1.658 12.596 20.382 1.00 91.69 356 LEU A N 1
ATOM 2908 C CA . LEU A 1 356 ? -0.901 13.563 21.179 1.00 91.69 356 LEU A CA 1
ATOM 2909 C C . LEU A 1 356 ? 0.529 13.087 21.455 1.00 91.69 356 LEU A C 1
ATOM 2911 O O . LEU A 1 356 ? 1.457 13.887 21.402 1.00 91.69 356 LEU A O 1
ATOM 2915 N N . PHE A 1 357 ? 0.719 11.792 21.714 1.00 88.38 357 PHE A N 1
ATOM 2916 C CA . PHE A 1 357 ? 2.036 11.204 21.948 1.00 88.38 357 PHE A CA 1
ATOM 2917 C C . PHE A 1 357 ? 2.936 11.321 20.715 1.00 88.38 357 PHE A C 1
ATOM 2919 O O . PHE A 1 357 ? 4.090 11.725 20.832 1.00 88.38 357 PHE A O 1
ATOM 2926 N N . ILE A 1 358 ? 2.400 11.011 19.534 1.00 84.75 358 ILE A N 1
ATOM 2927 C CA . ILE A 1 358 ? 3.128 11.117 18.267 1.00 84.75 358 ILE A CA 1
ATOM 2928 C C . ILE A 1 358 ? 3.509 12.570 17.968 1.00 84.75 358 ILE A C 1
ATOM 2930 O O . ILE A 1 358 ? 4.661 12.830 17.616 1.00 84.75 358 ILE A O 1
ATOM 2934 N N . LEU A 1 359 ? 2.574 13.509 18.164 1.00 84.75 359 LEU A N 1
ATOM 2935 C CA . LEU A 1 359 ? 2.830 14.942 17.996 1.00 84.75 359 LEU A CA 1
ATOM 2936 C C . LEU A 1 359 ? 3.911 15.434 18.970 1.00 84.75 359 LEU A C 1
ATOM 2938 O O . LEU A 1 359 ? 4.824 16.137 18.559 1.00 84.75 359 LEU A O 1
ATOM 2942 N N . ALA A 1 360 ? 3.857 15.015 20.237 1.00 85.88 360 ALA A N 1
ATOM 2943 C CA . ALA A 1 360 ? 4.838 15.401 21.253 1.00 85.88 360 ALA A CA 1
ATOM 2944 C C . ALA A 1 360 ? 6.235 14.801 21.018 1.00 85.88 360 ALA A C 1
ATOM 2946 O O . ALA A 1 360 ? 7.234 15.363 21.461 1.00 85.88 360 ALA A O 1
ATOM 2947 N N . LYS A 1 361 ? 6.320 13.640 20.357 1.00 82.44 361 LYS A N 1
ATOM 2948 C CA . LYS A 1 361 ? 7.585 12.953 20.065 1.00 82.44 361 LYS A CA 1
ATOM 2949 C C . LYS A 1 361 ? 8.176 13.279 18.701 1.00 82.44 361 LYS A C 1
ATOM 2951 O O . LYS A 1 361 ? 9.250 12.757 18.422 1.00 82.44 361 LYS A O 1
ATOM 2956 N N . HIS A 1 362 ? 7.504 14.083 17.872 1.00 78.31 362 HIS A N 1
ATOM 2957 C CA . HIS A 1 362 ? 7.918 14.335 16.487 1.00 78.31 362 HIS A CA 1
ATOM 2958 C C . HIS A 1 362 ? 8.239 13.035 15.738 1.00 78.31 362 HIS A C 1
ATOM 2960 O O . HIS A 1 362 ? 9.277 12.901 15.095 1.00 78.31 362 HIS A O 1
ATOM 2966 N N . SER A 1 363 ? 7.386 12.020 15.913 1.00 76.94 363 SER A N 1
ATOM 2967 C CA . SER A 1 363 ? 7.644 10.718 15.291 1.00 76.94 363 SER A CA 1
ATOM 2968 C C . SER A 1 363 ? 7.537 10.825 13.772 1.00 76.94 363 SER A C 1
ATOM 2970 O O . SER A 1 363 ? 6.715 11.583 13.268 1.00 76.94 363 SER A O 1
ATOM 2972 N N . ASN A 1 364 ? 8.332 10.029 13.060 1.00 74.69 364 ASN A N 1
ATOM 2973 C CA . ASN A 1 364 ? 8.279 9.922 11.605 1.00 74.69 364 ASN A CA 1
ATOM 2974 C C . ASN A 1 364 ? 6.916 9.345 11.151 1.00 74.69 364 ASN A C 1
ATOM 2976 O O . ASN A 1 364 ? 6.546 8.235 11.554 1.00 74.69 364 ASN A O 1
ATOM 2980 N N . ILE A 1 365 ? 6.153 10.091 10.344 1.00 78.38 365 ILE A N 1
ATOM 2981 C CA . ILE A 1 365 ? 4.833 9.694 9.815 1.00 78.38 365 ILE A CA 1
ATOM 2982 C C . ILE A 1 365 ? 4.816 9.937 8.313 1.00 78.38 365 ILE A C 1
ATOM 2984 O O . ILE A 1 365 ? 5.379 10.911 7.837 1.00 78.38 365 ILE A O 1
ATOM 2988 N N . TYR A 1 366 ? 4.146 9.062 7.576 1.00 81.31 366 TYR A N 1
ATOM 2989 C CA . TYR A 1 366 ? 4.018 9.134 6.126 1.00 81.31 366 TYR A CA 1
ATOM 2990 C C . TYR A 1 366 ? 2.760 8.360 5.683 1.00 81.31 366 TYR A C 1
ATOM 2992 O O . TYR A 1 366 ? 2.162 7.644 6.499 1.00 81.31 366 TYR A O 1
ATOM 3000 N N . ASN A 1 367 ? 2.335 8.497 4.422 1.00 82.19 367 ASN A N 1
ATOM 3001 C CA . ASN A 1 367 ? 1.131 7.867 3.857 1.00 82.19 367 ASN A CA 1
ATOM 3002 C C . ASN A 1 367 ? -0.183 8.179 4.627 1.00 82.19 367 ASN A C 1
ATOM 3004 O O . ASN A 1 367 ? -1.060 7.321 4.807 1.00 82.19 367 ASN A O 1
ATOM 3008 N N . GLY A 1 368 ? -0.341 9.407 5.126 1.00 85.50 368 GLY A N 1
ATOM 3009 C CA . GLY A 1 368 ? -1.554 9.883 5.801 1.00 85.50 368 GLY A CA 1
ATOM 3010 C C . GLY A 1 368 ? -1.806 9.267 7.187 1.00 85.50 368 GLY A C 1
ATOM 3011 O O . GLY A 1 368 ? -0.909 9.169 8.022 1.00 85.50 368 GLY A O 1
ATOM 3012 N N . ILE A 1 369 ? -3.057 8.878 7.481 1.00 86.25 369 ILE A N 1
ATOM 3013 C CA . ILE A 1 369 ? -3.455 8.328 8.801 1.00 86.25 369 ILE A CA 1
ATOM 3014 C C . ILE A 1 369 ? -3.164 6.836 8.975 1.00 86.25 369 ILE A C 1
ATOM 3016 O O . ILE A 1 369 ? -3.559 6.255 9.986 1.00 86.25 369 ILE A O 1
ATOM 3020 N N . ARG A 1 370 ? -2.489 6.194 8.018 1.00 85.50 370 ARG A N 1
ATOM 3021 C CA . ARG A 1 370 ? -2.291 4.740 7.998 1.00 85.50 370 ARG A CA 1
ATOM 3022 C C . ARG A 1 370 ? -1.738 4.194 9.322 1.00 85.50 370 ARG A C 1
ATOM 3024 O O . ARG A 1 370 ? -2.287 3.253 9.889 1.00 85.50 370 ARG A O 1
ATOM 3031 N N . HIS A 1 371 ? -0.709 4.845 9.868 1.00 83.00 371 HIS A N 1
ATOM 3032 C CA . HIS A 1 371 ? -0.054 4.437 11.120 1.00 83.00 371 HIS A CA 1
ATOM 3033 C C . HIS A 1 371 ? -0.944 4.591 12.364 1.00 83.00 371 HIS A C 1
ATOM 3035 O O . HIS A 1 371 ? -0.612 4.071 13.428 1.00 83.00 371 HIS A O 1
ATOM 3041 N N . LEU A 1 372 ? -2.065 5.299 12.225 1.00 88.12 372 LEU A N 1
ATOM 3042 C CA . LEU A 1 372 ? -3.047 5.602 13.260 1.00 88.12 372 LEU A CA 1
ATOM 3043 C C . LEU A 1 372 ? -4.428 5.009 12.951 1.00 88.12 372 LEU A C 1
ATOM 3045 O O . LEU A 1 372 ? -5.391 5.327 13.645 1.00 88.12 372 LEU A O 1
ATOM 3049 N N . LEU A 1 373 ? -4.549 4.107 11.969 1.00 92.31 373 LEU A N 1
ATOM 3050 C CA . LEU A 1 373 ? -5.829 3.471 11.634 1.00 92.31 373 LEU A CA 1
ATOM 3051 C C . LEU A 1 373 ? -6.479 2.777 12.839 1.00 92.31 373 LEU A C 1
ATOM 3053 O O . LEU A 1 373 ? -7.700 2.760 12.933 1.00 92.31 373 LEU A O 1
ATOM 3057 N N . PHE A 1 374 ? -5.695 2.282 13.801 1.00 94.62 374 PHE A N 1
ATOM 3058 C CA . PHE A 1 374 ? -6.203 1.656 15.030 1.00 94.62 374 PHE A CA 1
ATOM 3059 C C . PHE A 1 374 ? -6.918 2.620 15.996 1.00 94.62 374 PHE A C 1
ATOM 3061 O O . PHE A 1 374 ? -7.652 2.166 16.872 1.00 94.62 374 PHE A O 1
ATOM 3068 N N . VAL A 1 375 ? -6.740 3.935 15.831 1.00 94.44 375 VAL A N 1
ATOM 3069 C CA . VAL A 1 375 ? -7.448 4.983 16.590 1.00 94.44 375 VAL A CA 1
ATOM 3070 C C . VAL A 1 375 ? -8.831 5.275 15.995 1.00 94.44 375 VAL A C 1
ATOM 3072 O O . VAL A 1 375 ? -9.758 5.684 16.694 1.00 94.44 375 VAL A O 1
ATOM 3075 N N . PHE A 1 376 ? -9.007 5.042 14.696 1.00 94.88 376 PHE A N 1
ATOM 3076 C CA . PHE A 1 376 ? -10.252 5.338 13.991 1.00 94.88 376 PHE A CA 1
ATOM 3077 C C . PHE A 1 376 ? -11.478 4.533 14.495 1.00 94.88 376 PHE A C 1
ATOM 3079 O O . PHE A 1 376 ? -12.556 5.114 14.622 1.00 94.88 376 PHE A O 1
ATOM 3086 N N . PRO A 1 377 ? -11.362 3.244 14.878 1.00 97.19 377 PRO A N 1
ATOM 3087 C CA . PRO A 1 377 ? -12.449 2.470 15.482 1.00 97.19 377 PRO A CA 1
ATOM 3088 C C . PRO A 1 377 ? -13.077 3.117 16.717 1.00 97.19 377 PRO A C 1
ATOM 3090 O O . PRO A 1 377 ? -14.301 3.179 16.825 1.00 97.19 377 PRO A O 1
ATOM 3093 N N . THR A 1 378 ? -12.266 3.621 17.651 1.00 96.56 378 THR A N 1
ATOM 3094 C CA . THR A 1 378 ? -12.784 4.262 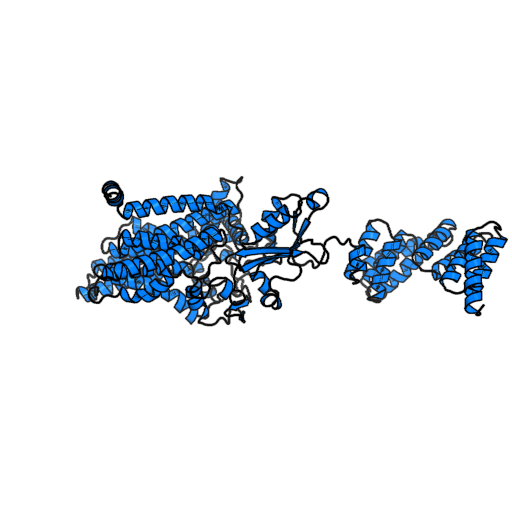18.868 1.00 96.56 378 THR A CA 1
ATOM 3095 C C . THR A 1 378 ? -13.417 5.614 18.551 1.00 96.56 378 THR A C 1
ATOM 3097 O O . THR A 1 378 ? -14.452 5.942 19.128 1.00 96.56 378 THR A O 1
ATOM 3100 N N . LEU A 1 379 ? -12.882 6.344 17.566 1.00 96.25 379 LEU A N 1
ATOM 3101 C CA . LEU A 1 379 ? -13.492 7.563 17.029 1.00 96.25 379 LEU A CA 1
ATOM 3102 C C . LEU A 1 379 ? -14.891 7.299 16.447 1.00 96.25 379 LEU A C 1
ATOM 3104 O O . LEU A 1 379 ? -15.825 8.045 16.738 1.00 96.25 379 LEU A O 1
ATOM 3108 N N . ILE A 1 380 ? -15.064 6.207 15.692 1.00 97.75 380 ILE A N 1
ATOM 3109 C CA . ILE A 1 380 ? -16.368 5.785 15.155 1.00 97.75 380 ILE A CA 1
ATOM 3110 C C . ILE A 1 380 ? -17.354 5.469 16.287 1.00 97.75 380 ILE A C 1
ATOM 3112 O O . ILE A 1 380 ? -18.513 5.882 16.225 1.00 97.75 380 ILE A O 1
ATOM 3116 N N . VAL A 1 381 ? -16.910 4.765 17.335 1.00 97.62 381 VAL A N 1
ATOM 3117 C CA . VAL A 1 381 ? -17.757 4.458 18.501 1.00 97.62 381 VAL A CA 1
ATOM 3118 C C . VAL A 1 381 ? -18.220 5.741 19.196 1.00 97.62 381 VAL A C 1
ATOM 3120 O O . VAL A 1 381 ? -19.411 5.881 19.477 1.00 97.62 381 VAL A O 1
ATOM 3123 N N . LEU A 1 382 ? -17.304 6.682 19.447 1.00 96.19 382 LEU A N 1
ATOM 3124 C CA . LEU A 1 382 ? -17.619 7.977 20.060 1.00 96.19 382 LEU A CA 1
ATOM 3125 C C . LEU A 1 382 ? -18.628 8.761 19.209 1.00 96.19 382 LEU A C 1
ATOM 3127 O O . LEU A 1 382 ? -19.658 9.195 19.726 1.00 96.19 382 LEU A O 1
ATOM 3131 N N . ALA A 1 383 ? -18.387 8.852 17.898 1.00 96.38 383 ALA A N 1
ATOM 3132 C CA . ALA A 1 383 ? -19.289 9.498 16.950 1.00 96.38 383 ALA A CA 1
ATOM 3133 C C . ALA A 1 383 ? -20.689 8.858 16.962 1.00 96.38 383 ALA A C 1
ATOM 3135 O O . ALA A 1 383 ? -21.692 9.568 17.027 1.00 96.38 383 ALA A O 1
ATOM 3136 N N . ALA A 1 384 ? -20.781 7.526 16.943 1.00 96.31 384 ALA A N 1
ATOM 3137 C CA . ALA A 1 384 ? -22.058 6.812 16.945 1.00 96.31 384 ALA A CA 1
ATOM 3138 C C . ALA A 1 384 ? -22.861 7.037 18.235 1.00 96.31 384 ALA A C 1
ATOM 3140 O O . ALA A 1 384 ? -24.076 7.233 18.179 1.00 96.31 384 ALA A O 1
ATOM 3141 N N . VAL A 1 385 ? -22.192 7.044 19.393 1.00 94.06 385 VAL A N 1
ATOM 3142 C CA . VAL A 1 385 ? -22.822 7.375 20.680 1.00 94.06 385 VAL A CA 1
ATOM 3143 C C . VAL A 1 385 ? -23.306 8.826 20.678 1.00 94.06 385 VAL A C 1
ATOM 3145 O O . VAL A 1 385 ? -24.442 9.079 21.069 1.00 94.06 385 VAL A O 1
ATOM 3148 N N . ALA A 1 386 ? -22.495 9.773 20.202 1.00 93.62 386 ALA A N 1
ATOM 3149 C CA . ALA A 1 386 ? -22.866 11.186 20.144 1.00 93.62 386 ALA A CA 1
ATOM 3150 C C . ALA A 1 386 ? -24.097 11.436 19.255 1.00 93.62 386 ALA A C 1
ATOM 3152 O O . ALA A 1 386 ? -25.036 12.118 19.671 1.00 93.62 386 ALA A O 1
ATOM 3153 N N . TRP A 1 387 ? -24.143 10.821 18.069 1.00 94.38 387 TRP A N 1
ATOM 3154 C CA . TRP A 1 387 ? -25.314 10.868 17.189 1.00 94.38 387 TRP A CA 1
ATOM 3155 C C . TRP A 1 387 ? -26.559 10.282 17.847 1.00 94.38 387 TRP A C 1
ATOM 3157 O O . TRP A 1 387 ? -27.637 10.868 17.766 1.00 94.38 387 TRP A O 1
ATOM 3167 N N . GLU A 1 388 ? -26.422 9.141 18.520 1.00 91.62 388 GLU A N 1
ATOM 3168 C CA . GLU A 1 388 ? -27.538 8.503 19.209 1.00 91.62 388 GLU A CA 1
ATOM 3169 C C . GLU A 1 388 ? -28.106 9.393 20.320 1.00 91.62 388 GLU A C 1
ATOM 3171 O O . GLU A 1 388 ? -29.322 9.586 20.376 1.00 91.62 388 GLU A O 1
ATOM 3176 N N . LYS A 1 389 ? -27.232 10.017 21.121 1.00 88.81 389 LYS A N 1
ATOM 3177 C CA . LYS A 1 389 ? -27.627 10.968 22.167 1.00 88.81 389 LYS A CA 1
ATOM 3178 C C . LYS A 1 389 ? -28.302 12.210 21.608 1.00 88.81 389 LYS A C 1
ATOM 3180 O O . LYS A 1 389 ? -29.304 12.642 22.172 1.00 88.81 389 LYS A O 1
ATOM 3185 N N . LEU A 1 390 ? -27.803 12.760 20.501 1.00 90.94 390 LEU A N 1
ATOM 3186 C CA . LEU A 1 390 ? -28.431 13.905 19.845 1.00 90.94 390 LEU A CA 1
ATOM 3187 C C . LEU A 1 390 ? -29.833 13.555 19.326 1.00 90.94 390 LEU A C 1
ATOM 3189 O O . LEU A 1 390 ? -30.781 14.304 19.553 1.00 90.94 390 LEU A O 1
ATOM 3193 N N . ILE A 1 391 ? -29.978 12.408 18.658 1.00 90.56 391 ILE A N 1
ATOM 3194 C CA . ILE A 1 391 ? -31.265 11.939 18.123 1.00 90.56 391 ILE A CA 1
ATOM 3195 C C . ILE A 1 391 ? -32.277 11.738 19.254 1.00 90.56 391 ILE A C 1
ATOM 3197 O O . ILE A 1 391 ? -33.438 12.126 19.122 1.00 90.56 391 ILE A O 1
ATOM 3201 N N . ASP A 1 392 ? -31.845 11.149 20.366 1.00 87.31 392 ASP A N 1
ATOM 3202 C CA . ASP A 1 392 ? -32.702 10.936 21.529 1.00 87.31 392 ASP A CA 1
ATOM 3203 C C . ASP A 1 392 ? -33.077 12.252 22.219 1.00 87.31 392 ASP A C 1
ATOM 3205 O O . ASP A 1 392 ? -34.236 12.432 22.594 1.00 87.31 392 ASP A O 1
ATOM 3209 N N . PHE A 1 393 ? -32.137 13.197 22.323 1.00 88.00 393 PHE A N 1
ATOM 3210 C CA . PHE A 1 393 ? -32.389 14.535 22.859 1.00 88.00 393 PHE A CA 1
ATOM 3211 C C . PHE A 1 393 ? -33.417 15.308 22.021 1.00 88.00 393 PHE A C 1
ATOM 3213 O O . PHE A 1 393 ? -34.318 15.943 22.566 1.00 88.00 393 PHE A O 1
ATOM 3220 N N . LEU A 1 394 ? -33.331 15.212 20.692 1.00 91.44 394 LEU A N 1
ATOM 3221 C CA . LEU A 1 394 ? -34.215 15.929 19.771 1.00 91.44 394 LEU A CA 1
ATOM 3222 C C . LEU A 1 394 ? -35.541 15.213 19.497 1.00 91.44 394 LEU A C 1
ATOM 3224 O O . LEU A 1 394 ? -36.378 15.781 18.800 1.00 91.44 394 LEU A O 1
ATOM 3228 N N . LYS A 1 395 ? -35.774 14.016 20.051 1.00 90.62 395 LYS A N 1
ATOM 3229 C CA . LYS A 1 395 ? -36.913 13.134 19.729 1.00 90.62 395 LYS A CA 1
ATOM 3230 C C . LYS A 1 395 ? -38.296 13.780 19.848 1.00 90.62 395 LYS A C 1
ATOM 3232 O O . LYS A 1 395 ? -39.208 13.388 19.129 1.00 90.62 395 LYS A O 1
ATOM 3237 N N . GLN A 1 396 ? -38.458 14.745 20.751 1.00 92.12 396 GLN A N 1
ATOM 3238 C CA . GLN A 1 396 ? -39.723 15.463 20.973 1.00 92.12 396 GLN A CA 1
ATOM 3239 C C . GLN A 1 396 ? -39.772 16.840 20.290 1.00 92.12 396 GLN A C 1
ATOM 3241 O O . GLN A 1 396 ? -40.724 17.590 20.475 1.00 92.12 396 GLN A O 1
ATOM 3246 N N . THR A 1 397 ? -38.747 17.194 19.517 1.00 93.75 397 THR A N 1
ATOM 3247 C CA . THR A 1 397 ? -38.627 18.494 18.848 1.00 93.75 397 THR A CA 1
ATOM 3248 C C . THR A 1 397 ? -38.922 18.371 17.354 1.00 93.75 397 THR A C 1
ATOM 3250 O O . THR A 1 397 ? -38.742 17.306 16.759 1.00 93.75 397 THR A O 1
ATOM 3253 N N . GLN A 1 398 ? -39.278 19.486 16.711 1.00 91.94 398 GLN A N 1
ATOM 3254 C CA . GLN A 1 398 ? -39.443 19.557 15.250 1.00 91.94 398 GLN A CA 1
ATOM 3255 C C . GLN A 1 398 ? -38.168 19.190 14.465 1.00 91.94 398 GLN A C 1
ATOM 3257 O O . GLN A 1 398 ? -38.241 18.819 13.296 1.00 91.94 398 GLN A O 1
ATOM 3262 N N . PHE A 1 399 ? -36.996 19.251 15.107 1.00 93.31 399 PHE A N 1
ATOM 3263 C CA . PHE A 1 399 ? -35.709 18.967 14.477 1.00 93.31 399 PHE A CA 1
ATOM 3264 C C . PHE A 1 399 ? -35.384 17.469 14.382 1.00 93.31 399 PHE A C 1
ATOM 3266 O O . PHE A 1 399 ? -34.472 17.112 13.644 1.00 93.31 399 PHE A O 1
ATOM 3273 N N . TYR A 1 400 ? -36.137 16.579 15.045 1.00 92.62 400 TYR A N 1
ATOM 3274 C CA . TYR A 1 400 ? -35.887 15.128 15.038 1.00 92.62 400 TYR A CA 1
ATOM 3275 C C . TYR A 1 400 ? -35.740 14.540 13.627 1.00 92.62 400 TYR A C 1
ATOM 3277 O O . TYR A 1 400 ? -34.746 13.882 13.311 1.00 92.62 400 TYR A O 1
ATOM 3285 N N . PHE A 1 401 ? -36.726 14.800 12.762 1.00 92.94 401 PHE A N 1
ATOM 3286 C CA . PHE A 1 401 ? -36.726 14.289 11.392 1.00 92.94 401 PHE A CA 1
ATOM 3287 C C . PHE A 1 401 ? -35.607 14.909 10.554 1.00 92.94 401 PHE A C 1
ATOM 3289 O O . PHE A 1 401 ? -34.978 14.206 9.768 1.00 92.94 401 PHE A O 1
ATOM 3296 N N . ILE A 1 402 ? -35.310 16.194 10.768 1.00 94.75 402 ILE A N 1
ATOM 3297 C CA . ILE A 1 402 ? -34.219 16.898 10.085 1.00 94.75 402 ILE A CA 1
ATOM 3298 C C . ILE A 1 402 ? -32.875 16.250 10.440 1.00 94.75 402 ILE A C 1
ATOM 3300 O O . ILE A 1 402 ? -32.089 15.946 9.548 1.00 94.75 402 ILE A O 1
ATOM 3304 N N . THR A 1 403 ? -32.625 15.955 11.718 1.00 93.50 403 THR A N 1
ATOM 3305 C CA . THR A 1 403 ? -31.394 15.285 12.166 1.00 93.50 403 THR A CA 1
ATOM 3306 C C . THR A 1 403 ? -31.238 13.892 11.555 1.00 93.50 403 THR A C 1
ATOM 3308 O O . THR A 1 403 ? -30.143 13.542 11.119 1.00 93.50 403 THR A O 1
ATOM 3311 N N . ILE A 1 404 ? -32.319 13.109 11.468 1.00 94.38 404 ILE A N 1
ATOM 3312 C CA . ILE A 1 404 ? -32.293 11.789 10.815 1.00 94.38 404 ILE A CA 1
ATOM 3313 C C . ILE A 1 404 ? -31.997 11.919 9.320 1.00 94.38 404 ILE A C 1
ATOM 3315 O O . ILE A 1 404 ? -31.188 11.154 8.800 1.00 94.38 404 ILE A O 1
ATOM 3319 N N . LEU A 1 405 ? -32.613 12.886 8.634 1.00 95.12 405 LEU A N 1
ATOM 3320 C CA . LEU A 1 405 ? -32.365 13.136 7.212 1.00 95.12 405 LEU A CA 1
ATOM 3321 C C . LEU A 1 405 ? -30.916 13.563 6.954 1.00 95.12 405 LEU A C 1
ATOM 3323 O O . LEU A 1 405 ? -30.299 13.050 6.026 1.00 95.12 405 LEU A O 1
ATOM 3327 N N . ILE A 1 406 ? -30.346 14.433 7.795 1.00 95.44 406 ILE A N 1
ATOM 3328 C CA . ILE A 1 406 ? -28.932 14.833 7.709 1.00 95.44 406 ILE A CA 1
ATOM 3329 C C . ILE A 1 406 ? -28.020 13.618 7.899 1.00 95.44 406 ILE A C 1
ATOM 3331 O O . ILE A 1 406 ? -27.088 13.411 7.118 1.00 95.44 406 ILE A O 1
ATOM 3335 N N . LEU A 1 407 ? -28.292 12.786 8.908 1.00 95.94 407 LEU A N 1
ATOM 3336 C CA . LEU A 1 407 ? -27.512 11.577 9.143 1.00 95.94 407 LEU A CA 1
ATOM 3337 C C . LEU A 1 407 ? -27.602 10.615 7.947 1.00 95.94 407 LEU A C 1
ATOM 3339 O O . LEU A 1 407 ? -26.579 10.172 7.435 1.00 95.94 407 LEU A O 1
ATOM 3343 N N . ALA A 1 408 ? -28.807 10.359 7.437 1.00 96.00 408 ALA A N 1
ATOM 3344 C CA . ALA A 1 408 ? -29.011 9.492 6.281 1.00 96.00 408 ALA A CA 1
ATOM 3345 C C . ALA A 1 408 ? -28.317 10.033 5.018 1.00 96.00 408 ALA A C 1
ATOM 3347 O O . ALA A 1 408 ? -27.621 9.284 4.338 1.00 96.00 408 ALA A O 1
ATOM 3348 N N . ALA A 1 409 ? -28.440 11.332 4.728 1.00 95.94 409 ALA A N 1
ATOM 3349 C CA . ALA A 1 409 ? -27.795 11.966 3.578 1.00 95.94 409 ALA A CA 1
ATOM 3350 C C . ALA A 1 409 ? -26.262 11.920 3.681 1.00 95.94 409 ALA A C 1
ATOM 3352 O O . ALA A 1 409 ? -25.580 11.595 2.707 1.00 95.94 409 ALA A O 1
ATOM 3353 N N . SER A 1 410 ? -25.716 12.182 4.873 1.00 96.19 410 SER A N 1
ATOM 3354 C CA . SER A 1 410 ? -24.271 12.117 5.116 1.00 96.19 410 SER A CA 1
ATOM 3355 C C . SER A 1 410 ? -23.702 10.699 5.017 1.00 96.19 410 SER A C 1
ATOM 3357 O O . SER A 1 410 ? -22.528 10.562 4.685 1.00 96.19 410 SER A O 1
ATOM 3359 N N . MET A 1 411 ? -24.510 9.658 5.257 1.00 97.25 411 MET A N 1
ATOM 3360 C CA . MET A 1 411 ? -24.154 8.247 5.043 1.00 97.25 411 MET A CA 1
ATOM 3361 C C . MET A 1 411 ? -24.328 7.797 3.585 1.00 97.25 411 MET A C 1
ATOM 3363 O O . MET A 1 411 ? -23.542 6.991 3.092 1.00 97.25 411 MET A O 1
ATOM 3367 N N . LEU A 1 412 ? -25.336 8.316 2.879 1.00 96.56 412 LEU A N 1
ATOM 3368 C CA . LEU A 1 412 ? -25.615 7.949 1.489 1.00 96.56 412 LEU A CA 1
ATOM 3369 C C . LEU A 1 412 ? -24.501 8.407 0.540 1.00 96.56 412 LEU A C 1
ATOM 3371 O O . LEU A 1 412 ? -24.135 7.681 -0.380 1.00 96.56 412 LEU A O 1
ATOM 3375 N N . GLN A 1 413 ? -23.939 9.593 0.772 1.00 94.62 413 GLN A N 1
ATOM 3376 C CA . GLN A 1 413 ? -22.880 10.142 -0.072 1.00 94.62 413 GLN A CA 1
ATOM 3377 C C . GLN A 1 413 ? -21.628 9.239 -0.164 1.00 94.62 413 GLN A C 1
ATOM 3379 O O . GLN A 1 413 ? -21.245 8.908 -1.290 1.00 94.62 413 GLN A O 1
ATOM 3384 N N . PRO A 1 414 ? -20.989 8.807 0.943 1.00 97.12 414 PRO A N 1
ATOM 3385 C CA . PRO A 1 414 ? -19.841 7.906 0.870 1.00 97.12 414 PRO A CA 1
ATOM 3386 C C . PRO A 1 414 ? -20.231 6.521 0.346 1.00 97.12 414 PRO A C 1
ATOM 3388 O O . PRO A 1 414 ? -19.428 5.916 -0.351 1.00 97.12 414 PRO A O 1
ATOM 3391 N N . ALA A 1 415 ? -21.463 6.049 0.585 1.00 97.12 415 ALA A N 1
ATOM 3392 C CA . ALA A 1 415 ? -21.949 4.787 0.019 1.00 97.12 415 ALA A CA 1
ATOM 3393 C C . ALA A 1 415 ? -21.980 4.818 -1.520 1.00 97.12 415 ALA A C 1
ATOM 3395 O O . ALA A 1 415 ? -21.440 3.927 -2.172 1.00 97.12 415 ALA A O 1
ATOM 3396 N N . ILE A 1 416 ? -22.562 5.874 -2.107 1.00 96.88 416 ILE A N 1
ATOM 3397 C CA . ILE A 1 416 ? -22.581 6.079 -3.565 1.00 96.88 416 ILE A CA 1
ATOM 3398 C C . ILE A 1 416 ? -21.154 6.191 -4.101 1.00 96.88 416 ILE A C 1
ATOM 3400 O O . ILE A 1 416 ? -20.835 5.624 -5.146 1.00 96.88 416 ILE A O 1
ATOM 3404 N N . TRP A 1 417 ? -20.293 6.922 -3.391 1.00 96.62 417 TRP A N 1
ATOM 3405 C CA . TRP A 1 417 ? -18.909 7.091 -3.809 1.00 96.62 417 TRP A CA 1
ATOM 3406 C C . TRP A 1 417 ? -18.150 5.756 -3.803 1.00 96.62 417 TRP A C 1
ATOM 3408 O O . TRP A 1 417 ? -17.466 5.476 -4.784 1.00 96.62 417 TRP A O 1
ATOM 3418 N N . SER A 1 418 ? -18.309 4.919 -2.771 1.00 97.12 418 SER A N 1
ATOM 3419 C CA . SER A 1 418 ? -17.689 3.589 -2.706 1.00 97.12 418 SER A CA 1
ATOM 3420 C C . SER A 1 418 ? -18.142 2.698 -3.857 1.00 97.12 418 SER A C 1
ATOM 3422 O O . SER A 1 418 ? -17.300 2.141 -4.543 1.00 97.12 418 SER A O 1
ATOM 3424 N N . ILE A 1 419 ? -19.447 2.637 -4.146 1.00 96.62 419 ILE A N 1
ATOM 3425 C CA . ILE A 1 419 ? -19.972 1.821 -5.255 1.00 96.62 419 ILE A CA 1
ATOM 3426 C C . ILE A 1 419 ? -19.410 2.290 -6.604 1.00 96.62 419 ILE A C 1
ATOM 3428 O O . ILE A 1 419 ? -19.029 1.473 -7.433 1.00 96.62 419 ILE A O 1
ATOM 3432 N N . LYS A 1 420 ? -19.349 3.607 -6.834 1.00 96.38 420 LYS A N 1
ATOM 3433 C CA . LYS A 1 420 ? -18.889 4.168 -8.113 1.00 96.38 420 LYS A CA 1
ATOM 3434 C C . LYS A 1 420 ? -17.386 3.992 -8.346 1.00 96.38 420 LYS A C 1
ATOM 3436 O O . LYS A 1 420 ? -16.963 3.977 -9.495 1.00 96.38 420 LYS A O 1
ATOM 3441 N N . ASN A 1 421 ? -16.594 3.949 -7.279 1.00 96.00 421 ASN A N 1
ATOM 3442 C CA . ASN A 1 421 ? -15.134 3.961 -7.361 1.00 96.00 421 ASN A CA 1
ATOM 3443 C C . ASN A 1 421 ? -14.503 2.681 -6.818 1.00 96.00 421 ASN A C 1
ATOM 3445 O O . ASN A 1 421 ? -13.305 2.684 -6.566 1.00 96.00 421 ASN A O 1
ATOM 3449 N N . HIS A 1 422 ? -15.275 1.620 -6.598 1.00 95.69 422 HIS A N 1
ATOM 3450 C CA . HIS A 1 422 ? -14.737 0.319 -6.222 1.00 95.69 422 HIS A CA 1
ATOM 3451 C C . HIS A 1 422 ? -13.709 -0.149 -7.273 1.00 95.69 422 HIS A C 1
ATOM 3453 O O . HIS A 1 422 ? -14.009 -0.011 -8.463 1.00 95.69 422 HIS A O 1
ATOM 3459 N N . PRO A 1 423 ? -12.524 -0.674 -6.893 1.00 95.31 423 PRO A N 1
ATOM 3460 C CA . PRO A 1 423 ? -12.029 -1.011 -5.544 1.00 95.31 423 PRO A CA 1
ATOM 3461 C C . PRO A 1 423 ? -11.129 0.067 -4.891 1.00 95.31 423 PRO A C 1
ATOM 3463 O O . PRO A 1 423 ? -10.229 -0.222 -4.099 1.00 95.31 423 PRO A O 1
ATOM 3466 N N . TYR A 1 424 ? -11.312 1.344 -5.226 1.00 95.44 424 TYR A N 1
ATOM 3467 C CA . TYR A 1 424 ? -10.445 2.447 -4.797 1.00 95.44 424 TYR A CA 1
ATOM 3468 C C . TYR A 1 424 ? -10.889 3.121 -3.496 1.00 95.44 424 TYR A C 1
ATOM 3470 O O . TYR A 1 424 ? -10.614 4.306 -3.284 1.00 95.44 424 TYR A O 1
ATOM 3478 N N . GLU A 1 425 ? -11.560 2.409 -2.582 1.00 95.38 425 GLU A N 1
ATOM 3479 C CA . GLU A 1 425 ? -12.182 3.063 -1.429 1.00 95.38 425 GLU A CA 1
ATOM 3480 C C . GLU A 1 425 ? -11.189 3.721 -0.462 1.00 95.38 425 GLU A C 1
ATOM 3482 O O . GLU A 1 425 ? -11.490 4.749 0.156 1.00 95.38 425 GLU A O 1
ATOM 3487 N N . ALA A 1 426 ? -9.964 3.191 -0.411 1.00 92.38 426 ALA A N 1
ATOM 3488 C CA . ALA A 1 426 ? -8.831 3.764 0.314 1.00 92.38 426 ALA A CA 1
ATOM 3489 C C . ALA A 1 426 ? -8.466 5.196 -0.142 1.00 92.38 426 ALA A C 1
ATOM 3491 O O . ALA A 1 426 ? -7.831 5.935 0.614 1.00 92.38 426 ALA A O 1
ATOM 3492 N N . MET A 1 427 ? -8.924 5.617 -1.327 1.00 92.31 427 MET A N 1
ATOM 3493 C CA . MET A 1 427 ? -8.644 6.922 -1.937 1.00 92.31 427 MET A CA 1
ATOM 3494 C C . MET A 1 427 ? -9.754 7.954 -1.720 1.00 92.31 427 MET A C 1
ATOM 3496 O O . MET A 1 427 ? -9.747 9.014 -2.342 1.00 92.31 427 MET A O 1
ATOM 3500 N N . TYR A 1 428 ? -10.713 7.682 -0.836 1.00 94.75 428 TYR A N 1
ATOM 3501 C CA . TYR A 1 428 ? -11.802 8.610 -0.537 1.00 94.75 428 TYR A CA 1
ATOM 3502 C C . TYR A 1 428 ? -11.328 9.910 0.123 1.00 94.75 428 TYR A C 1
ATOM 3504 O O . TYR A 1 428 ? -10.485 9.898 1.028 1.00 94.75 428 TYR A O 1
ATOM 3512 N N . PHE A 1 429 ? -11.943 11.027 -0.268 1.00 94.94 429 PHE A N 1
ATOM 3513 C CA . PHE A 1 429 ? -11.847 12.303 0.436 1.00 94.94 429 PHE A CA 1
ATOM 3514 C C . PHE A 1 429 ? -13.225 12.930 0.641 1.00 94.94 429 PHE A C 1
ATOM 3516 O O . PHE A 1 429 ? -14.125 12.823 -0.192 1.00 94.94 429 PHE A O 1
ATOM 3523 N N . SER A 1 430 ? -13.373 13.609 1.774 1.00 94.94 430 SER A N 1
ATOM 3524 C CA . SER A 1 430 ? -14.631 14.182 2.233 1.00 94.94 430 SER A CA 1
ATOM 3525 C C . SER A 1 430 ? -15.129 15.291 1.296 1.00 94.94 430 SER A C 1
ATOM 3527 O O . SER A 1 430 ? -14.362 16.198 0.957 1.00 94.94 430 SER A O 1
ATOM 3529 N N . PRO A 1 431 ? -16.427 15.326 0.943 1.00 93.50 431 PRO A N 1
ATOM 3530 C CA . PRO A 1 431 ? -17.005 16.446 0.202 1.00 93.50 431 PRO A CA 1
ATOM 3531 C C . PRO A 1 431 ? -16.897 17.787 0.930 1.00 93.50 431 PRO A C 1
ATOM 3533 O O . PRO A 1 431 ? -16.922 18.826 0.281 1.00 93.50 431 PRO A O 1
ATOM 3536 N N . LEU A 1 432 ? -16.739 17.782 2.262 1.00 90.19 432 LEU A N 1
ATOM 3537 C CA . LEU A 1 432 ? -16.560 19.001 3.063 1.00 90.19 432 LEU A CA 1
ATOM 3538 C C . LEU A 1 432 ? -15.338 19.824 2.643 1.00 90.19 432 LEU A C 1
ATOM 3540 O O . LEU A 1 432 ? -15.315 21.027 2.871 1.00 90.19 432 LEU A O 1
ATOM 3544 N N . VAL A 1 433 ? -14.339 19.183 2.033 1.00 91.56 433 VAL A N 1
ATOM 3545 C CA . VAL A 1 433 ? -13.146 19.851 1.494 1.00 91.56 433 VAL A CA 1
ATOM 3546 C C . VAL A 1 433 ? -13.135 19.907 -0.035 1.00 91.56 433 VAL A C 1
ATOM 3548 O O . VAL A 1 433 ? -12.098 20.175 -0.629 1.00 91.56 433 VAL A O 1
ATOM 3551 N N . GLY A 1 434 ? -14.278 19.647 -0.679 1.00 90.44 434 GLY A N 1
ATOM 3552 C CA . GLY A 1 434 ? -14.418 19.599 -2.138 1.00 90.44 434 GLY A CA 1
ATOM 3553 C C . GLY A 1 434 ? -14.124 18.230 -2.770 1.00 90.44 434 GLY A C 1
ATOM 3554 O O . GLY A 1 434 ? -14.073 18.126 -3.995 1.00 90.44 434 GLY A O 1
ATOM 3555 N N . GLY A 1 435 ? -13.957 17.173 -1.964 1.00 92.31 435 GLY A N 1
ATOM 3556 C CA . GLY A 1 435 ? -13.720 15.806 -2.439 1.00 92.31 435 GLY A CA 1
ATOM 3557 C C . GLY A 1 435 ? -12.376 15.620 -3.152 1.00 92.31 435 GLY A C 1
ATOM 3558 O O . GLY A 1 435 ? -11.463 16.433 -3.020 1.00 92.31 435 GLY A O 1
ATOM 3559 N N . ASN A 1 436 ? -12.255 14.531 -3.916 1.00 92.12 436 ASN A N 1
ATOM 3560 C CA . ASN A 1 436 ? -11.014 14.127 -4.588 1.00 92.12 436 ASN A CA 1
ATOM 3561 C C . ASN A 1 436 ? -10.444 15.188 -5.549 1.00 92.12 436 ASN A C 1
ATOM 3563 O O . ASN A 1 436 ? -9.234 15.388 -5.578 1.00 92.12 436 ASN A O 1
ATOM 3567 N N . LEU A 1 437 ? -11.291 15.900 -6.297 1.00 89.75 437 LEU A N 1
ATOM 3568 C CA . LEU A 1 437 ? -10.839 16.931 -7.242 1.00 89.75 437 LEU A CA 1
ATOM 3569 C C . LEU A 1 437 ? -10.140 18.105 -6.539 1.00 89.75 437 LEU A C 1
ATOM 3571 O O . LEU A 1 437 ? -9.132 18.603 -7.026 1.00 89.75 437 LEU A O 1
ATOM 3575 N N . ALA A 1 438 ? -10.642 18.534 -5.378 1.00 90.12 438 ALA A N 1
ATOM 3576 C CA . ALA A 1 438 ? -10.111 19.700 -4.669 1.00 90.12 438 ALA A CA 1
ATOM 3577 C C . ALA A 1 438 ? -8.787 19.435 -3.929 1.00 90.12 438 ALA A C 1
ATOM 3579 O O . ALA A 1 438 ? -8.034 20.378 -3.649 1.00 90.12 438 ALA A O 1
ATOM 3580 N N . ILE A 1 439 ? -8.523 18.166 -3.595 1.00 87.56 439 ILE A N 1
ATOM 3581 C CA . ILE A 1 439 ? -7.312 17.708 -2.896 1.00 87.56 439 ILE A CA 1
ATOM 3582 C C . ILE A 1 439 ? -6.209 17.251 -3.852 1.00 87.56 439 ILE A C 1
ATOM 3584 O O . ILE A 1 439 ? -5.069 17.075 -3.417 1.00 87.56 439 ILE A O 1
ATOM 3588 N N . PHE A 1 440 ? -6.529 17.067 -5.134 1.00 87.06 440 PHE A N 1
ATOM 3589 C CA . PHE A 1 440 ? -5.577 16.618 -6.140 1.00 87.06 440 PHE A CA 1
ATOM 3590 C C . PHE A 1 440 ? -4.391 17.588 -6.246 1.00 87.06 440 PHE A C 1
ATOM 3592 O O . PHE A 1 440 ? -4.571 18.805 -6.215 1.00 87.06 440 PHE A O 1
ATOM 3599 N N . GLY A 1 441 ? -3.169 17.049 -6.271 1.00 81.25 441 GLY A N 1
ATOM 3600 C CA . GLY A 1 441 ? -1.923 17.827 -6.224 1.00 81.25 441 GLY A CA 1
ATOM 3601 C C . GLY A 1 441 ? -1.591 18.461 -4.863 1.00 81.25 441 GLY A C 1
ATOM 3602 O O . GLY A 1 441 ? -0.469 18.916 -4.666 1.00 81.25 441 GLY A O 1
ATOM 3603 N N . LYS A 1 442 ? -2.521 18.471 -3.896 1.00 86.31 442 LYS A N 1
ATOM 3604 C CA . LYS A 1 442 ? -2.296 19.025 -2.547 1.00 86.31 442 LYS A CA 1
ATOM 3605 C C . LYS A 1 442 ? -1.968 17.969 -1.501 1.00 86.31 442 LYS A C 1
ATOM 3607 O O . LYS A 1 442 ? -1.333 18.296 -0.501 1.00 86.31 442 LYS A O 1
ATOM 3612 N N . TYR A 1 443 ? -2.425 16.742 -1.706 1.00 87.25 443 TYR A N 1
ATOM 3613 C CA . TYR A 1 443 ? -2.224 15.620 -0.799 1.00 87.25 443 TYR A CA 1
ATOM 3614 C C . TYR A 1 443 ? -1.921 14.361 -1.599 1.00 87.25 443 TYR A C 1
ATOM 3616 O O . TYR A 1 443 ? -2.382 14.217 -2.735 1.00 87.25 443 TYR A O 1
ATOM 3624 N N . GLU A 1 444 ? -1.184 13.435 -0.993 1.00 81.94 444 GLU A N 1
ATOM 3625 C CA . GLU A 1 444 ? -0.966 12.125 -1.597 1.00 81.94 444 GLU A CA 1
ATOM 3626 C C . GLU A 1 444 ? -2.281 11.365 -1.809 1.00 81.94 444 GLU A C 1
ATOM 3628 O O . GLU A 1 444 ? -3.224 11.450 -1.018 1.00 81.94 444 GLU A O 1
ATOM 3633 N N . THR A 1 445 ? -2.349 10.619 -2.909 1.00 85.50 445 THR A N 1
ATOM 3634 C CA . THR A 1 445 ? -3.520 9.812 -3.268 1.00 85.50 445 THR A CA 1
ATOM 3635 C C . THR A 1 445 ? -3.148 8.336 -3.267 1.00 85.50 445 THR A C 1
ATOM 3637 O O . THR A 1 445 ? -2.969 7.786 -2.184 1.00 85.50 445 THR A O 1
ATOM 3640 N N . ASP A 1 446 ? -3.019 7.686 -4.423 1.00 86.12 446 ASP A N 1
ATOM 3641 C CA . ASP A 1 446 ? -2.705 6.259 -4.512 1.00 86.12 446 ASP A CA 1
ATOM 3642 C C . ASP A 1 446 ? -1.253 5.954 -4.107 1.00 86.12 446 ASP A C 1
ATOM 3644 O O . ASP A 1 446 ? -0.385 5.752 -4.947 1.00 86.12 446 ASP A O 1
ATOM 3648 N N . TYR A 1 447 ? -0.974 5.932 -2.803 1.00 82.12 447 TYR A N 1
ATOM 3649 C CA . TYR A 1 447 ? 0.371 5.704 -2.265 1.00 82.12 447 TYR A CA 1
ATOM 3650 C C . TYR A 1 447 ? 0.839 4.246 -2.303 1.00 82.12 447 TYR A C 1
ATOM 3652 O O . TYR A 1 447 ? 2.032 3.983 -2.161 1.00 82.12 447 TYR A O 1
ATOM 3660 N N . TRP A 1 448 ? -0.077 3.299 -2.513 1.00 81.88 448 TRP A N 1
ATOM 3661 C CA . TRP A 1 448 ? 0.242 1.877 -2.661 1.00 81.88 448 TRP A CA 1
ATOM 3662 C C . TRP A 1 448 ? 0.321 1.419 -4.118 1.00 81.88 448 TRP A C 1
ATOM 3664 O O . TRP A 1 448 ? 0.809 0.319 -4.381 1.00 81.88 448 TRP A O 1
ATOM 3674 N N . GLY A 1 449 ? -0.160 2.237 -5.056 1.00 84.56 449 GLY A N 1
ATOM 3675 C CA . GLY A 1 449 ? -0.319 1.876 -6.459 1.00 84.56 449 GLY A CA 1
ATOM 3676 C C . GLY A 1 449 ? -1.335 0.748 -6.646 1.00 84.56 449 GLY A C 1
ATOM 3677 O O . GLY A 1 449 ? -1.050 -0.215 -7.350 1.00 84.56 449 GLY A O 1
ATOM 3678 N N . ILE A 1 450 ? -2.504 0.849 -6.001 1.00 87.44 450 ILE A N 1
ATOM 3679 C CA . ILE A 1 450 ? -3.605 -0.116 -6.177 1.00 87.44 450 ILE A CA 1
ATOM 3680 C C . ILE A 1 450 ? -4.265 -0.007 -7.561 1.00 87.44 450 ILE A C 1
ATOM 3682 O O . ILE A 1 450 ? -4.957 -0.918 -8.003 1.00 87.44 450 ILE A O 1
ATOM 3686 N N . SER A 1 451 ? -4.039 1.095 -8.273 1.00 90.25 451 SER A N 1
ATOM 3687 C CA . SER A 1 451 ? -4.473 1.287 -9.663 1.00 90.25 451 SER A CA 1
ATOM 3688 C C . SER A 1 451 ? -3.678 0.462 -10.687 1.00 90.25 451 SER A C 1
ATOM 3690 O O . SER A 1 451 ? -4.097 0.350 -11.838 1.00 90.25 451 SER A O 1
ATOM 3692 N N . THR A 1 452 ? -2.565 -0.171 -10.290 1.00 89.88 452 THR A N 1
ATOM 3693 C CA . THR A 1 452 ? -1.697 -0.930 -11.205 1.00 89.88 452 THR A CA 1
ATOM 3694 C C . THR A 1 452 ? -2.391 -2.134 -11.844 1.00 89.88 452 THR A C 1
ATOM 3696 O O . THR A 1 452 ? -2.125 -2.414 -13.009 1.00 89.88 452 THR A O 1
ATOM 3699 N N . LYS A 1 453 ? -3.294 -2.824 -11.133 1.00 90.94 453 LYS A N 1
ATOM 3700 C CA . LYS A 1 453 ? -4.041 -3.968 -11.688 1.00 90.94 453 LYS A CA 1
ATOM 3701 C C . LYS A 1 453 ? -4.852 -3.567 -12.924 1.00 90.94 453 LYS A C 1
ATOM 3703 O O . LYS A 1 453 ? -4.641 -4.141 -13.988 1.00 90.94 453 LYS A O 1
ATOM 3708 N N . GLU A 1 454 ? -5.690 -2.531 -12.806 1.00 93.06 454 GLU A N 1
ATOM 3709 C CA . GLU A 1 454 ? -6.477 -2.009 -13.936 1.00 93.06 454 GLU A CA 1
ATOM 3710 C C . GLU A 1 454 ? -5.559 -1.524 -15.066 1.00 93.06 454 GLU A C 1
ATOM 3712 O O . GLU A 1 454 ? -5.833 -1.778 -16.235 1.00 93.06 454 GLU A O 1
ATOM 3717 N N . ALA A 1 455 ? -4.432 -0.883 -14.737 1.00 92.56 455 ALA A N 1
ATOM 3718 C CA . ALA A 1 455 ? -3.490 -0.419 -15.749 1.00 92.56 455 ALA A CA 1
ATOM 3719 C C . ALA A 1 455 ? -2.880 -1.574 -16.569 1.00 92.56 455 ALA A C 1
ATOM 3721 O O . ALA A 1 455 ? -2.818 -1.495 -17.796 1.00 92.56 455 ALA A O 1
ATOM 3722 N N . VAL A 1 456 ? -2.466 -2.667 -15.918 1.00 91.81 456 VAL A N 1
ATOM 3723 C CA . VAL A 1 456 ? -1.936 -3.860 -16.605 1.00 91.81 456 VAL A CA 1
ATOM 3724 C C . VAL A 1 456 ? -3.022 -4.536 -17.444 1.00 91.81 456 VAL A C 1
ATOM 3726 O O . VAL A 1 456 ? -2.772 -4.879 -18.599 1.00 91.81 456 VAL A O 1
ATOM 3729 N N . GLU A 1 457 ? -4.230 -4.692 -16.898 1.00 91.56 457 GLU A N 1
ATOM 3730 C CA . GLU A 1 457 ? -5.377 -5.265 -17.616 1.00 91.56 457 GLU A CA 1
ATOM 3731 C C . GLU A 1 457 ? -5.762 -4.419 -18.837 1.00 91.56 457 GLU A C 1
ATOM 3733 O O . GLU A 1 457 ? -6.056 -4.960 -19.906 1.00 91.56 457 GLU A O 1
ATOM 3738 N N . TRP A 1 458 ? -5.697 -3.091 -18.718 1.00 93.19 458 TRP A N 1
ATOM 3739 C CA . TRP A 1 458 ? -5.918 -2.178 -19.831 1.00 93.19 458 TRP A CA 1
ATOM 3740 C C . TRP A 1 458 ? -4.882 -2.390 -20.936 1.00 93.19 458 TRP A C 1
ATOM 3742 O O . TRP A 1 458 ? -5.282 -2.591 -22.082 1.00 93.19 458 TRP A O 1
ATOM 3752 N N . ILE A 1 459 ? -3.578 -2.431 -20.616 1.00 91.75 459 ILE A N 1
ATOM 3753 C CA . ILE A 1 459 ? -2.512 -2.672 -21.612 1.00 91.75 459 ILE A CA 1
ATOM 3754 C C . ILE A 1 459 ? -2.723 -4.024 -22.287 1.00 91.75 459 ILE A C 1
ATOM 3756 O O . ILE A 1 459 ? -2.684 -4.115 -23.518 1.00 91.75 459 ILE A O 1
ATOM 3760 N N . ALA A 1 460 ? -3.004 -5.065 -21.499 1.00 88.75 460 ALA A N 1
ATOM 3761 C CA . ALA A 1 460 ? -3.275 -6.400 -22.013 1.00 88.75 460 ALA A CA 1
ATOM 3762 C C . ALA A 1 460 ? -4.428 -6.391 -23.028 1.00 88.75 460 ALA A C 1
ATOM 3764 O O . ALA A 1 460 ? -4.329 -7.033 -24.075 1.00 88.75 460 ALA A O 1
ATOM 3765 N N . ASN A 1 461 ? -5.502 -5.652 -22.738 1.00 88.38 461 ASN A N 1
ATOM 3766 C CA . ASN A 1 461 ? -6.714 -5.575 -23.553 1.00 88.38 461 ASN A CA 1
ATOM 3767 C C . ASN A 1 461 ? -6.666 -4.550 -24.691 1.00 88.38 461 ASN A C 1
ATOM 3769 O O . ASN A 1 461 ? -7.499 -4.638 -25.582 1.00 88.38 461 ASN A O 1
ATOM 3773 N N . HIS A 1 462 ? -5.743 -3.591 -24.691 1.00 87.06 462 HIS A N 1
ATOM 3774 C CA . HIS A 1 462 ? -5.621 -2.599 -25.770 1.00 87.06 462 HIS A CA 1
ATOM 3775 C C . HIS A 1 462 ? -4.610 -3.018 -26.829 1.00 87.06 462 HIS A C 1
ATOM 3777 O O . HIS A 1 462 ? -4.753 -2.677 -27.998 1.00 87.06 462 HIS A O 1
ATOM 3783 N N . THR A 1 463 ? -3.636 -3.841 -26.457 1.00 78.75 463 THR A N 1
ATOM 3784 C CA . THR A 1 463 ? -2.602 -4.318 -27.380 1.00 78.75 463 THR A CA 1
ATOM 3785 C C . THR A 1 463 ? -3.008 -5.579 -28.143 1.00 78.75 463 THR A C 1
ATOM 3787 O O . THR A 1 463 ? -2.145 -6.241 -28.706 1.00 78.75 463 THR A O 1
ATOM 3790 N N . ILE A 1 464 ? -4.310 -5.926 -28.209 1.00 69.19 464 ILE A N 1
ATOM 3791 C CA . ILE A 1 464 ? -4.823 -7.212 -28.743 1.00 69.19 464 ILE A CA 1
ATOM 3792 C C . ILE A 1 464 ? -4.260 -7.577 -30.113 1.00 69.19 464 ILE A C 1
ATOM 3794 O O . ILE A 1 464 ? -3.904 -8.733 -30.349 1.00 69.19 464 ILE A O 1
ATOM 3798 N N . GLU A 1 465 ? -4.208 -6.602 -31.010 1.00 59.69 465 GLU A N 1
ATOM 3799 C CA . GLU A 1 465 ? -3.709 -6.792 -32.368 1.00 59.69 465 GLU A CA 1
ATOM 3800 C C . GLU A 1 465 ? -2.177 -6.899 -32.399 1.00 59.69 465 GLU A C 1
ATOM 3802 O O . GLU A 1 465 ? -1.643 -7.760 -33.099 1.00 59.69 465 GLU A O 1
ATOM 3807 N N . GLU A 1 466 ? -1.481 -6.135 -31.550 1.00 58.66 466 GLU A N 1
ATOM 3808 C CA . GLU A 1 466 ? -0.033 -6.245 -31.320 1.00 58.66 466 GLU A CA 1
ATOM 3809 C C . GLU A 1 466 ? 0.344 -7.622 -30.706 1.00 58.66 466 GLU A C 1
ATOM 3811 O O . GLU A 1 466 ? 1.414 -8.159 -31.018 1.00 58.66 466 GLU A O 1
ATOM 3816 N N . ARG A 1 467 ? -0.568 -8.273 -29.943 1.00 56.12 467 ARG A N 1
ATOM 3817 C CA . ARG A 1 467 ? -0.370 -9.608 -29.311 1.00 56.12 467 ARG A CA 1
ATOM 3818 C C . ARG A 1 467 ? -0.053 -10.725 -30.301 1.00 56.12 467 ARG A C 1
ATOM 3820 O O . ARG A 1 467 ? 0.485 -11.752 -29.897 1.00 56.12 467 ARG A O 1
ATOM 3827 N N . LYS A 1 468 ? -0.412 -10.577 -31.581 1.00 56.53 468 LYS A N 1
ATOM 3828 C CA . LYS A 1 468 ? -0.182 -11.621 -32.594 1.00 56.53 468 LYS A CA 1
ATOM 3829 C C . LYS A 1 468 ? 1.261 -11.666 -33.102 1.00 56.53 468 LYS A C 1
ATOM 3831 O O . LYS A 1 468 ? 1.618 -12.646 -33.749 1.00 56.53 468 LYS A O 1
ATOM 3836 N N . GLN A 1 469 ? 2.064 -10.624 -32.865 1.00 57.03 469 GLN A N 1
ATOM 3837 C CA . GLN A 1 469 ? 3.360 -10.462 -33.537 1.00 57.03 469 GLN A CA 1
ATOM 3838 C C . GLN A 1 469 ? 4.524 -10.070 -32.613 1.00 57.03 469 GLN A C 1
ATOM 3840 O O . GLN A 1 469 ? 5.670 -10.323 -32.984 1.00 57.03 469 GLN A O 1
ATOM 3845 N N . LYS A 1 470 ? 4.284 -9.489 -31.424 1.00 73.44 470 LYS A N 1
ATOM 3846 C CA . LYS A 1 470 ? 5.366 -9.038 -30.528 1.00 73.44 470 LYS A CA 1
ATOM 3847 C C . LYS A 1 470 ? 4.980 -9.105 -29.044 1.00 73.44 470 LYS A C 1
ATOM 3849 O O . LYS A 1 470 ? 3.821 -8.922 -28.682 1.00 73.44 470 LYS A O 1
ATOM 3854 N N . VAL A 1 471 ? 5.975 -9.352 -28.188 1.00 82.31 471 VAL A N 1
ATOM 3855 C CA . VAL A 1 471 ? 5.859 -9.207 -26.727 1.00 82.31 471 VAL A CA 1
ATOM 3856 C C . VAL A 1 471 ? 5.835 -7.716 -26.388 1.00 82.31 471 VAL A C 1
ATOM 3858 O O . VAL A 1 471 ? 6.733 -6.983 -26.806 1.00 82.31 471 VAL A O 1
ATOM 3861 N N . VAL A 1 472 ? 4.812 -7.282 -25.652 1.00 86.69 472 VAL A N 1
ATOM 3862 C CA . VAL A 1 472 ? 4.647 -5.893 -25.207 1.00 86.69 472 VAL A CA 1
ATOM 3863 C C . VAL A 1 472 ? 5.372 -5.724 -23.885 1.00 86.69 472 VAL A C 1
ATOM 3865 O O . VAL A 1 472 ? 5.134 -6.465 -22.927 1.00 86.69 472 VAL A O 1
ATOM 3868 N N . LYS A 1 473 ? 6.254 -4.734 -23.829 1.00 87.81 473 LYS A N 1
ATOM 3869 C CA . LYS A 1 473 ? 7.137 -4.532 -22.691 1.00 87.81 473 LYS A CA 1
ATOM 3870 C C . LYS A 1 473 ? 6.666 -3.386 -21.806 1.00 87.81 473 LYS A C 1
ATOM 3872 O O . LYS A 1 473 ? 6.532 -2.250 -22.264 1.00 87.81 473 LYS A O 1
ATOM 3877 N N . ILE A 1 474 ? 6.443 -3.686 -20.531 1.00 89.25 474 ILE A N 1
ATOM 3878 C CA . ILE A 1 474 ? 5.906 -2.759 -19.535 1.00 89.25 474 ILE A CA 1
ATOM 3879 C C . ILE A 1 474 ? 7.002 -2.383 -18.546 1.00 89.25 474 ILE A C 1
ATOM 3881 O O . ILE A 1 474 ? 7.667 -3.243 -17.971 1.00 89.25 474 ILE A O 1
ATOM 3885 N N . LYS A 1 475 ? 7.147 -1.083 -18.309 1.00 86.81 475 LYS A N 1
ATOM 3886 C CA . LYS A 1 475 ? 8.047 -0.510 -17.316 1.00 86.81 475 LYS A CA 1
ATOM 3887 C C . LYS A 1 475 ? 7.261 0.051 -16.134 1.00 86.81 475 LYS A C 1
ATOM 3889 O O . LYS A 1 475 ? 6.192 0.635 -16.296 1.00 86.81 475 LYS A O 1
ATOM 3894 N N . MET A 1 476 ? 7.832 -0.087 -14.942 1.00 84.06 476 MET A N 1
ATOM 3895 C CA . MET A 1 476 ? 7.374 0.586 -13.726 1.00 84.06 476 MET A CA 1
ATOM 3896 C C . MET A 1 476 ? 8.572 0.827 -12.799 1.00 84.06 476 MET A C 1
ATOM 3898 O O . MET A 1 476 ? 9.482 -0.008 -12.742 1.00 84.06 476 MET A O 1
ATOM 3902 N N . PHE A 1 477 ? 8.598 1.979 -12.121 1.00 71.62 477 PHE A N 1
ATOM 3903 C CA . PHE A 1 477 ? 9.709 2.397 -11.257 1.00 71.62 477 PHE A CA 1
ATOM 3904 C C . PHE A 1 477 ? 9.889 1.485 -10.021 1.00 71.62 477 PHE A C 1
ATOM 3906 O O . PHE A 1 477 ? 8.983 0.758 -9.619 1.00 71.62 477 PHE A O 1
ATOM 3913 N N . TYR A 1 478 ? 11.102 1.493 -9.461 1.00 53.66 478 TYR A N 1
ATOM 3914 C CA . TYR A 1 478 ? 11.606 0.548 -8.456 1.00 53.66 478 TYR A CA 1
ATOM 3915 C C . TYR A 1 478 ? 10.726 0.441 -7.192 1.00 53.66 478 TYR A C 1
ATOM 3917 O O . TYR A 1 478 ? 10.318 1.452 -6.624 1.00 53.66 478 TYR A O 1
ATOM 3925 N N . GLY A 1 479 ? 10.488 -0.795 -6.727 1.00 56.69 479 GLY A N 1
ATOM 3926 C CA . GLY A 1 479 ? 9.605 -1.135 -5.596 1.00 56.69 479 GLY A CA 1
ATOM 3927 C C . GLY A 1 479 ? 8.219 -1.646 -6.010 1.00 56.69 479 GLY A C 1
ATOM 3928 O O . GLY A 1 479 ? 7.540 -2.298 -5.221 1.00 56.69 479 GLY A O 1
ATOM 3929 N N . ASP A 1 480 ? 7.833 -1.418 -7.265 1.00 66.69 480 ASP A N 1
ATOM 3930 C CA . ASP A 1 480 ? 6.517 -1.774 -7.794 1.00 66.69 480 ASP A CA 1
ATOM 3931 C C . ASP A 1 480 ? 6.541 -2.913 -8.835 1.00 66.69 480 ASP A C 1
ATOM 3933 O O . ASP A 1 480 ? 5.493 -3.346 -9.319 1.00 66.69 480 ASP A O 1
ATOM 3937 N N . GLU A 1 481 ? 7.729 -3.435 -9.155 1.00 69.19 481 GLU A N 1
ATOM 3938 C CA . GLU A 1 481 ? 7.965 -4.502 -10.142 1.00 69.19 481 GLU A CA 1
ATOM 3939 C C . GLU A 1 481 ? 7.131 -5.761 -9.889 1.00 69.19 481 GLU A C 1
ATOM 3941 O O . GLU A 1 481 ? 6.615 -6.382 -10.821 1.00 69.19 481 GLU A O 1
ATOM 3946 N N . MET A 1 482 ? 6.944 -6.109 -8.614 1.00 75.75 482 MET A N 1
ATOM 3947 C CA . MET A 1 482 ? 6.199 -7.296 -8.213 1.00 75.75 482 MET A CA 1
ATOM 3948 C C . MET A 1 482 ? 4.718 -7.168 -8.557 1.00 75.75 482 MET A C 1
ATOM 3950 O O . MET A 1 482 ? 4.089 -8.180 -8.843 1.00 75.75 482 MET A O 1
ATOM 3954 N N . LYS A 1 483 ? 4.162 -5.949 -8.609 1.00 83.06 483 LYS A N 1
ATOM 3955 C CA . LYS A 1 483 ? 2.770 -5.736 -9.025 1.00 83.06 483 LYS A CA 1
ATOM 3956 C C . LYS A 1 483 ? 2.605 -6.022 -10.506 1.00 83.06 483 LYS A C 1
ATOM 3958 O O . LYS A 1 483 ? 1.775 -6.852 -10.864 1.00 83.06 483 LYS A O 1
ATOM 3963 N N . VAL A 1 484 ? 3.428 -5.400 -11.353 1.00 84.00 484 VAL A N 1
ATOM 3964 C CA . VAL A 1 484 ? 3.373 -5.648 -12.802 1.00 84.00 484 VAL A CA 1
ATOM 3965 C C . VAL A 1 484 ? 3.627 -7.119 -13.088 1.00 84.00 484 VAL A C 1
ATOM 3967 O O . VAL A 1 484 ? 2.807 -7.731 -13.755 1.00 84.00 484 VAL A O 1
ATOM 3970 N N . THR A 1 485 ? 4.675 -7.706 -12.507 1.00 82.81 485 THR A N 1
ATOM 3971 C CA . THR A 1 485 ? 5.032 -9.120 -12.703 1.00 82.81 485 THR A CA 1
ATOM 3972 C C . THR A 1 485 ? 3.921 -10.070 -12.242 1.00 82.81 485 THR A C 1
ATOM 3974 O O . THR A 1 485 ? 3.616 -11.049 -12.923 1.00 82.81 485 THR A O 1
ATOM 3977 N N . ASN A 1 486 ? 3.267 -9.785 -11.109 1.00 84.75 486 ASN A N 1
ATOM 3978 C CA . ASN A 1 486 ? 2.189 -10.628 -10.592 1.00 84.75 486 ASN A CA 1
ATOM 3979 C C . ASN A 1 486 ? 0.941 -10.624 -11.482 1.00 84.75 486 ASN A C 1
ATOM 3981 O O . ASN A 1 486 ? 0.255 -11.639 -11.546 1.00 84.75 486 ASN A O 1
ATOM 3985 N N . TYR A 1 487 ? 0.636 -9.517 -12.162 1.00 86.38 487 TYR A N 1
ATOM 3986 C CA . TYR A 1 487 ? -0.523 -9.443 -13.057 1.00 86.38 487 TYR A CA 1
ATOM 3987 C C . TYR A 1 487 ? -0.173 -9.791 -14.505 1.00 86.38 487 TYR A C 1
ATOM 3989 O O . TYR A 1 487 ? -0.975 -10.432 -15.182 1.00 86.38 487 TYR A O 1
ATOM 3997 N N . SER A 1 488 ? 1.032 -9.455 -14.973 1.00 84.06 488 SER A N 1
ATOM 3998 C CA . SER A 1 488 ? 1.497 -9.794 -16.318 1.00 84.06 488 SER A CA 1
ATOM 3999 C C . SER A 1 488 ? 1.668 -11.299 -16.508 1.00 84.06 488 SER A C 1
ATOM 4001 O O . SER A 1 488 ? 1.465 -11.769 -17.618 1.00 84.06 488 SER A O 1
ATOM 4003 N N . LYS A 1 489 ? 1.923 -12.082 -15.443 1.00 82.19 489 LYS A N 1
ATOM 4004 C CA . LYS A 1 489 ? 1.997 -13.560 -15.505 1.00 82.19 489 LYS A CA 1
ATOM 4005 C C . LYS A 1 489 ? 0.740 -14.215 -16.097 1.00 82.19 489 LYS A C 1
ATOM 4007 O O . LYS A 1 489 ? 0.821 -15.304 -16.655 1.00 82.19 489 LYS A O 1
ATOM 4012 N N . ASN A 1 490 ? -0.412 -13.548 -15.990 1.00 83.06 490 ASN A N 1
ATOM 4013 C CA . ASN A 1 490 ? -1.683 -14.022 -16.541 1.00 83.06 490 ASN A CA 1
ATOM 4014 C C . ASN A 1 490 ? -1.802 -13.768 -18.057 1.00 83.06 490 ASN A C 1
ATOM 4016 O O . ASN A 1 490 ? -2.758 -14.220 -18.685 1.00 83.06 490 ASN A O 1
ATOM 4020 N N . PHE A 1 491 ? -0.837 -13.059 -18.650 1.00 84.00 491 PHE A N 1
ATOM 4021 C CA . PHE A 1 491 ? -0.807 -12.658 -20.050 1.00 84.00 491 PHE A CA 1
ATOM 4022 C C . PHE A 1 491 ? 0.545 -13.041 -20.669 1.00 84.00 491 PHE A C 1
ATOM 4024 O O . PHE A 1 491 ? 1.556 -12.375 -20.469 1.00 84.00 491 PHE A O 1
ATOM 4031 N N . SER A 1 492 ? 0.571 -14.104 -21.477 1.00 77.00 492 SER A N 1
ATOM 4032 C CA . SER A 1 492 ? 1.804 -14.699 -22.030 1.00 77.00 492 SER A CA 1
ATOM 4033 C C . SER A 1 492 ? 2.650 -13.776 -22.921 1.00 77.00 492 SER A C 1
ATOM 4035 O O . SER A 1 492 ? 3.760 -14.134 -23.300 1.00 77.00 492 SER A O 1
ATOM 4037 N N . ASN A 1 493 ? 2.118 -12.620 -23.311 1.00 76.56 493 ASN A N 1
ATOM 4038 C CA . ASN A 1 493 ? 2.728 -11.664 -24.232 1.00 76.56 493 ASN A CA 1
ATOM 4039 C C . ASN A 1 493 ? 3.100 -10.330 -23.561 1.00 76.56 493 ASN A C 1
ATOM 4041 O O . ASN A 1 493 ? 3.443 -9.385 -24.271 1.00 76.56 493 ASN A O 1
ATOM 4045 N N . LEU A 1 494 ? 2.983 -10.236 -22.233 1.00 87.12 494 LEU A N 1
ATOM 4046 C CA . LEU A 1 494 ? 3.446 -9.092 -21.459 1.00 87.12 494 LEU A CA 1
ATOM 4047 C C . LEU A 1 494 ? 4.758 -9.439 -20.762 1.00 87.12 494 LEU A C 1
ATOM 4049 O O . LEU A 1 494 ? 4.853 -10.436 -20.050 1.00 87.12 494 LEU A O 1
ATOM 4053 N N . GLU A 1 495 ? 5.756 -8.582 -20.925 1.00 85.75 495 GLU A N 1
ATOM 4054 C CA . GLU A 1 495 ? 7.052 -8.717 -20.265 1.00 85.75 495 GLU A CA 1
ATOM 4055 C C . GLU A 1 495 ? 7.329 -7.468 -19.433 1.00 85.75 495 GLU A C 1
ATOM 4057 O O . GLU A 1 495 ? 7.166 -6.341 -19.899 1.00 85.75 495 GLU A O 1
ATOM 4062 N N . TYR A 1 496 ? 7.745 -7.663 -18.184 1.00 86.25 496 TYR A N 1
ATOM 4063 C CA . TYR A 1 496 ? 8.202 -6.567 -17.342 1.00 86.25 496 TYR A CA 1
ATOM 4064 C C . TYR A 1 496 ? 9.667 -6.241 -17.650 1.00 86.25 496 TYR A C 1
ATOM 4066 O O . TYR A 1 496 ? 10.504 -7.142 -17.690 1.00 86.25 496 TYR A O 1
ATOM 4074 N N . ILE A 1 497 ? 9.989 -4.954 -17.803 1.00 80.25 497 ILE A N 1
ATOM 4075 C CA . ILE A 1 497 ? 11.371 -4.464 -17.826 1.00 80.25 497 ILE A CA 1
ATOM 4076 C C . ILE A 1 497 ? 11.648 -3.670 -16.545 1.00 80.25 497 ILE A C 1
ATOM 4078 O O . ILE A 1 497 ? 10.852 -2.787 -16.204 1.00 80.25 497 ILE A O 1
ATOM 4082 N N . PRO A 1 498 ? 12.801 -3.894 -15.882 1.00 72.19 498 PRO A N 1
ATOM 4083 C CA . PRO A 1 498 ? 13.218 -3.106 -14.729 1.00 72.19 498 PRO A CA 1
ATOM 4084 C C . PRO A 1 498 ? 13.126 -1.586 -14.951 1.00 72.19 498 PRO A C 1
ATOM 4086 O O . PRO A 1 498 ? 13.480 -1.057 -16.005 1.00 72.19 498 PRO A O 1
ATOM 4089 N N . GLY A 1 499 ? 12.705 -0.852 -13.920 1.00 63.50 499 GLY A N 1
ATOM 4090 C CA . GLY A 1 499 ? 12.446 0.594 -13.993 1.00 63.50 499 GLY A CA 1
ATOM 4091 C C . GLY A 1 499 ? 13.648 1.487 -14.344 1.00 63.50 499 GLY A C 1
ATOM 4092 O O . GLY A 1 499 ? 13.456 2.654 -14.680 1.00 63.50 499 GLY A O 1
ATOM 4093 N N . ASN A 1 500 ? 14.876 0.962 -14.304 1.00 64.38 500 ASN A N 1
ATOM 4094 C CA . ASN A 1 500 ? 16.100 1.731 -14.564 1.00 64.38 500 ASN A CA 1
ATOM 4095 C C . ASN A 1 500 ? 16.407 1.907 -16.061 1.00 64.38 500 ASN A C 1
ATOM 4097 O O . ASN A 1 500 ? 17.313 2.658 -16.420 1.00 64.38 500 ASN A O 1
ATOM 4101 N N . TYR A 1 501 ? 15.671 1.229 -16.945 1.00 63.50 501 TYR A N 1
ATOM 4102 C CA . TYR A 1 501 ? 15.861 1.357 -18.385 1.00 63.50 501 TYR A CA 1
ATOM 4103 C C . TYR A 1 501 ? 15.109 2.580 -18.932 1.00 63.50 501 TYR A C 1
ATOM 4105 O O . TYR A 1 501 ? 13.888 2.688 -18.823 1.00 63.50 501 TYR A O 1
ATOM 4113 N N . GLU A 1 502 ? 15.828 3.503 -19.573 1.00 65.19 502 GLU A N 1
ATOM 4114 C CA . GLU A 1 502 ? 15.215 4.640 -20.283 1.00 65.19 502 GLU A CA 1
ATOM 4115 C C . GLU A 1 502 ? 14.586 4.244 -21.628 1.00 65.19 502 GLU A C 1
ATOM 4117 O O . GLU A 1 502 ? 13.834 5.020 -22.216 1.00 65.19 502 GLU A O 1
ATOM 4122 N N . LYS A 1 503 ? 14.925 3.060 -22.147 1.00 71.88 503 LYS A N 1
ATOM 4123 C CA . LYS A 1 503 ? 14.606 2.590 -23.503 1.00 71.88 503 LYS A CA 1
ATOM 4124 C C . LYS A 1 503 ? 14.200 1.120 -23.479 1.00 71.88 503 LYS A C 1
ATOM 4126 O O . LYS A 1 503 ? 14.448 0.420 -22.503 1.00 71.88 503 LYS A O 1
ATOM 4131 N N . GLY A 1 504 ? 13.617 0.649 -24.579 1.00 75.50 504 GLY A N 1
ATOM 4132 C CA . GLY A 1 504 ? 13.323 -0.771 -24.789 1.00 75.50 504 GLY A CA 1
ATOM 4133 C C . GLY A 1 504 ? 11.988 -1.254 -24.225 1.00 75.50 504 GLY A C 1
ATOM 4134 O O . GLY A 1 504 ? 11.679 -2.420 -24.425 1.00 75.50 504 GLY A O 1
ATOM 4135 N N . PHE A 1 505 ? 11.204 -0.383 -23.582 1.00 86.25 505 PHE A N 1
ATOM 4136 C CA . PHE A 1 505 ? 9.818 -0.637 -23.178 1.00 86.25 505 PHE A CA 1
ATOM 4137 C C . PHE A 1 505 ? 8.831 0.057 -24.128 1.00 86.25 505 PHE A C 1
ATOM 4139 O O . PHE A 1 505 ? 9.172 1.072 -24.747 1.00 86.25 505 PHE A O 1
ATOM 4146 N N . ASP A 1 506 ? 7.611 -0.471 -24.207 1.00 87.81 506 ASP A N 1
ATOM 4147 C CA . ASP A 1 506 ? 6.520 0.080 -25.014 1.00 87.81 506 ASP A CA 1
ATOM 4148 C C . ASP A 1 506 ? 5.611 0.990 -24.172 1.00 87.81 506 ASP A C 1
ATOM 4150 O O . ASP A 1 506 ? 5.231 2.068 -24.629 1.00 87.81 506 ASP A O 1
ATOM 4154 N N . TYR A 1 507 ? 5.337 0.603 -22.920 1.00 90.81 507 TYR A N 1
ATOM 4155 C CA . TYR A 1 507 ? 4.499 1.361 -21.984 1.00 90.81 507 TYR A CA 1
ATOM 4156 C C . TYR A 1 507 ? 5.154 1.513 -20.612 1.00 90.81 507 TYR A C 1
ATOM 4158 O O . TYR A 1 507 ? 5.802 0.590 -20.122 1.00 90.81 507 TYR A O 1
ATOM 4166 N N . GLU A 1 508 ? 4.947 2.657 -19.969 1.00 89.81 508 GLU A N 1
ATOM 4167 C CA . GLU A 1 508 ? 5.321 2.907 -18.579 1.00 89.81 508 GLU A CA 1
ATOM 4168 C C . GLU A 1 508 ? 4.069 3.169 -17.740 1.00 89.81 508 GLU A C 1
ATOM 4170 O O . GLU A 1 508 ? 3.239 4.012 -18.080 1.00 89.81 508 GLU A O 1
ATOM 4175 N N . ILE A 1 509 ? 3.926 2.435 -16.639 1.00 89.56 509 ILE A N 1
ATOM 4176 C CA . ILE A 1 509 ? 2.858 2.645 -15.661 1.00 89.56 509 ILE A CA 1
ATOM 4177 C C . ILE A 1 509 ? 3.399 3.583 -14.585 1.00 89.56 509 ILE A C 1
ATOM 4179 O O . ILE A 1 509 ? 4.335 3.238 -13.862 1.00 89.56 509 ILE A O 1
ATOM 4183 N N . ILE A 1 510 ? 2.787 4.758 -14.451 1.00 85.44 510 ILE A N 1
ATOM 4184 C CA . ILE A 1 510 ? 3.143 5.751 -13.435 1.00 85.44 510 ILE A CA 1
ATOM 4185 C C . ILE A 1 510 ? 1.903 6.004 -12.584 1.00 85.44 510 ILE A C 1
ATOM 4187 O O . ILE A 1 510 ? 0.849 6.351 -13.107 1.00 85.44 510 ILE A O 1
ATOM 4191 N N . TYR A 1 511 ? 1.998 5.838 -11.268 1.00 82.50 511 TYR A N 1
ATOM 4192 C CA . TYR A 1 511 ? 0.912 6.155 -10.329 1.00 82.50 511 TYR A CA 1
ATOM 4193 C C . TYR A 1 511 ? 1.249 7.398 -9.506 1.00 82.50 511 TYR A C 1
ATOM 4195 O O . TYR A 1 511 ? 2.418 7.765 -9.362 1.00 82.50 511 TYR A O 1
ATOM 4203 N N . SER A 1 512 ? 0.235 8.080 -8.987 1.00 74.25 512 SER A N 1
ATOM 4204 C CA . SER A 1 512 ? 0.363 9.447 -8.473 1.00 74.25 512 SER A CA 1
ATOM 4205 C C . SER A 1 512 ? 1.387 9.603 -7.347 1.00 74.25 512 SER A C 1
ATOM 4207 O O . SER A 1 512 ? 2.034 10.639 -7.258 1.00 74.25 512 SER A O 1
ATOM 4209 N N . ALA A 1 513 ? 1.602 8.584 -6.514 1.00 70.44 513 ALA A N 1
ATOM 4210 C CA . ALA A 1 513 ? 2.636 8.643 -5.487 1.00 70.44 513 ALA A CA 1
ATOM 4211 C C . ALA A 1 513 ? 4.043 8.327 -6.007 1.00 70.44 513 ALA A C 1
ATOM 4213 O O . ALA A 1 513 ? 5.002 8.818 -5.426 1.00 70.44 513 ALA A O 1
ATOM 4214 N N . SER A 1 514 ? 4.210 7.592 -7.113 1.00 64.94 514 SER A N 1
ATOM 4215 C CA . SER A 1 514 ? 5.525 7.464 -7.774 1.00 64.94 514 SER A CA 1
ATOM 4216 C C . SER A 1 514 ? 6.013 8.791 -8.366 1.00 64.94 514 SER A C 1
ATOM 4218 O O . SER A 1 514 ? 7.219 8.995 -8.512 1.00 64.94 514 SER A O 1
ATOM 4220 N N . ALA A 1 515 ? 5.104 9.754 -8.577 1.00 58.28 515 ALA A N 1
ATOM 4221 C CA . ALA A 1 515 ? 5.454 11.128 -8.921 1.00 58.28 515 ALA A CA 1
ATOM 4222 C C . ALA A 1 515 ? 6.382 11.796 -7.892 1.00 58.28 515 ALA A C 1
ATOM 4224 O O . ALA A 1 515 ? 7.078 12.748 -8.228 1.00 58.28 515 ALA A O 1
ATOM 4225 N N . LYS A 1 516 ? 6.480 11.280 -6.658 1.00 57.28 516 LYS A N 1
ATOM 4226 C CA . LYS A 1 516 ? 7.412 11.806 -5.648 1.00 57.28 516 LYS A CA 1
ATOM 4227 C C . LYS A 1 516 ? 8.883 11.678 -5.983 1.00 57.28 516 LYS A C 1
ATOM 4229 O O . LYS A 1 516 ? 9.695 12.455 -5.485 1.00 57.28 516 LYS A O 1
ATOM 4234 N N . PHE A 1 517 ? 9.222 10.758 -6.877 1.00 60.12 517 PHE A N 1
ATOM 4235 C CA . PHE A 1 517 ? 10.582 10.610 -7.380 1.00 60.12 517 PHE A CA 1
ATOM 4236 C C . PHE A 1 517 ? 10.887 11.566 -8.543 1.00 60.12 517 PHE A C 1
ATOM 4238 O O . PHE A 1 517 ? 12.038 11.688 -8.951 1.00 60.12 517 PHE A O 1
ATOM 4245 N N . ASN A 1 518 ? 9.887 12.307 -9.032 1.00 64.62 518 ASN A N 1
ATOM 4246 C CA . ASN A 1 518 ? 10.050 13.361 -10.023 1.00 64.62 518 ASN A CA 1
ATOM 4247 C C . ASN A 1 518 ? 9.217 14.588 -9.621 1.00 64.62 518 ASN A C 1
ATOM 4249 O O . ASN A 1 518 ? 8.050 14.714 -9.980 1.00 64.62 518 ASN A O 1
ATOM 4253 N N . LYS A 1 519 ? 9.843 15.529 -8.901 1.00 62.81 519 LYS A N 1
ATOM 4254 C CA . LYS A 1 519 ? 9.195 16.737 -8.347 1.00 62.81 519 LYS A CA 1
ATOM 4255 C C . LYS A 1 519 ? 8.389 17.552 -9.369 1.00 62.81 519 LYS A C 1
ATOM 4257 O O . LYS A 1 519 ? 7.454 18.243 -8.971 1.00 62.81 519 LYS A O 1
ATOM 4262 N N . ASN A 1 520 ? 8.723 17.461 -10.658 1.00 65.06 520 ASN A N 1
ATOM 4263 C CA . ASN A 1 520 ? 8.014 18.164 -11.727 1.00 65.06 520 ASN A CA 1
ATOM 4264 C C . ASN A 1 520 ? 6.627 17.563 -12.007 1.00 65.06 520 ASN A C 1
ATOM 4266 O O . ASN A 1 520 ? 5.724 18.296 -12.408 1.00 65.06 520 ASN A O 1
ATOM 4270 N N . LEU A 1 521 ? 6.430 16.269 -11.722 1.00 62.22 521 LEU A N 1
ATOM 4271 C CA . LEU A 1 521 ? 5.188 15.555 -12.010 1.00 62.22 521 LEU A CA 1
ATOM 4272 C C . LEU A 1 521 ? 3.985 16.070 -11.217 1.00 62.22 521 LEU A C 1
ATOM 4274 O O . LEU A 1 521 ? 2.877 15.900 -11.699 1.00 62.22 521 LEU A O 1
ATOM 4278 N N . ILE A 1 522 ? 4.151 16.756 -10.078 1.00 64.19 522 ILE A N 1
ATOM 4279 C CA . ILE A 1 522 ? 3.007 17.400 -9.397 1.00 64.19 522 ILE A CA 1
ATOM 4280 C C . ILE A 1 522 ? 2.315 18.427 -10.304 1.00 64.19 522 ILE A C 1
ATOM 4282 O O . ILE A 1 522 ? 1.091 18.531 -10.288 1.00 64.19 522 ILE A O 1
ATOM 4286 N N . ASN A 1 523 ? 3.090 19.176 -11.093 1.00 68.44 523 ASN A N 1
ATOM 4287 C CA . ASN A 1 523 ? 2.567 20.247 -11.944 1.00 68.44 523 ASN A CA 1
ATOM 4288 C C . ASN A 1 523 ? 2.235 19.767 -13.362 1.00 68.44 523 ASN A C 1
ATOM 4290 O O . ASN A 1 523 ? 1.516 20.447 -14.087 1.00 68.44 523 ASN A O 1
ATOM 4294 N N . THR A 1 524 ? 2.767 18.610 -13.755 1.00 73.38 524 THR A N 1
ATOM 4295 C CA . THR A 1 524 ? 2.633 18.032 -15.096 1.00 73.38 524 THR A CA 1
ATOM 4296 C C . THR A 1 524 ? 1.927 16.675 -15.048 1.00 73.38 524 THR A C 1
ATOM 4298 O O . THR A 1 524 ? 2.303 15.773 -15.792 1.00 73.38 524 THR A O 1
ATOM 4301 N N . TRP A 1 525 ? 0.976 16.483 -14.123 1.00 78.31 525 TRP A N 1
ATOM 4302 C CA . TRP A 1 525 ? 0.183 15.255 -14.039 1.00 78.31 525 TRP A CA 1
ATOM 4303 C C . TRP A 1 525 ? -1.143 15.407 -14.801 1.00 78.31 525 TRP A C 1
ATOM 4305 O O . TRP A 1 525 ? -1.870 16.371 -14.542 1.00 78.31 525 TRP A O 1
ATOM 4315 N N . PRO A 1 526 ? -1.521 14.441 -15.656 1.00 84.38 526 PRO A N 1
ATOM 4316 C CA . PRO A 1 526 ? -0.768 13.233 -16.000 1.00 84.38 526 PRO A CA 1
ATOM 4317 C C . PRO A 1 526 ? 0.439 13.539 -16.915 1.00 84.38 526 PRO A C 1
ATOM 4319 O O . PRO A 1 526 ? 0.431 14.561 -17.602 1.00 84.38 526 PRO A O 1
ATOM 4322 N N . PRO A 1 527 ? 1.473 12.675 -16.932 1.00 83.69 527 PRO A N 1
ATOM 4323 C CA . PRO A 1 527 ? 2.663 12.862 -17.767 1.00 83.69 527 PRO A CA 1
ATOM 4324 C C . PRO A 1 527 ? 2.352 13.015 -19.268 1.00 83.69 527 PRO A C 1
ATOM 4326 O O . PRO A 1 527 ? 1.343 12.514 -19.768 1.00 83.69 527 PRO A O 1
ATOM 4329 N N . GLU A 1 528 ? 3.252 13.647 -20.025 1.00 82.75 528 GLU A N 1
ATOM 4330 C CA . GLU A 1 528 ? 3.153 13.687 -21.493 1.00 82.75 528 GLU A CA 1
ATOM 4331 C C . GLU A 1 528 ? 3.155 12.274 -22.103 1.00 82.75 528 GLU A C 1
ATOM 4333 O O . GLU A 1 528 ? 3.786 11.363 -21.570 1.00 82.75 528 GLU A O 1
ATOM 4338 N N . ASN A 1 529 ? 2.477 12.098 -23.245 1.00 88.56 529 ASN A N 1
ATOM 4339 C CA . ASN A 1 529 ? 2.240 10.802 -23.909 1.00 88.56 529 ASN A CA 1
ATOM 4340 C C . ASN A 1 529 ? 1.408 9.801 -23.089 1.00 88.56 529 ASN A C 1
ATOM 4342 O O . ASN A 1 529 ? 1.455 8.596 -23.343 1.00 88.56 529 ASN A O 1
ATOM 4346 N N . THR A 1 530 ? 0.626 10.280 -22.118 1.00 92.06 530 THR A N 1
ATOM 4347 C CA . THR A 1 530 ? -0.386 9.448 -21.463 1.00 92.06 530 THR A CA 1
ATOM 4348 C C . THR A 1 530 ? -1.441 9.016 -22.481 1.00 92.06 530 THR A C 1
ATOM 4350 O O . THR A 1 530 ? -2.126 9.852 -23.067 1.00 92.06 530 THR A O 1
ATOM 4353 N N . VAL A 1 531 ? -1.579 7.704 -22.677 1.00 93.69 531 VAL A N 1
ATOM 4354 C CA . VAL A 1 531 ? -2.584 7.094 -23.564 1.00 93.69 531 VAL A CA 1
ATOM 4355 C C . VAL A 1 531 ? -3.833 6.642 -22.811 1.00 93.69 531 VAL A C 1
ATOM 4357 O O . VAL A 1 531 ? -4.896 6.504 -23.413 1.00 93.69 531 VAL A O 1
ATOM 4360 N N . TYR A 1 532 ? -3.724 6.428 -21.497 1.00 95.00 532 TYR A N 1
ATOM 4361 C CA . TYR A 1 532 ? -4.850 6.074 -20.637 1.00 95.00 532 TYR A CA 1
ATOM 4362 C C . TYR A 1 532 ? -4.615 6.474 -19.184 1.00 95.00 532 TYR A C 1
ATOM 4364 O O . TYR A 1 532 ? -3.484 6.500 -18.702 1.00 95.00 532 TYR A O 1
ATOM 4372 N N . GLU A 1 533 ? -5.709 6.748 -18.479 1.00 93.50 533 GLU A N 1
ATOM 4373 C CA . GLU A 1 533 ? -5.718 7.138 -17.075 1.00 93.50 533 GLU A CA 1
ATOM 4374 C C . GLU A 1 533 ? -6.690 6.249 -16.295 1.00 93.50 533 GLU A C 1
ATOM 4376 O O . GLU A 1 533 ? -7.890 6.245 -16.576 1.00 93.50 533 GLU A O 1
ATOM 4381 N N . VAL A 1 534 ? -6.194 5.578 -15.257 1.00 93.75 534 VAL A N 1
ATOM 4382 C CA . VAL A 1 534 ? -7.040 4.937 -14.243 1.00 93.75 534 VAL A CA 1
ATOM 4383 C C . VAL A 1 534 ? -7.534 6.024 -13.292 1.00 93.75 534 VAL A C 1
ATOM 4385 O O . VAL A 1 534 ? -6.724 6.731 -12.680 1.00 93.75 534 VAL A O 1
ATOM 4388 N N . LYS A 1 535 ? -8.857 6.185 -13.158 1.00 93.44 535 LYS A N 1
ATOM 4389 C CA . LYS A 1 535 ? -9.470 7.297 -12.409 1.00 93.44 535 LYS A CA 1
ATOM 4390 C C . LYS A 1 535 ? -10.334 6.830 -11.247 1.00 93.44 535 LYS A C 1
ATOM 4392 O O . LYS A 1 535 ? -11.152 5.934 -11.392 1.00 93.44 535 LYS A O 1
ATOM 4397 N N . ALA A 1 536 ? -10.261 7.561 -10.137 1.00 93.06 536 ALA A N 1
ATOM 4398 C CA . ALA A 1 536 ? -11.215 7.458 -9.034 1.00 93.06 536 ALA A CA 1
ATOM 4399 C C . ALA A 1 536 ? -11.574 8.854 -8.524 1.00 93.06 536 ALA A C 1
ATOM 4401 O O . ALA A 1 536 ? -10.725 9.732 -8.430 1.00 93.06 536 ALA A O 1
ATOM 4402 N N . GLY A 1 537 ? -12.843 9.106 -8.215 1.00 90.44 537 GLY A N 1
ATOM 4403 C CA . GLY A 1 537 ? -13.303 10.411 -7.734 1.00 90.44 537 GLY A CA 1
ATOM 4404 C C . GLY A 1 537 ? -13.060 11.559 -8.725 1.00 90.44 537 GLY A C 1
ATOM 4405 O O . GLY A 1 537 ? -12.999 12.712 -8.308 1.00 90.44 537 GLY A O 1
ATOM 4406 N N . GLY A 1 538 ? -12.907 11.249 -10.018 1.00 90.19 538 GLY A N 1
ATOM 4407 C CA . GLY A 1 538 ? -12.601 12.215 -11.077 1.00 90.19 538 GLY A CA 1
ATOM 4408 C C . GLY A 1 538 ? -11.119 12.579 -11.215 1.00 90.19 538 GLY A C 1
ATOM 4409 O O . GLY A 1 538 ? -10.800 13.386 -12.081 1.00 90.19 538 GLY A O 1
ATOM 4410 N N . ILE A 1 539 ? -10.227 11.991 -10.408 1.00 90.12 539 ILE A N 1
ATOM 4411 C CA . ILE A 1 539 ? -8.783 12.244 -10.475 1.00 90.12 539 ILE A CA 1
ATOM 4412 C C . ILE A 1 539 ? -8.034 11.051 -11.086 1.00 90.12 539 ILE A C 1
ATOM 4414 O O . ILE A 1 539 ? -8.415 9.908 -10.820 1.00 90.12 539 ILE A O 1
ATOM 4418 N N . PRO A 1 540 ? -6.975 11.288 -11.878 1.00 89.81 540 PRO A N 1
ATOM 4419 C CA . PRO A 1 540 ? -6.088 10.234 -12.369 1.00 89.81 540 PRO A CA 1
ATOM 4420 C C . PRO A 1 540 ? -5.210 9.679 -11.241 1.00 89.81 540 PRO A C 1
ATOM 4422 O O . PRO A 1 540 ? -4.309 10.363 -10.755 1.00 89.81 540 PRO A O 1
ATOM 4425 N N . LEU A 1 541 ? -5.469 8.435 -10.833 1.00 89.62 541 LEU A N 1
ATOM 4426 C CA . LEU A 1 541 ? -4.645 7.700 -9.867 1.00 89.62 541 LEU A CA 1
ATOM 4427 C C . LEU A 1 541 ? -3.378 7.145 -10.522 1.00 89.62 541 LEU A C 1
ATOM 4429 O O . LEU A 1 541 ? -2.307 7.165 -9.919 1.00 89.62 541 LEU A O 1
ATOM 4433 N N . CYS A 1 542 ? -3.502 6.687 -11.766 1.00 89.75 542 CYS A N 1
ATOM 4434 C CA . CYS A 1 542 ? -2.406 6.161 -12.564 1.00 89.75 542 CYS A CA 1
ATOM 4435 C C . CYS A 1 542 ? -2.552 6.575 -14.026 1.00 89.75 542 CYS A C 1
ATOM 4437 O O . CYS A 1 542 ? -3.663 6.695 -14.537 1.00 89.75 542 CYS A O 1
ATOM 4439 N N . ALA A 1 543 ? -1.414 6.810 -14.667 1.00 90.81 543 ALA A N 1
ATOM 4440 C CA . ALA A 1 543 ? -1.264 7.089 -16.077 1.00 90.81 543 ALA A CA 1
ATOM 4441 C C . ALA A 1 543 ? -0.461 5.966 -16.742 1.00 90.81 543 ALA A C 1
ATOM 4443 O O . ALA A 1 543 ? 0.553 5.502 -16.211 1.00 90.81 543 ALA A O 1
ATOM 4444 N N . ILE A 1 544 ? -0.917 5.559 -17.920 1.00 93.25 544 ILE A N 1
ATOM 4445 C CA . ILE A 1 544 ? -0.203 4.664 -18.822 1.00 93.25 544 ILE A CA 1
ATOM 4446 C C . ILE A 1 544 ? 0.419 5.545 -19.888 1.00 93.25 544 ILE A C 1
ATOM 4448 O O . ILE A 1 544 ? -0.291 6.167 -20.679 1.00 93.25 544 ILE A O 1
ATOM 4452 N N . VAL A 1 545 ? 1.741 5.622 -19.875 1.00 90.88 545 VAL A N 1
ATOM 4453 C CA . VAL A 1 545 ? 2.517 6.480 -20.762 1.00 90.88 545 VAL A CA 1
ATOM 4454 C C . VAL A 1 545 ? 3.095 5.631 -21.877 1.00 90.88 545 VAL A C 1
ATOM 4456 O O . VAL A 1 545 ? 3.777 4.639 -21.622 1.00 90.88 545 VAL A O 1
ATOM 4459 N N . GLU A 1 546 ? 2.824 6.010 -23.121 1.00 91.00 546 GLU A N 1
ATOM 4460 C CA . GLU A 1 546 ? 3.446 5.359 -24.267 1.00 91.00 546 GLU A CA 1
ATOM 4461 C C . GLU A 1 546 ? 4.888 5.848 -24.428 1.00 91.00 546 GLU A C 1
ATOM 4463 O O . GLU A 1 546 ? 5.189 7.045 -24.385 1.00 91.00 546 GLU A O 1
ATOM 4468 N N . SER A 1 547 ? 5.806 4.900 -24.600 1.00 87.62 547 SER A N 1
ATOM 4469 C CA . SER A 1 547 ? 7.214 5.202 -24.811 1.00 87.62 547 SER A CA 1
ATOM 4470 C C . SER A 1 547 ? 7.393 5.987 -26.105 1.00 87.62 547 SER A C 1
ATOM 4472 O O . SER A 1 547 ? 7.025 5.531 -27.185 1.00 87.62 547 SER A O 1
ATOM 4474 N N . LYS A 1 548 ? 8.094 7.124 -26.041 1.00 83.12 548 LYS A N 1
ATOM 4475 C CA . LYS A 1 548 ? 8.531 7.854 -27.249 1.00 83.12 548 LYS A CA 1
ATOM 4476 C C . LYS A 1 548 ? 9.464 7.034 -28.154 1.00 83.12 548 LYS A C 1
ATOM 4478 O O . LYS A 1 548 ? 9.746 7.438 -29.282 1.00 83.12 548 LYS A O 1
ATOM 4483 N N . PHE A 1 549 ? 9.984 5.919 -27.636 1.00 80.00 549 PHE A N 1
ATOM 4484 C CA . PHE A 1 549 ? 10.817 4.959 -28.353 1.00 80.00 549 PHE A CA 1
ATOM 4485 C C . PHE A 1 549 ? 10.035 3.721 -28.814 1.00 80.00 549 PHE A C 1
ATOM 4487 O O . PHE A 1 549 ? 10.641 2.817 -29.390 1.00 80.00 549 PHE A O 1
ATOM 4494 N N . LYS A 1 550 ? 8.720 3.652 -28.556 1.00 80.25 550 LYS A N 1
ATOM 4495 C CA . LYS A 1 550 ? 7.881 2.514 -28.934 1.00 80.25 550 LYS A CA 1
ATOM 4496 C C . LYS A 1 550 ? 7.988 2.259 -30.436 1.00 80.25 550 LYS A C 1
ATOM 4498 O O . LYS A 1 550 ? 7.974 3.182 -31.248 1.00 80.25 550 LYS A O 1
ATOM 4503 N N . GLY A 1 551 ? 8.116 0.983 -30.789 1.00 73.31 551 GLY A N 1
ATOM 4504 C CA . GLY A 1 551 ? 8.182 0.530 -32.178 1.00 73.31 551 GLY A CA 1
ATOM 4505 C C . GLY A 1 551 ? 9.517 0.769 -32.887 1.00 73.31 551 GLY A C 1
ATOM 4506 O O . GLY A 1 551 ? 9.722 0.166 -33.934 1.00 73.31 551 GLY A O 1
ATOM 4507 N N . LEU A 1 552 ? 10.437 1.560 -32.322 1.00 79.56 552 LEU A N 1
ATOM 4508 C CA . LEU A 1 552 ? 11.746 1.790 -32.934 1.00 79.56 552 LEU A CA 1
ATOM 4509 C C . LEU A 1 552 ? 12.644 0.566 -32.751 1.00 79.56 552 LEU A C 1
ATOM 4511 O O . LEU A 1 552 ? 12.858 0.100 -31.628 1.00 79.56 552 LEU A O 1
ATOM 4515 N N . ASN A 1 553 ? 13.212 0.069 -33.847 1.00 83.38 553 ASN A N 1
ATOM 4516 C CA . ASN A 1 553 ? 14.318 -0.884 -33.772 1.00 83.38 553 ASN A CA 1
ATOM 4517 C C . ASN A 1 553 ? 15.637 -0.170 -33.413 1.00 83.38 553 ASN A C 1
ATOM 4519 O O . ASN A 1 553 ? 15.722 1.060 -33.404 1.00 83.38 553 ASN A O 1
ATOM 4523 N N . THR A 1 554 ? 16.693 -0.930 -33.118 1.00 84.38 554 THR A N 1
ATOM 4524 C CA . THR A 1 554 ? 17.986 -0.384 -32.669 1.00 84.38 554 THR A CA 1
ATOM 4525 C C . THR A 1 554 ? 18.600 0.595 -33.673 1.00 84.38 554 THR A C 1
ATOM 4527 O O . THR A 1 554 ? 19.212 1.588 -33.273 1.00 84.38 554 THR A O 1
ATOM 4530 N N . LYS A 1 555 ? 18.405 0.361 -34.979 1.00 88.06 555 LYS A N 1
ATOM 4531 C CA . LYS A 1 555 ? 18.898 1.244 -36.041 1.00 88.06 555 LYS A CA 1
ATOM 4532 C C . LYS A 1 555 ? 18.150 2.574 -36.045 1.00 88.06 555 LYS A C 1
ATOM 4534 O O . LYS A 1 555 ? 18.782 3.623 -35.945 1.00 88.06 555 LYS A O 1
ATOM 4539 N N . GLU A 1 556 ? 16.822 2.534 -36.103 1.00 88.25 556 GLU A N 1
ATOM 4540 C CA . GLU A 1 556 ? 15.970 3.730 -36.078 1.00 88.25 556 GLU A CA 1
ATOM 4541 C C . GLU A 1 556 ? 16.188 4.543 -34.799 1.00 88.25 556 GLU A C 1
ATOM 4543 O O . GLU A 1 556 ? 16.245 5.773 -34.829 1.00 88.25 556 GLU A O 1
ATOM 4548 N N . LEU A 1 557 ? 16.370 3.855 -33.670 1.00 85.94 557 LEU A N 1
ATOM 4549 C CA . LEU A 1 557 ? 16.662 4.465 -32.380 1.00 85.94 557 LEU A CA 1
ATOM 4550 C C . LEU A 1 557 ? 17.994 5.227 -32.395 1.00 85.94 557 LEU A C 1
ATOM 4552 O O . LEU A 1 557 ? 18.061 6.339 -31.871 1.00 85.94 557 LEU A O 1
ATOM 4556 N N . ALA A 1 558 ? 19.042 4.654 -32.991 1.00 88.75 558 ALA A N 1
ATOM 4557 C CA . ALA A 1 558 ? 20.349 5.296 -33.097 1.00 88.75 558 ALA A CA 1
ATOM 4558 C C . ALA A 1 558 ? 20.369 6.451 -34.108 1.00 88.75 558 ALA A C 1
ATOM 4560 O O . ALA A 1 558 ? 21.035 7.457 -33.871 1.00 88.75 558 ALA A O 1
ATOM 4561 N N . GLU A 1 559 ? 19.617 6.338 -35.204 1.00 88.88 559 GLU A N 1
ATOM 4562 C CA . GLU A 1 559 ? 19.501 7.391 -36.219 1.00 88.88 559 GLU A CA 1
ATOM 4563 C C . GLU A 1 559 ? 18.685 8.588 -35.715 1.00 88.88 559 GLU A C 1
ATOM 4565 O O . GLU A 1 559 ? 19.105 9.732 -35.879 1.00 88.88 559 GLU A O 1
ATOM 4570 N N . LYS A 1 560 ? 17.550 8.338 -35.051 1.00 87.25 560 LYS A N 1
ATOM 4571 C CA . LYS A 1 560 ? 16.676 9.393 -34.517 1.00 87.25 560 LYS A CA 1
ATOM 4572 C C . LYS A 1 560 ? 17.224 10.024 -33.233 1.00 87.25 560 LYS A C 1
ATOM 4574 O O . LYS A 1 560 ? 16.990 11.204 -32.986 1.00 87.25 560 LYS A O 1
ATOM 4579 N N . TYR A 1 561 ? 17.955 9.254 -32.423 1.00 87.06 561 TYR A N 1
ATOM 4580 C CA . TYR A 1 561 ? 18.548 9.704 -31.161 1.00 87.06 561 TYR A CA 1
ATOM 4581 C C . TYR A 1 561 ? 20.039 9.317 -31.100 1.00 87.06 561 TYR A C 1
ATOM 4583 O O . TYR A 1 561 ? 20.388 8.312 -30.471 1.00 87.06 561 TYR A O 1
ATOM 4591 N N . PRO A 1 562 ? 20.935 10.094 -31.737 1.00 89.12 562 PRO A N 1
ATOM 4592 C CA . PRO A 1 562 ? 22.349 9.749 -31.849 1.00 89.12 562 PRO A CA 1
ATOM 4593 C C . PRO A 1 562 ? 23.080 9.936 -30.512 1.00 89.12 562 PRO A C 1
ATOM 4595 O O . PRO A 1 562 ? 23.489 11.039 -30.157 1.00 89.12 562 PRO A O 1
ATOM 4598 N N . THR A 1 563 ? 23.262 8.846 -29.766 1.00 90.00 563 THR A N 1
ATOM 4599 C CA . THR A 1 563 ? 24.060 8.810 -28.529 1.00 90.00 563 THR A CA 1
ATOM 4600 C C . THR A 1 563 ? 25.082 7.679 -28.578 1.00 90.00 563 THR A C 1
ATOM 4602 O O . THR A 1 563 ? 24.877 6.692 -29.288 1.00 90.00 563 THR A O 1
ATOM 4605 N N . GLU A 1 564 ? 26.160 7.785 -27.790 1.00 90.12 564 GLU A N 1
ATOM 4606 C CA . GLU A 1 564 ? 27.173 6.722 -27.683 1.00 90.12 564 GLU A CA 1
ATOM 4607 C C . GLU A 1 564 ? 26.529 5.373 -27.334 1.00 90.12 564 GLU A C 1
ATOM 4609 O O . GLU A 1 564 ? 26.806 4.375 -27.988 1.00 90.12 564 GLU A O 1
ATOM 4614 N N . ALA A 1 565 ? 25.598 5.353 -26.372 1.00 87.75 565 ALA A N 1
ATOM 4615 C CA . ALA A 1 565 ? 24.901 4.140 -25.948 1.00 87.75 565 ALA A CA 1
ATOM 4616 C C . ALA A 1 565 ? 24.026 3.517 -27.053 1.00 87.75 565 ALA A C 1
ATOM 4618 O O . ALA A 1 565 ? 24.033 2.299 -27.222 1.00 87.75 565 ALA A O 1
ATOM 4619 N N . ASN A 1 566 ? 23.299 4.329 -27.832 1.00 89.12 566 ASN A N 1
ATOM 4620 C CA . ASN A 1 566 ? 22.455 3.814 -28.916 1.00 89.12 566 ASN A CA 1
ATOM 4621 C C . ASN A 1 566 ? 23.292 3.231 -30.060 1.00 89.12 566 ASN A C 1
ATOM 4623 O O . ASN A 1 566 ? 22.994 2.145 -30.552 1.00 89.12 566 ASN A O 1
ATOM 4627 N N . TYR A 1 567 ? 24.366 3.919 -30.456 1.00 94.44 567 TYR A N 1
ATOM 4628 C CA . TYR A 1 567 ? 25.281 3.386 -31.461 1.00 94.44 567 TYR A CA 1
ATOM 4629 C C . TYR A 1 567 ? 26.093 2.195 -30.944 1.00 94.44 567 TYR A C 1
ATOM 4631 O O . TYR A 1 567 ? 26.415 1.313 -31.734 1.00 94.44 567 TYR A O 1
ATOM 4639 N N . MET A 1 568 ? 26.372 2.117 -29.638 1.00 93.75 568 MET A N 1
ATOM 4640 C CA . MET A 1 568 ? 26.992 0.944 -29.014 1.00 93.75 568 MET A CA 1
ATOM 4641 C C . MET A 1 568 ? 26.082 -0.286 -29.101 1.00 93.75 568 MET A C 1
ATOM 4643 O O . MET A 1 568 ? 26.543 -1.353 -29.504 1.00 93.75 568 MET A O 1
ATOM 4647 N N . ALA A 1 569 ? 24.789 -0.136 -28.792 1.00 90.19 569 ALA A N 1
ATOM 4648 C CA . ALA A 1 569 ? 23.810 -1.212 -28.942 1.00 90.19 569 ALA A CA 1
ATOM 4649 C C . ALA A 1 569 ? 23.697 -1.673 -30.405 1.00 90.19 569 ALA A C 1
ATOM 4651 O O . ALA A 1 569 ? 23.778 -2.868 -30.680 1.00 90.19 569 ALA A O 1
ATOM 4652 N N . LEU A 1 570 ? 23.607 -0.726 -31.348 1.00 93.75 570 LEU A N 1
ATOM 4653 C CA . LEU A 1 570 ? 23.553 -1.024 -32.782 1.00 93.75 570 LEU A CA 1
ATOM 4654 C C . LEU A 1 570 ? 24.824 -1.728 -33.282 1.00 93.75 570 LEU A C 1
ATOM 4656 O O . LEU A 1 570 ? 24.756 -2.690 -34.043 1.00 93.75 570 LEU A O 1
ATOM 4660 N N . CYS A 1 571 ? 25.992 -1.267 -32.829 1.00 95.19 571 CYS A N 1
ATOM 4661 C CA . CYS A 1 571 ? 27.286 -1.875 -33.128 1.00 95.19 571 CYS A CA 1
ATOM 4662 C C . CYS A 1 571 ? 27.332 -3.350 -32.706 1.00 95.19 571 CYS A C 1
ATOM 4664 O O . CYS A 1 571 ? 27.811 -4.189 -33.473 1.00 95.19 571 CYS A O 1
ATOM 4666 N N . LEU A 1 572 ? 26.853 -3.656 -31.497 1.00 93.38 572 LEU A N 1
ATOM 4667 C CA . LEU A 1 572 ? 26.822 -5.014 -30.956 1.00 93.38 572 LEU A CA 1
ATOM 4668 C C . LEU A 1 572 ? 25.809 -5.908 -31.687 1.00 93.38 572 LEU A C 1
ATOM 4670 O O . LEU A 1 572 ? 26.112 -7.067 -31.955 1.00 93.38 572 LEU A O 1
ATOM 4674 N N . GLU A 1 573 ? 24.639 -5.376 -32.052 1.00 93.00 573 GLU A N 1
ATOM 4675 C CA . GLU A 1 573 ? 23.632 -6.107 -32.835 1.00 93.00 573 GLU A CA 1
ATOM 4676 C C . GLU A 1 573 ? 24.191 -6.557 -34.189 1.00 93.00 573 GLU A C 1
ATOM 4678 O O . GLU A 1 573 ? 24.135 -7.744 -34.514 1.00 93.00 573 GLU A O 1
ATOM 4683 N N . TYR A 1 574 ? 24.826 -5.644 -34.933 1.00 96.56 574 TYR A N 1
ATOM 4684 C CA . TYR A 1 574 ? 25.483 -5.989 -36.194 1.00 96.56 574 TYR A CA 1
ATOM 4685 C C . TYR A 1 574 ? 26.624 -6.994 -36.009 1.00 96.56 574 TYR A C 1
ATOM 4687 O O . TYR A 1 574 ? 26.753 -7.920 -36.807 1.00 96.56 574 TYR A O 1
ATOM 4695 N N . TYR A 1 575 ? 27.424 -6.858 -34.944 1.00 95.44 575 TYR A N 1
ATOM 4696 C CA . TYR A 1 575 ? 28.501 -7.807 -34.647 1.00 95.44 575 TYR A CA 1
ATOM 4697 C C . TYR A 1 575 ? 27.962 -9.229 -34.443 1.00 95.44 575 TYR A C 1
ATOM 4699 O O . TYR A 1 575 ? 28.462 -10.176 -35.046 1.00 95.44 575 TYR A O 1
ATOM 4707 N N . ASN A 1 576 ? 26.909 -9.375 -33.635 1.00 93.50 576 ASN A N 1
ATOM 4708 C CA . ASN A 1 576 ? 26.287 -10.667 -33.344 1.00 93.50 576 ASN A CA 1
ATOM 4709 C C . ASN A 1 576 ? 25.586 -11.273 -34.568 1.00 93.50 576 ASN A C 1
ATOM 4711 O O . ASN A 1 576 ? 25.541 -12.493 -34.703 1.00 93.50 576 ASN A O 1
ATOM 4715 N N . ALA A 1 577 ? 25.076 -10.433 -35.473 1.00 94.00 577 ALA A N 1
ATOM 4716 C CA . ALA A 1 577 ? 24.529 -10.862 -36.758 1.00 94.00 577 ALA A CA 1
ATOM 4717 C C . ALA A 1 577 ? 25.611 -11.260 -37.786 1.00 94.00 577 ALA A C 1
ATOM 4719 O O . ALA A 1 577 ? 25.276 -11.738 -38.868 1.00 94.00 577 ALA A O 1
ATOM 4720 N N . GLY A 1 578 ? 26.900 -11.057 -37.479 1.00 95.19 578 GLY A N 1
ATOM 4721 C CA . GLY A 1 578 ? 28.016 -11.278 -38.405 1.00 95.19 578 GLY A CA 1
ATOM 4722 C C . GLY A 1 578 ? 28.199 -10.168 -39.448 1.00 95.19 578 GLY A C 1
ATOM 4723 O O . GLY A 1 578 ? 29.052 -10.280 -40.328 1.00 95.19 578 GLY A O 1
ATOM 4724 N N . ASP A 1 579 ? 27.437 -9.076 -39.350 1.00 96.81 579 ASP A N 1
ATOM 4725 C CA . ASP A 1 579 ? 27.570 -7.896 -40.203 1.00 96.81 579 ASP A CA 1
ATOM 4726 C C . ASP A 1 579 ? 28.666 -6.967 -39.663 1.00 96.81 579 ASP A C 1
ATOM 4728 O O . ASP A 1 579 ? 28.446 -5.888 -39.104 1.00 96.81 579 ASP A O 1
ATOM 4732 N N . PHE A 1 580 ? 29.907 -7.420 -39.802 1.00 97.38 580 PHE A N 1
ATOM 4733 C CA . PHE A 1 580 ? 31.060 -6.713 -39.258 1.00 97.38 580 PHE A CA 1
ATOM 4734 C C . PHE A 1 580 ? 31.301 -5.345 -39.917 1.00 97.38 580 PHE A C 1
ATOM 4736 O O . PHE A 1 580 ? 31.853 -4.454 -39.272 1.00 97.38 580 PHE A O 1
ATOM 4743 N N . ILE A 1 581 ? 30.868 -5.137 -41.168 1.00 96.94 581 ILE A N 1
ATOM 4744 C CA . ILE A 1 581 ? 30.988 -3.841 -41.855 1.00 96.94 581 ILE A CA 1
ATOM 4745 C C . ILE A 1 581 ? 30.105 -2.807 -41.155 1.00 96.94 581 ILE A C 1
ATOM 4747 O O . ILE A 1 581 ? 30.606 -1.765 -40.723 1.00 96.94 581 ILE A O 1
ATOM 4751 N N . ASN A 1 582 ? 28.811 -3.096 -40.983 1.00 96.50 582 ASN A N 1
ATOM 4752 C CA . ASN A 1 582 ? 27.904 -2.164 -40.312 1.00 96.50 582 ASN A CA 1
ATOM 4753 C C . ASN A 1 582 ? 28.208 -2.028 -38.813 1.00 96.50 582 ASN A C 1
ATOM 4755 O O . ASN A 1 582 ? 27.992 -0.952 -38.242 1.00 96.50 582 ASN A O 1
ATOM 4759 N N . SER A 1 583 ? 28.793 -3.056 -38.190 1.00 97.31 583 SER A N 1
ATOM 4760 C CA . SER A 1 583 ? 29.341 -2.962 -36.833 1.00 97.31 583 SER A CA 1
ATOM 4761 C C . SER A 1 583 ? 30.446 -1.898 -36.743 1.00 97.31 583 SER A C 1
ATOM 4763 O O . SER A 1 583 ? 30.345 -0.971 -35.936 1.00 97.31 583 SER A O 1
ATOM 4765 N N . ILE A 1 584 ? 31.440 -1.940 -37.643 1.00 97.75 584 ILE A N 1
ATOM 4766 C CA . ILE A 1 584 ? 32.520 -0.938 -37.712 1.00 97.75 584 ILE A CA 1
ATOM 4767 C C . ILE A 1 584 ? 31.955 0.458 -37.984 1.00 97.75 584 ILE A C 1
ATOM 4769 O O . ILE A 1 584 ? 32.326 1.413 -37.301 1.00 97.75 584 ILE A O 1
ATOM 4773 N N . LEU A 1 585 ? 31.049 0.598 -38.956 1.00 97.00 585 LEU A N 1
ATOM 4774 C CA . LEU A 1 585 ? 30.450 1.893 -39.295 1.00 97.00 585 LEU A CA 1
ATOM 4775 C C . LEU A 1 585 ? 29.674 2.492 -38.113 1.00 97.00 585 LEU A C 1
ATOM 4777 O O . LEU A 1 585 ? 29.764 3.694 -37.862 1.00 97.00 585 LEU A O 1
ATOM 4781 N N . SER A 1 586 ? 28.965 1.663 -37.346 1.00 96.50 586 SER A N 1
ATOM 4782 C CA . SER A 1 586 ? 28.259 2.097 -36.136 1.00 96.50 586 SER A CA 1
ATOM 4783 C C . SER A 1 586 ? 29.235 2.522 -35.037 1.00 96.50 586 SER A C 1
ATOM 4785 O O . SER A 1 586 ? 29.055 3.581 -34.441 1.00 96.50 586 SER A O 1
ATOM 4787 N N . ALA A 1 587 ? 30.322 1.774 -34.821 1.00 97.12 587 ALA A N 1
ATOM 4788 C CA . ALA A 1 587 ? 31.369 2.155 -33.875 1.00 97.12 587 ALA A CA 1
ATOM 4789 C C . ALA A 1 587 ? 32.093 3.456 -34.273 1.00 97.12 587 ALA A C 1
ATOM 4791 O O . ALA A 1 587 ? 32.409 4.276 -33.412 1.00 97.12 587 ALA A O 1
ATOM 4792 N N . LYS A 1 588 ? 32.288 3.719 -35.572 1.00 96.81 588 LYS A N 1
ATOM 4793 C CA . LYS A 1 588 ? 32.817 5.007 -36.054 1.00 96.81 588 LYS A CA 1
ATOM 4794 C C . LYS A 1 588 ? 31.898 6.181 -35.726 1.00 96.81 588 LYS A C 1
ATOM 4796 O O . LYS A 1 588 ? 32.395 7.252 -35.390 1.00 96.81 588 LYS A O 1
ATOM 4801 N N . LYS A 1 589 ? 30.573 5.992 -35.766 1.00 97.19 589 LYS A N 1
ATOM 4802 C CA . LYS A 1 589 ? 29.622 7.022 -35.315 1.00 97.19 589 LYS A CA 1
ATOM 4803 C C . LYS A 1 589 ? 29.768 7.317 -33.817 1.00 97.19 589 LYS A C 1
ATOM 4805 O O . LYS A 1 589 ? 29.628 8.470 -33.429 1.00 97.19 589 LYS A O 1
ATOM 4810 N N . ILE A 1 590 ? 30.124 6.324 -32.993 1.00 97.06 590 ILE A N 1
ATOM 4811 C CA . ILE A 1 590 ? 30.474 6.548 -31.577 1.00 97.06 590 ILE A CA 1
ATOM 4812 C C . ILE A 1 590 ? 31.715 7.440 -31.479 1.00 97.06 590 ILE A C 1
ATOM 4814 O O . ILE A 1 590 ? 31.696 8.422 -30.747 1.00 97.06 590 ILE A O 1
ATOM 4818 N N . LEU A 1 591 ? 32.762 7.155 -32.262 1.00 95.94 591 LEU A N 1
ATOM 4819 C CA . LEU A 1 591 ? 33.996 7.952 -32.264 1.00 95.94 591 LEU A CA 1
ATOM 4820 C C . LEU A 1 591 ? 33.819 9.372 -32.813 1.00 95.94 591 LEU A C 1
ATOM 4822 O O . LEU A 1 591 ? 34.566 10.267 -32.428 1.00 95.94 591 LEU A O 1
ATOM 4826 N N . ALA A 1 592 ? 32.826 9.595 -33.675 1.00 95.50 592 ALA A N 1
ATOM 4827 C CA . ALA A 1 592 ? 32.448 10.934 -34.117 1.00 95.50 592 ALA A CA 1
ATOM 4828 C C . ALA A 1 592 ? 31.788 11.760 -32.996 1.00 95.50 592 ALA A C 1
ATOM 4830 O O . ALA A 1 592 ? 31.907 12.982 -32.996 1.00 95.50 592 ALA A O 1
ATOM 4831 N N . ILE A 1 593 ? 31.110 11.105 -32.044 1.00 93.56 593 ILE A N 1
ATOM 4832 C CA . ILE A 1 593 ? 30.538 11.747 -30.849 1.00 93.56 593 ILE A CA 1
ATOM 4833 C C . ILE A 1 593 ? 31.620 11.932 -29.778 1.00 93.56 593 ILE A C 1
ATOM 4835 O O . ILE A 1 593 ? 31.744 13.006 -29.196 1.00 93.56 593 ILE A O 1
ATOM 4839 N N . ASN A 1 594 ? 32.409 10.887 -29.530 1.00 94.06 594 ASN A N 1
ATOM 4840 C CA . ASN A 1 594 ? 33.464 10.858 -28.528 1.00 94.06 594 ASN A CA 1
ATOM 4841 C C . ASN A 1 594 ? 34.685 10.105 -29.063 1.00 94.06 594 ASN A C 1
ATOM 4843 O O . ASN A 1 594 ? 34.752 8.872 -29.032 1.00 94.06 594 ASN A O 1
ATOM 4847 N N . SER A 1 595 ? 35.688 10.862 -29.502 1.00 94.81 595 SER A N 1
ATOM 4848 C CA . SER A 1 595 ? 36.913 10.320 -30.099 1.00 94.81 595 SER A CA 1
ATOM 4849 C C . SER A 1 595 ? 37.742 9.456 -29.144 1.00 94.81 595 SER A C 1
ATOM 4851 O O . SER A 1 595 ? 38.581 8.684 -29.604 1.00 94.81 595 SER A O 1
ATOM 4853 N N . ASN A 1 596 ? 37.515 9.569 -27.830 1.00 94.94 596 ASN A N 1
ATOM 4854 C CA . ASN A 1 596 ? 38.269 8.868 -26.789 1.00 94.94 596 ASN A CA 1
ATOM 4855 C C . ASN A 1 596 ? 37.520 7.640 -26.240 1.00 94.94 596 ASN A C 1
ATOM 4857 O O . ASN A 1 596 ? 37.883 7.102 -25.192 1.00 94.94 596 ASN A O 1
ATOM 4861 N N . ASN A 1 597 ? 36.472 7.170 -26.923 1.00 95.88 597 ASN A N 1
ATOM 4862 C CA . ASN A 1 597 ? 35.756 5.968 -26.511 1.00 95.88 597 ASN A CA 1
ATOM 4863 C C . ASN A 1 597 ? 36.558 4.698 -26.867 1.00 95.88 597 ASN A C 1
ATOM 4865 O O . ASN A 1 597 ? 36.499 4.173 -27.983 1.00 95.88 597 ASN A O 1
ATOM 4869 N N . TYR A 1 598 ? 37.310 4.179 -25.894 1.00 95.69 598 TYR A N 1
ATOM 4870 C CA . TYR A 1 598 ? 38.151 2.992 -26.079 1.00 95.69 598 TYR A CA 1
ATOM 4871 C C . TYR A 1 598 ? 37.356 1.688 -26.284 1.00 95.69 598 TYR A C 1
ATOM 4873 O O . TYR A 1 598 ? 37.876 0.761 -26.907 1.00 95.69 598 TYR A O 1
ATOM 4881 N N . TYR A 1 599 ? 36.088 1.614 -25.855 1.00 96.06 599 TYR A N 1
ATOM 4882 C CA . TYR A 1 599 ? 35.205 0.484 -26.178 1.00 96.06 599 TYR A CA 1
ATOM 4883 C C . TYR A 1 599 ? 34.858 0.455 -27.669 1.00 96.06 599 TYR A C 1
ATOM 4885 O O . TYR A 1 599 ? 34.939 -0.600 -28.295 1.00 96.06 599 TYR A O 1
ATOM 4893 N N . ALA A 1 600 ? 34.535 1.606 -28.266 1.00 96.44 600 ALA A N 1
ATOM 4894 C CA . ALA A 1 600 ? 34.260 1.705 -29.698 1.00 96.44 600 ALA A CA 1
ATOM 4895 C C . ALA A 1 600 ? 35.490 1.334 -30.541 1.00 96.44 600 ALA A C 1
ATOM 4897 O O . ALA A 1 600 ? 35.369 0.567 -31.494 1.00 96.44 600 ALA A O 1
ATOM 4898 N N . LEU A 1 601 ? 36.685 1.797 -30.151 1.00 97.75 601 LEU A N 1
ATOM 4899 C CA . LEU A 1 601 ? 37.948 1.407 -30.793 1.00 97.75 601 LEU A CA 1
ATOM 4900 C C . LEU A 1 601 ? 38.203 -0.105 -30.711 1.00 97.75 601 LEU A C 1
ATOM 4902 O O . LEU A 1 601 ? 38.605 -0.719 -31.701 1.00 97.75 601 LEU A O 1
ATOM 4906 N N . ASN A 1 602 ? 37.925 -0.724 -29.560 1.00 97.50 602 ASN A N 1
ATOM 4907 C CA . ASN A 1 602 ? 38.012 -2.175 -29.422 1.00 97.50 602 ASN A CA 1
ATOM 4908 C C . ASN A 1 602 ? 36.990 -2.913 -30.288 1.00 97.50 602 ASN A C 1
ATOM 4910 O O . ASN A 1 602 ? 37.345 -3.908 -30.914 1.00 97.50 602 ASN A O 1
ATOM 4914 N N . ASN A 1 603 ? 35.754 -2.422 -30.372 1.00 96.81 603 ASN A N 1
ATOM 4915 C CA . ASN A 1 603 ? 34.723 -3.046 -31.198 1.00 96.81 603 ASN A CA 1
ATOM 4916 C C . ASN A 1 603 ? 35.063 -2.959 -32.692 1.00 96.81 603 ASN A C 1
ATOM 4918 O O . ASN A 1 603 ? 34.897 -3.948 -33.403 1.00 96.81 603 ASN A O 1
ATOM 4922 N N . ILE A 1 604 ? 35.631 -1.833 -33.154 1.00 97.81 604 ILE A N 1
ATOM 4923 C CA . ILE A 1 604 ? 36.203 -1.725 -34.508 1.00 97.81 604 ILE A CA 1
ATOM 4924 C C . ILE A 1 604 ? 37.277 -2.795 -34.703 1.00 97.81 604 ILE A C 1
ATOM 4926 O O . ILE A 1 604 ? 37.262 -3.501 -35.707 1.00 97.81 604 ILE A O 1
ATOM 4930 N N . GLY A 1 605 ? 38.181 -2.945 -33.733 1.00 97.25 605 GLY A N 1
ATOM 4931 C CA . GLY A 1 605 ? 39.232 -3.958 -33.751 1.00 97.25 605 GLY A CA 1
ATOM 4932 C C . GLY A 1 605 ? 38.717 -5.394 -33.847 1.00 97.25 605 GLY A C 1
ATOM 4933 O O . GLY A 1 605 ? 39.167 -6.160 -34.696 1.00 97.25 605 GLY A O 1
ATOM 4934 N N . ALA A 1 606 ? 37.746 -5.758 -33.011 1.00 97.75 606 ALA A N 1
ATOM 4935 C CA . ALA A 1 606 ? 37.144 -7.088 -32.989 1.00 97.75 606 ALA A CA 1
ATOM 4936 C C . ALA A 1 606 ? 36.420 -7.415 -34.308 1.00 97.75 606 ALA A C 1
ATOM 4938 O O . ALA A 1 606 ? 36.622 -8.484 -34.893 1.00 97.75 606 ALA A O 1
ATOM 4939 N N . ALA A 1 607 ? 35.617 -6.477 -34.819 1.00 97.69 607 ALA A N 1
ATOM 4940 C CA . ALA A 1 607 ? 34.917 -6.635 -36.092 1.00 97.69 607 ALA A CA 1
ATOM 4941 C C . ALA A 1 607 ? 35.901 -6.698 -37.276 1.00 97.69 607 ALA A C 1
ATOM 4943 O O . ALA A 1 607 ? 35.759 -7.541 -38.162 1.00 97.69 607 ALA A O 1
ATOM 4944 N N . ALA A 1 608 ? 36.954 -5.875 -37.265 1.00 96.88 608 ALA A N 1
ATOM 4945 C CA . ALA A 1 608 ? 37.998 -5.887 -38.287 1.00 96.88 608 ALA A CA 1
ATOM 4946 C C . ALA A 1 608 ? 38.799 -7.199 -38.286 1.00 96.88 608 ALA A C 1
ATOM 4948 O O . ALA A 1 608 ? 39.063 -7.746 -39.356 1.00 96.88 608 ALA A O 1
ATOM 4949 N N . ASN A 1 609 ? 39.114 -7.757 -37.112 1.00 96.00 609 ASN A N 1
ATOM 4950 C CA . ASN A 1 609 ? 39.710 -9.091 -36.995 1.00 96.00 609 ASN A CA 1
ATOM 4951 C C . ASN A 1 609 ? 38.814 -10.167 -37.624 1.00 96.00 609 ASN A C 1
ATOM 4953 O O . ASN A 1 609 ? 39.312 -11.019 -38.356 1.00 96.00 609 ASN A O 1
ATOM 4957 N N . SER A 1 610 ? 37.501 -10.089 -37.399 1.00 95.69 610 SER A N 1
ATOM 4958 C CA . SER A 1 610 ? 36.525 -11.031 -37.965 1.00 95.69 610 SER A CA 1
ATOM 4959 C C . SER A 1 610 ? 36.388 -10.913 -39.493 1.00 95.69 610 SER A C 1
ATOM 4961 O O . SER A 1 610 ? 36.159 -11.912 -40.170 1.00 95.69 610 SER A O 1
ATOM 4963 N N . LEU A 1 611 ? 36.614 -9.722 -40.064 1.00 92.75 611 LEU A N 1
ATOM 4964 C CA . LEU A 1 611 ? 36.725 -9.504 -41.519 1.00 92.75 611 LEU A CA 1
ATOM 4965 C C . LEU A 1 611 ? 38.081 -9.925 -42.113 1.00 92.75 611 LEU A C 1
ATOM 4967 O O . LEU A 1 611 ? 38.220 -10.027 -43.336 1.00 92.75 611 LEU A O 1
ATOM 4971 N N . GLY A 1 612 ? 39.088 -10.154 -41.268 1.00 91.06 612 GLY A N 1
ATOM 4972 C CA . GLY A 1 612 ? 40.471 -10.392 -41.673 1.00 91.06 612 GLY A CA 1
ATOM 4973 C C . GLY A 1 612 ? 41.275 -9.124 -41.978 1.00 91.06 612 GLY A C 1
ATOM 4974 O O . GLY A 1 612 ? 42.365 -9.241 -42.531 1.00 91.06 612 GLY A O 1
ATOM 4975 N N . LEU A 1 613 ? 40.777 -7.939 -41.612 1.00 92.94 613 LEU A N 1
ATOM 4976 C CA . LEU A 1 613 ? 41.454 -6.639 -41.721 1.00 92.94 613 LEU A CA 1
ATOM 4977 C C . LEU A 1 613 ? 42.424 -6.433 -40.542 1.00 92.94 613 LEU A C 1
ATOM 4979 O O . LEU A 1 613 ? 42.271 -5.513 -39.736 1.00 92.94 613 LEU A O 1
ATOM 4983 N N . TYR A 1 614 ? 43.402 -7.327 -40.396 1.00 93.19 614 TYR A N 1
ATOM 4984 C CA . TYR A 1 614 ? 44.192 -7.431 -39.166 1.00 93.19 614 TYR A CA 1
ATOM 4985 C C . TYR A 1 614 ? 45.073 -6.205 -38.868 1.00 93.19 614 TYR A C 1
ATOM 4987 O O . TYR A 1 614 ? 45.231 -5.843 -37.706 1.00 93.19 614 TYR A O 1
ATOM 4995 N N . ASP A 1 615 ? 45.624 -5.529 -39.879 1.00 90.44 615 ASP A N 1
ATOM 4996 C CA . ASP A 1 615 ? 46.429 -4.313 -39.683 1.00 90.44 615 ASP A CA 1
ATOM 4997 C C . ASP A 1 615 ? 45.569 -3.107 -39.276 1.00 90.44 615 ASP A C 1
ATOM 4999 O O . ASP A 1 615 ? 45.964 -2.337 -38.398 1.00 90.44 615 ASP A O 1
ATOM 5003 N N . TYR A 1 616 ? 44.366 -2.979 -39.844 1.00 93.94 616 TYR A N 1
ATOM 5004 C CA . TYR A 1 616 ? 43.382 -1.987 -39.401 1.00 93.94 616 TYR A CA 1
ATOM 5005 C C . TYR A 1 616 ? 42.886 -2.272 -37.976 1.00 93.94 616 TYR A C 1
ATOM 5007 O O . TYR A 1 616 ? 42.756 -1.349 -37.164 1.00 93.94 616 TYR A O 1
ATOM 5015 N N . ALA A 1 617 ? 42.653 -3.550 -37.653 1.00 96.44 617 ALA A N 1
ATOM 5016 C CA . ALA A 1 617 ? 42.267 -3.986 -36.318 1.00 96.44 617 ALA A CA 1
ATOM 5017 C C . ALA A 1 617 ? 43.338 -3.615 -35.287 1.00 96.44 617 ALA A C 1
ATOM 5019 O O . ALA A 1 617 ? 43.036 -2.937 -34.304 1.00 96.44 617 ALA A O 1
ATOM 5020 N N . TYR A 1 618 ? 44.594 -3.983 -35.556 1.00 95.88 618 TYR A N 1
ATOM 5021 C CA . TYR A 1 618 ? 45.732 -3.716 -34.681 1.00 95.88 618 TYR A CA 1
ATOM 5022 C C . TYR A 1 618 ? 45.844 -2.229 -34.334 1.00 95.88 618 TYR A C 1
ATOM 5024 O O . TYR A 1 618 ? 45.905 -1.879 -33.160 1.00 95.88 618 TYR A O 1
ATOM 5032 N N . ILE A 1 619 ? 45.772 -1.342 -35.332 1.00 95.12 619 ILE A N 1
ATOM 5033 C CA . ILE A 1 619 ? 45.899 0.106 -35.113 1.00 95.12 619 ILE A CA 1
ATOM 5034 C C . ILE A 1 619 ? 44.790 0.649 -34.202 1.00 95.12 619 ILE A C 1
ATOM 5036 O O . ILE A 1 619 ? 45.074 1.431 -33.293 1.00 95.12 619 ILE A O 1
ATOM 5040 N N . ASN A 1 620 ? 43.534 0.249 -34.415 1.00 97.06 620 ASN A N 1
ATOM 5041 C CA . ASN A 1 620 ? 42.427 0.704 -33.571 1.00 97.06 620 ASN A CA 1
ATOM 5042 C C . ASN A 1 620 ? 42.525 0.142 -32.147 1.00 97.06 620 ASN A C 1
ATOM 5044 O O . ASN A 1 620 ? 42.289 0.867 -31.182 1.00 97.06 620 ASN A O 1
ATOM 5048 N N . LEU A 1 621 ? 42.953 -1.110 -31.994 1.00 97.88 621 LEU A N 1
ATOM 5049 C CA . LEU A 1 621 ? 43.135 -1.728 -30.683 1.00 97.88 621 LEU A CA 1
ATOM 5050 C C . LEU A 1 621 ? 44.302 -1.117 -29.902 1.00 97.88 621 LEU A C 1
ATOM 5052 O O . LEU A 1 621 ? 44.189 -0.910 -28.696 1.00 97.88 621 LEU A O 1
ATOM 5056 N N . THR A 1 622 ? 45.403 -0.759 -30.568 1.00 97.19 622 THR A N 1
ATOM 5057 C CA . THR A 1 622 ? 46.506 -0.027 -29.930 1.00 97.19 622 THR A CA 1
ATOM 5058 C C . THR A 1 622 ? 46.051 1.353 -29.462 1.00 97.19 622 THR A C 1
ATOM 5060 O O . THR A 1 622 ? 46.421 1.770 -28.368 1.00 97.19 622 THR A O 1
ATOM 5063 N N . LYS A 1 623 ? 45.199 2.047 -30.232 1.00 96.94 623 LYS A N 1
ATOM 5064 C CA . LYS A 1 623 ? 44.572 3.298 -29.771 1.00 96.94 623 LYS A CA 1
ATOM 5065 C C . LYS A 1 623 ? 43.688 3.066 -28.542 1.00 96.94 623 LYS A C 1
ATOM 5067 O O . LYS A 1 623 ? 43.736 3.870 -27.618 1.00 96.94 623 LYS A O 1
ATOM 5072 N N . ALA A 1 624 ? 42.926 1.968 -28.498 1.00 97.19 624 ALA A N 1
ATOM 5073 C CA . ALA A 1 624 ? 42.134 1.613 -27.319 1.00 97.19 624 ALA A CA 1
ATOM 5074 C C . ALA A 1 624 ? 43.023 1.397 -26.080 1.00 97.19 624 ALA A C 1
ATOM 5076 O O . ALA A 1 624 ? 42.725 1.943 -25.021 1.00 97.19 624 ALA A O 1
ATOM 5077 N N . LEU A 1 625 ? 44.143 0.677 -26.222 1.00 96.25 625 LEU A N 1
ATOM 5078 C CA . LEU A 1 625 ? 45.105 0.465 -25.132 1.00 96.25 625 LEU A CA 1
ATOM 5079 C C . LEU A 1 625 ? 45.849 1.732 -24.710 1.00 96.25 625 LEU A C 1
ATOM 5081 O O . LEU A 1 625 ? 46.185 1.879 -23.541 1.00 96.25 625 LEU A O 1
ATOM 5085 N N . ALA A 1 626 ? 46.097 2.659 -25.634 1.00 96.81 626 ALA A N 1
ATOM 5086 C CA . ALA A 1 626 ? 46.690 3.947 -25.291 1.00 96.81 626 ALA A CA 1
ATOM 5087 C C . ALA A 1 626 ? 45.762 4.788 -24.393 1.00 96.81 626 ALA A C 1
ATOM 5089 O O . ALA A 1 626 ? 46.244 5.578 -23.586 1.00 96.81 626 ALA A O 1
ATOM 5090 N N . LEU A 1 627 ? 44.443 4.611 -24.524 1.00 95.31 627 LEU A N 1
ATOM 5091 C CA . LEU A 1 627 ? 43.435 5.272 -23.690 1.00 95.31 627 LEU A CA 1
ATOM 5092 C C . LEU A 1 627 ? 43.157 4.510 -22.384 1.00 95.31 627 LEU A C 1
ATOM 5094 O O . LEU A 1 627 ? 42.831 5.132 -21.377 1.00 95.31 627 LEU A O 1
ATOM 5098 N N . ASN A 1 628 ? 43.277 3.179 -22.395 1.00 95.31 628 ASN A N 1
ATOM 5099 C CA . ASN A 1 628 ? 43.164 2.326 -21.214 1.00 95.31 628 ASN A CA 1
ATOM 5100 C C . ASN A 1 628 ? 44.137 1.137 -21.306 1.00 95.31 628 ASN A C 1
ATOM 5102 O O . ASN A 1 628 ? 43.844 0.128 -21.953 1.00 95.31 628 ASN A O 1
ATOM 5106 N N . SER A 1 629 ? 45.283 1.248 -20.631 1.00 94.81 629 SER A N 1
ATOM 5107 C CA . SER A 1 629 ? 46.374 0.265 -20.695 1.00 94.81 629 SER A CA 1
ATOM 5108 C C . SER A 1 629 ? 46.010 -1.112 -20.137 1.00 94.81 629 SER A C 1
ATOM 5110 O O . SER A 1 629 ? 46.594 -2.117 -20.548 1.00 94.81 629 SER A O 1
ATOM 5112 N N . ASP A 1 630 ? 45.026 -1.178 -19.240 1.00 94.00 630 ASP A N 1
ATOM 5113 C CA . ASP A 1 630 ? 44.608 -2.409 -18.561 1.00 94.00 630 ASP A CA 1
ATOM 5114 C C . ASP A 1 630 ? 43.423 -3.092 -19.253 1.00 94.00 630 ASP A C 1
ATOM 5116 O O . ASP A 1 630 ? 42.831 -4.033 -18.726 1.00 94.00 630 ASP A O 1
ATOM 5120 N N . PHE A 1 631 ? 43.062 -2.651 -20.462 1.00 94.81 631 PHE A N 1
ATOM 5121 C CA . PHE A 1 631 ? 41.900 -3.184 -21.158 1.00 94.81 631 PHE A CA 1
ATOM 5122 C C . PHE A 1 631 ? 42.164 -4.561 -21.789 1.00 94.81 631 PHE A C 1
ATOM 5124 O O . PHE A 1 631 ? 42.543 -4.684 -22.955 1.00 94.81 631 PHE A O 1
ATOM 5131 N N . GLU A 1 632 ? 41.924 -5.619 -21.014 1.00 95.50 632 GLU A N 1
ATOM 5132 C CA . GLU A 1 632 ? 42.197 -7.015 -21.392 1.00 95.50 632 GLU A CA 1
ATOM 5133 C C . GLU A 1 632 ? 41.530 -7.461 -22.703 1.00 95.50 632 GLU A C 1
ATOM 5135 O O . GLU A 1 632 ? 42.146 -8.168 -23.501 1.00 95.50 632 GLU A O 1
ATOM 5140 N N . LEU A 1 633 ? 40.303 -7.003 -22.992 1.00 94.19 633 LEU A N 1
ATOM 5141 C CA . LEU A 1 633 ? 39.633 -7.318 -24.262 1.00 94.19 633 LEU A CA 1
ATOM 5142 C C . LEU A 1 633 ? 40.443 -6.829 -25.470 1.00 94.19 633 LEU A C 1
ATOM 5144 O O . LEU A 1 633 ? 40.604 -7.570 -26.442 1.00 94.19 633 LEU A O 1
ATOM 5148 N N . ALA A 1 634 ? 41.011 -5.622 -25.391 1.00 95.38 634 ALA A N 1
ATOM 5149 C CA . ALA A 1 634 ? 41.840 -5.086 -26.461 1.00 95.38 634 ALA A CA 1
ATOM 5150 C C . ALA A 1 634 ? 43.161 -5.860 -26.596 1.00 95.38 634 ALA A C 1
ATOM 5152 O O . ALA A 1 634 ? 43.569 -6.151 -27.719 1.00 95.38 634 ALA A O 1
ATOM 5153 N N . LYS A 1 635 ? 43.793 -6.273 -25.484 1.00 96.81 635 LYS A N 1
ATOM 5154 C CA . LYS A 1 635 ? 45.009 -7.116 -25.508 1.00 96.81 635 LYS A CA 1
ATOM 5155 C C . LYS A 1 635 ? 44.753 -8.457 -26.203 1.00 96.81 635 LYS A C 1
ATOM 5157 O O . LYS A 1 635 ? 45.515 -8.850 -27.088 1.00 96.81 635 LYS A O 1
ATOM 5162 N N . ASN A 1 636 ? 43.646 -9.117 -25.865 1.00 95.88 636 ASN A N 1
ATOM 5163 C CA . ASN A 1 636 ? 43.249 -10.388 -26.475 1.00 95.88 636 ASN A CA 1
ATOM 5164 C C . ASN A 1 636 ? 42.985 -10.239 -27.977 1.00 95.88 636 ASN A C 1
ATOM 5166 O O . ASN A 1 636 ? 43.479 -11.027 -28.784 1.00 95.88 636 ASN A O 1
ATOM 5170 N N . ASN A 1 637 ? 42.264 -9.187 -28.370 1.00 96.81 637 ASN A N 1
ATOM 5171 C CA . ASN A 1 637 ? 42.006 -8.897 -29.777 1.00 96.81 637 ASN A CA 1
ATOM 5172 C C . ASN A 1 637 ? 43.297 -8.554 -30.548 1.00 96.81 637 ASN A C 1
ATOM 5174 O O . ASN A 1 637 ? 43.431 -8.952 -31.704 1.00 96.81 637 ASN A O 1
ATOM 5178 N N . ILE A 1 638 ? 44.275 -7.884 -29.925 1.00 96.25 638 ILE A N 1
ATOM 5179 C CA . ILE A 1 638 ? 45.587 -7.611 -30.540 1.00 96.25 638 ILE A CA 1
ATOM 5180 C C . ILE A 1 638 ? 46.349 -8.902 -30.805 1.00 96.25 638 ILE A C 1
ATOM 5182 O O . ILE A 1 638 ? 46.943 -9.037 -31.874 1.00 96.25 638 ILE A O 1
ATOM 5186 N N . ALA A 1 639 ? 46.322 -9.861 -29.877 1.00 94.69 639 ALA A N 1
ATOM 5187 C CA . ALA A 1 639 ? 46.980 -11.150 -30.074 1.00 94.69 639 ALA A CA 1
ATOM 5188 C C . ALA A 1 639 ? 46.434 -11.878 -31.317 1.00 94.69 639 ALA A C 1
ATOM 5190 O O . ALA A 1 639 ? 47.206 -12.448 -32.092 1.00 94.69 639 ALA A O 1
ATOM 5191 N N . VAL A 1 640 ? 45.118 -11.792 -31.556 1.00 94.25 640 VAL A N 1
ATOM 5192 C CA . VAL A 1 640 ? 44.485 -12.295 -32.786 1.00 94.25 640 VAL A CA 1
ATOM 5193 C C . VAL A 1 640 ? 44.988 -11.540 -34.018 1.00 94.25 640 VAL A C 1
ATOM 5195 O O . VAL A 1 640 ? 45.340 -12.186 -35.007 1.00 94.25 640 VAL A O 1
ATOM 5198 N N . SER A 1 641 ? 45.064 -10.206 -33.971 1.00 93.56 641 SER A N 1
ATOM 5199 C CA . SER A 1 641 ? 45.581 -9.410 -35.091 1.00 93.56 641 SER A CA 1
ATOM 5200 C C . SER A 1 641 ? 47.031 -9.783 -35.419 1.00 93.56 641 SER A C 1
ATOM 5202 O O . SER A 1 641 ? 47.327 -10.156 -36.550 1.00 93.56 641 SER A O 1
ATOM 5204 N N . VAL A 1 642 ? 47.928 -9.763 -34.428 1.00 92.50 642 VAL A N 1
ATOM 5205 C CA . VAL A 1 642 ? 49.369 -10.017 -34.607 1.00 92.50 642 VAL A CA 1
ATOM 5206 C C . VAL A 1 642 ? 49.629 -11.416 -35.153 1.00 92.50 642 VAL A C 1
ATOM 5208 O O . VAL A 1 642 ? 50.407 -11.565 -36.090 1.00 92.50 642 VAL A O 1
ATOM 5211 N N . LYS A 1 643 ? 48.929 -12.437 -34.640 1.00 89.81 643 LYS A N 1
ATOM 5212 C CA . LYS A 1 643 ? 49.074 -13.819 -35.119 1.00 89.81 643 LYS A CA 1
ATOM 5213 C C . LYS A 1 643 ? 48.802 -13.956 -36.622 1.00 89.81 643 LYS A C 1
ATOM 5215 O O . LYS A 1 643 ? 49.393 -14.817 -37.268 1.00 89.81 643 LYS A O 1
ATOM 5220 N N . ASN A 1 644 ? 47.896 -13.146 -37.170 1.00 86.94 644 ASN A N 1
ATOM 5221 C CA . ASN A 1 644 ? 47.421 -13.301 -38.542 1.00 86.94 644 ASN A CA 1
ATOM 5222 C C . ASN A 1 644 ? 47.937 -12.231 -39.522 1.00 86.94 644 ASN A C 1
ATOM 5224 O O . ASN A 1 644 ? 47.891 -12.476 -40.727 1.00 86.94 644 ASN A O 1
ATOM 5228 N N . ILE A 1 645 ? 48.447 -11.081 -39.058 1.00 82.88 645 ILE A N 1
ATOM 5229 C CA . ILE A 1 645 ? 48.985 -10.020 -39.936 1.00 82.88 645 ILE A CA 1
ATOM 5230 C C . ILE A 1 645 ? 50.044 -10.581 -40.887 1.00 82.88 645 ILE A C 1
ATOM 5232 O O . ILE A 1 645 ? 49.934 -10.407 -42.102 1.00 82.88 645 ILE A O 1
ATOM 5236 N N . ASP A 1 646 ? 51.039 -11.284 -40.348 1.00 77.88 646 ASP A N 1
ATOM 5237 C CA . ASP A 1 646 ? 52.174 -11.746 -41.147 1.00 77.88 646 ASP A CA 1
ATOM 5238 C C . ASP A 1 646 ? 51.795 -12.937 -42.033 1.00 77.88 646 ASP A C 1
ATOM 5240 O O . ASP A 1 646 ? 52.186 -12.985 -43.202 1.00 77.88 646 ASP A O 1
ATOM 5244 N N . ALA A 1 647 ? 50.950 -13.836 -41.515 1.00 73.12 647 ALA A N 1
ATOM 5245 C CA . ALA A 1 647 ? 50.526 -15.066 -42.184 1.00 73.12 647 ALA A CA 1
ATOM 5246 C C . ALA A 1 647 ? 49.804 -14.827 -43.524 1.00 73.12 647 ALA A C 1
ATOM 5248 O O . ALA A 1 647 ? 49.917 -15.644 -44.436 1.00 73.12 647 ALA A O 1
ATOM 5249 N N . PHE A 1 648 ? 49.083 -13.710 -43.662 1.00 70.12 648 PHE A N 1
ATOM 5250 C CA . PHE A 1 648 ? 48.275 -13.412 -44.852 1.00 70.12 648 PHE A CA 1
ATOM 5251 C C . PHE A 1 648 ? 48.774 -12.211 -45.668 1.00 70.12 648 PHE A C 1
ATOM 5253 O O . PHE A 1 648 ? 48.226 -11.924 -46.732 1.00 70.12 648 PHE A O 1
ATOM 5260 N N . SER A 1 649 ? 49.839 -11.542 -45.213 1.00 68.44 649 SER A N 1
ATOM 5261 C CA . SER A 1 649 ? 50.337 -10.263 -45.747 1.00 68.44 649 SER A CA 1
ATOM 5262 C C . SER A 1 649 ? 50.630 -10.234 -47.258 1.00 68.44 649 SER A C 1
ATOM 5264 O O . SER A 1 649 ? 50.548 -9.160 -47.860 1.00 68.44 649 SER A O 1
ATOM 5266 N N . ASN A 1 650 ? 50.924 -11.391 -47.865 1.00 77.25 650 ASN A N 1
ATOM 5267 C CA . ASN A 1 650 ? 51.248 -11.558 -49.288 1.00 77.25 650 ASN A CA 1
ATOM 5268 C C . ASN A 1 650 ? 50.306 -12.523 -50.035 1.00 77.25 650 ASN A C 1
ATOM 5270 O O . ASN A 1 650 ? 50.635 -12.991 -51.124 1.00 77.25 650 ASN A O 1
ATOM 5274 N N . ASN A 1 651 ? 49.145 -12.853 -49.467 1.00 87.69 651 ASN A N 1
ATOM 5275 C CA . ASN A 1 651 ? 48.155 -13.693 -50.135 1.00 87.69 651 ASN A CA 1
ATOM 5276 C C . ASN A 1 651 ? 47.270 -12.832 -51.058 1.00 87.69 651 ASN A C 1
ATOM 5278 O O . ASN A 1 651 ? 46.672 -11.851 -50.611 1.00 87.69 651 ASN A O 1
ATOM 5282 N N . HIS A 1 652 ? 47.202 -13.193 -52.344 1.00 89.31 652 HIS A N 1
ATOM 5283 C CA . HIS A 1 652 ? 46.470 -12.435 -53.367 1.00 89.31 652 HIS A CA 1
ATOM 5284 C C . HIS A 1 652 ? 44.966 -12.331 -53.055 1.00 89.31 652 HIS A C 1
ATOM 5286 O O . HIS A 1 652 ? 44.461 -11.218 -52.904 1.00 89.31 652 HIS A O 1
ATOM 5292 N N . ASP A 1 653 ? 44.278 -13.453 -52.829 1.00 89.50 653 ASP A N 1
ATOM 5293 C CA . ASP A 1 653 ? 42.838 -13.476 -52.518 1.00 89.50 653 ASP A CA 1
ATOM 5294 C C . ASP A 1 653 ? 42.505 -12.692 -51.241 1.00 89.50 653 ASP A C 1
ATOM 5296 O O . ASP A 1 653 ? 41.506 -11.969 -51.168 1.00 89.50 653 ASP A O 1
ATOM 5300 N N . TRP A 1 654 ? 43.361 -12.802 -50.222 1.00 89.81 654 TRP A N 1
ATOM 5301 C CA . TRP A 1 654 ? 43.210 -12.059 -48.974 1.00 89.81 654 TRP A CA 1
ATOM 5302 C C . TRP A 1 654 ? 43.327 -10.551 -49.201 1.00 89.81 654 TRP A C 1
ATOM 5304 O O . TRP A 1 654 ? 42.496 -9.793 -48.699 1.00 89.81 654 TRP A O 1
ATOM 5314 N N . LEU A 1 655 ? 44.326 -10.098 -49.964 1.00 90.88 655 LEU A N 1
ATOM 5315 C CA . LEU A 1 655 ? 44.502 -8.680 -50.277 1.00 90.88 655 LEU A CA 1
ATOM 5316 C C . LEU A 1 655 ? 43.339 -8.144 -51.117 1.00 90.88 655 LEU A C 1
ATOM 5318 O O . LEU A 1 655 ? 42.888 -7.022 -50.884 1.00 90.88 655 LEU A O 1
ATOM 5322 N N . LEU A 1 656 ? 42.829 -8.939 -52.060 1.00 91.44 656 LEU A N 1
ATOM 5323 C CA . LEU A 1 656 ? 41.694 -8.559 -52.894 1.00 91.44 656 LEU A CA 1
ATOM 5324 C C . LEU A 1 656 ? 40.419 -8.392 -52.058 1.00 91.44 656 LEU A C 1
ATOM 5326 O O . LEU A 1 656 ? 39.764 -7.349 -52.127 1.00 91.44 656 LEU A O 1
ATOM 5330 N N . ARG A 1 657 ? 40.112 -9.371 -51.199 1.00 92.25 657 ARG A N 1
ATOM 5331 C CA . ARG A 1 657 ? 38.966 -9.311 -50.280 1.00 92.25 657 ARG A CA 1
ATOM 5332 C C . ARG A 1 657 ? 39.072 -8.137 -49.307 1.00 92.25 657 ARG A C 1
ATOM 5334 O O . ARG A 1 657 ? 38.095 -7.426 -49.097 1.00 92.25 657 ARG A O 1
ATOM 5341 N N . ASN A 1 658 ? 40.248 -7.902 -48.727 1.00 91.56 658 ASN A N 1
ATOM 5342 C CA . ASN A 1 658 ? 40.437 -6.815 -47.766 1.00 91.56 658 ASN A CA 1
ATOM 5343 C C . ASN A 1 658 ? 40.473 -5.431 -48.414 1.00 91.56 658 ASN A C 1
ATOM 5345 O O . ASN A 1 658 ? 39.982 -4.479 -47.817 1.00 91.56 658 ASN A O 1
ATOM 5349 N N . SER A 1 659 ? 40.954 -5.316 -49.655 1.00 93.31 659 SER A N 1
ATOM 5350 C CA . SER A 1 659 ? 40.784 -4.104 -50.463 1.00 93.31 659 SER A CA 1
ATOM 5351 C C . SER A 1 659 ? 39.308 -3.743 -50.617 1.00 93.31 659 SER A C 1
ATOM 5353 O O . SER A 1 659 ? 38.956 -2.571 -50.528 1.00 93.31 659 SER A O 1
ATOM 5355 N N . LEU A 1 660 ? 38.439 -4.734 -50.819 1.00 93.00 660 LEU A N 1
ATOM 5356 C CA . LEU A 1 660 ? 37.000 -4.512 -50.919 1.00 93.00 660 LEU A CA 1
ATOM 5357 C C . LEU A 1 660 ? 36.364 -4.197 -49.552 1.00 93.00 660 LEU A C 1
ATOM 5359 O O . LEU A 1 660 ? 35.614 -3.230 -49.438 1.00 93.00 660 LEU A O 1
ATOM 5363 N N . ASN A 1 661 ? 36.706 -4.945 -48.498 1.00 94.25 661 ASN A N 1
ATOM 5364 C CA . ASN A 1 661 ? 36.200 -4.686 -47.143 1.00 94.25 661 ASN A CA 1
ATOM 5365 C C . ASN A 1 661 ? 36.581 -3.283 -46.647 1.00 94.25 661 ASN A C 1
ATOM 5367 O O . ASN A 1 661 ? 35.727 -2.572 -46.123 1.00 94.25 661 ASN A O 1
ATOM 5371 N N . ALA A 1 662 ? 37.836 -2.863 -46.856 1.00 94.44 662 ALA A N 1
ATOM 5372 C CA . ALA A 1 662 ? 38.314 -1.523 -46.521 1.00 94.44 662 ALA A CA 1
ATOM 5373 C C . ALA A 1 662 ? 37.536 -0.429 -47.266 1.00 94.44 662 ALA A C 1
ATOM 5375 O O . ALA A 1 662 ? 37.230 0.612 -46.687 1.00 94.44 662 ALA A O 1
ATOM 5376 N N . TYR A 1 663 ? 37.163 -0.682 -48.524 1.00 94.44 663 TYR A N 1
ATOM 5377 C CA . TYR A 1 663 ? 36.343 0.241 -49.302 1.00 94.44 663 TYR A CA 1
ATOM 5378 C C . TYR A 1 663 ? 34.949 0.404 -48.684 1.00 94.44 663 TYR A C 1
ATOM 5380 O O . TYR A 1 663 ? 34.501 1.530 -48.478 1.00 94.44 663 TYR A O 1
ATOM 5388 N N . TYR A 1 664 ? 34.291 -0.700 -48.310 1.00 94.56 664 TYR A N 1
ATOM 5389 C CA . TYR A 1 664 ? 32.952 -0.658 -47.712 1.00 94.56 664 TYR A CA 1
ATOM 5390 C C . TYR A 1 664 ? 32.896 0.040 -46.350 1.00 94.56 664 TYR A C 1
ATOM 5392 O O . TYR A 1 664 ? 31.890 0.670 -46.033 1.00 94.56 664 TYR A O 1
ATOM 5400 N N . ILE A 1 665 ? 33.968 -0.018 -45.557 1.00 95.44 665 ILE A N 1
ATOM 5401 C CA . ILE A 1 665 ? 34.050 0.722 -44.287 1.00 95.44 665 ILE A CA 1
ATOM 5402 C C . ILE A 1 665 ? 34.553 2.168 -44.458 1.00 95.44 665 ILE A C 1
ATOM 5404 O O . ILE A 1 665 ? 34.738 2.864 -43.457 1.00 95.44 665 ILE A O 1
ATOM 5408 N N . GLY A 1 666 ? 34.797 2.630 -45.691 1.00 94.25 666 GLY A N 1
ATOM 5409 C CA . GLY A 1 666 ? 35.266 3.986 -46.003 1.00 94.25 666 GLY A CA 1
ATOM 5410 C C . GLY A 1 666 ? 36.743 4.250 -45.683 1.00 94.25 666 GLY A C 1
ATOM 5411 O O . GLY A 1 666 ? 37.151 5.401 -45.568 1.00 94.25 666 GLY A O 1
ATOM 5412 N N . GLU A 1 667 ? 37.554 3.206 -45.509 1.00 94.94 667 GLU A N 1
ATOM 5413 C CA . GLU A 1 667 ? 38.991 3.300 -45.212 1.00 94.94 667 GLU A CA 1
ATOM 5414 C C . GLU A 1 667 ? 39.819 3.267 -46.503 1.00 94.94 667 GLU A C 1
ATOM 5416 O O . GLU A 1 667 ? 40.587 2.339 -46.771 1.00 94.94 667 GLU A O 1
ATOM 5421 N N . PHE A 1 668 ? 39.651 4.289 -47.345 1.00 96.00 668 PHE A N 1
ATOM 5422 C CA . PHE A 1 668 ? 40.217 4.318 -48.699 1.00 96.00 668 PHE A CA 1
ATOM 5423 C C . PHE A 1 668 ? 41.753 4.277 -48.735 1.00 96.00 668 PHE A C 1
ATOM 5425 O O . PHE A 1 668 ? 42.333 3.737 -49.676 1.00 96.00 668 PHE A O 1
ATOM 5432 N N . GLU A 1 669 ? 42.436 4.760 -47.695 1.00 94.88 669 GLU A N 1
ATOM 5433 C CA . GLU A 1 669 ? 43.896 4.634 -47.581 1.00 94.88 669 GLU A CA 1
ATOM 5434 C C . GLU A 1 669 ? 44.355 3.171 -47.470 1.00 94.88 669 GLU A C 1
ATOM 5436 O O . GLU A 1 669 ? 45.388 2.792 -48.033 1.00 94.88 669 GLU A O 1
ATOM 5441 N N . TYR A 1 670 ? 43.570 2.318 -46.804 1.00 92.94 670 TYR A N 1
ATOM 5442 C CA . TYR A 1 670 ? 43.843 0.881 -46.741 1.00 92.94 670 TYR A CA 1
ATOM 5443 C C . TYR A 1 670 ? 43.566 0.207 -48.084 1.00 92.94 670 TYR A C 1
ATOM 5445 O O . TYR A 1 670 ? 44.346 -0.646 -48.503 1.00 92.94 670 TYR A O 1
ATOM 5453 N N . VAL A 1 671 ? 42.540 0.648 -48.822 1.00 96.19 671 VAL A N 1
ATOM 5454 C CA . VAL A 1 671 ? 42.284 0.187 -50.199 1.00 96.19 671 VAL A CA 1
ATOM 5455 C C . VAL A 1 671 ? 43.489 0.472 -51.097 1.00 96.19 671 VAL A C 1
ATOM 5457 O O . VAL A 1 671 ? 43.952 -0.424 -51.806 1.00 96.19 671 VAL A O 1
ATOM 5460 N N . VAL A 1 672 ? 44.051 1.687 -51.021 1.00 96.12 672 VAL A N 1
ATOM 5461 C CA . VAL A 1 672 ? 45.287 2.057 -51.733 1.00 96.12 672 VAL A CA 1
ATOM 5462 C C . VAL A 1 672 ? 46.432 1.125 -51.334 1.00 96.12 672 VAL A C 1
ATOM 5464 O O . VAL A 1 672 ? 47.097 0.562 -52.204 1.00 96.12 672 VAL A O 1
ATOM 5467 N N . ARG A 1 673 ? 46.646 0.918 -50.029 1.00 92.69 673 ARG A N 1
ATOM 5468 C CA . ARG A 1 673 ? 47.725 0.068 -49.505 1.00 92.69 673 ARG A CA 1
ATOM 5469 C C . ARG A 1 673 ? 47.619 -1.377 -49.999 1.00 92.69 673 ARG A C 1
ATOM 5471 O O . ARG A 1 673 ? 48.616 -1.923 -50.476 1.00 92.69 673 ARG A O 1
ATOM 5478 N N . TYR A 1 674 ? 46.446 -2.002 -49.902 1.00 93.31 674 TYR A N 1
ATOM 5479 C CA . TYR A 1 674 ? 46.250 -3.382 -50.351 1.00 93.31 674 TYR A CA 1
ATOM 5480 C C . TYR A 1 674 ? 46.353 -3.500 -51.872 1.00 93.31 674 TYR A C 1
ATOM 5482 O O . TYR A 1 674 ? 47.042 -4.392 -52.362 1.00 93.31 674 TYR A O 1
ATOM 5490 N N . SER A 1 675 ? 45.772 -2.557 -52.619 1.00 94.81 675 SER A N 1
ATOM 5491 C CA . SER A 1 675 ? 45.854 -2.530 -54.086 1.00 94.81 675 SER A CA 1
ATOM 5492 C C . SER A 1 675 ? 47.295 -2.386 -54.579 1.00 94.81 675 SER A C 1
ATOM 5494 O O . SER A 1 675 ? 47.709 -3.067 -55.512 1.00 94.81 675 SER A O 1
ATOM 5496 N N . GLN A 1 676 ? 48.115 -1.564 -53.918 1.00 94.38 676 GLN A N 1
ATOM 5497 C CA . GLN A 1 676 ? 49.541 -1.454 -54.236 1.00 94.38 676 GLN A CA 1
ATOM 5498 C C . GLN A 1 676 ? 50.310 -2.752 -53.957 1.00 94.38 676 GLN A C 1
ATOM 5500 O O . GLN A 1 676 ? 51.215 -3.097 -54.717 1.00 94.38 676 GLN A O 1
ATOM 5505 N N . ARG A 1 677 ? 49.970 -3.483 -52.887 1.00 91.69 677 ARG A N 1
ATOM 5506 C CA . ARG A 1 677 ? 50.562 -4.804 -52.613 1.00 91.69 677 ARG A CA 1
ATOM 5507 C C . ARG A 1 677 ? 50.133 -5.837 -53.655 1.00 91.69 677 ARG A C 1
ATOM 5509 O O . ARG A 1 677 ? 50.994 -6.550 -54.157 1.00 91.69 677 ARG A O 1
ATOM 5516 N N . LEU A 1 678 ? 48.858 -5.853 -54.047 1.00 92.38 678 LEU A N 1
ATOM 5517 C CA . LEU A 1 678 ? 48.356 -6.696 -55.139 1.00 92.38 678 LEU A CA 1
ATOM 5518 C C . LEU A 1 678 ? 49.112 -6.442 -56.440 1.00 92.38 678 LEU A C 1
ATOM 5520 O O . LEU A 1 678 ? 49.592 -7.383 -57.053 1.00 92.38 678 LEU A O 1
ATOM 5524 N N . ILE A 1 679 ? 49.303 -5.176 -56.815 1.00 94.25 679 ILE A N 1
ATOM 5525 C CA . ILE A 1 679 ? 50.048 -4.799 -58.024 1.00 94.25 679 ILE A CA 1
ATOM 5526 C C . ILE A 1 679 ? 51.508 -5.267 -57.952 1.00 94.25 679 ILE A C 1
ATOM 5528 O O . ILE A 1 679 ? 52.068 -5.688 -58.961 1.00 94.25 679 ILE A O 1
ATOM 5532 N N . LYS A 1 680 ? 52.139 -5.224 -56.771 1.00 93.06 680 LYS A N 1
ATOM 5533 C CA . LYS A 1 680 ? 53.502 -5.753 -56.590 1.00 93.06 680 LYS A CA 1
ATOM 5534 C C . LYS A 1 680 ? 53.563 -7.271 -56.768 1.00 93.06 680 LYS A C 1
ATOM 5536 O O . LYS A 1 680 ? 54.523 -7.760 -57.353 1.00 93.06 680 LYS A O 1
ATOM 5541 N N . LEU A 1 681 ? 52.562 -8.000 -56.276 1.00 90.62 681 LEU A N 1
ATOM 5542 C CA . LEU A 1 681 ? 52.476 -9.460 -56.403 1.00 90.62 681 LEU A CA 1
ATOM 5543 C C . LEU A 1 681 ? 52.050 -9.901 -57.807 1.00 90.62 681 LEU A C 1
ATOM 5545 O O . LEU A 1 681 ? 52.457 -10.952 -58.290 1.00 90.62 681 LEU A O 1
ATOM 5549 N N . SER A 1 682 ? 51.201 -9.117 -58.463 1.00 90.88 682 SER A N 1
ATOM 5550 C CA . SER A 1 682 ? 50.600 -9.414 -59.759 1.00 90.88 682 SER A CA 1
ATOM 5551 C C . SER A 1 682 ? 50.466 -8.123 -60.576 1.00 90.88 682 SER A C 1
ATOM 5553 O O . SER A 1 682 ? 49.400 -7.509 -60.614 1.00 90.88 682 SER A O 1
ATOM 5555 N N . PRO A 1 683 ? 51.530 -7.708 -61.293 1.00 93.25 683 PRO A N 1
ATOM 5556 C CA . PRO A 1 683 ? 51.547 -6.449 -62.051 1.00 93.25 683 PRO A CA 1
ATOM 5557 C C . PRO A 1 683 ? 50.531 -6.356 -63.199 1.00 93.25 683 PRO A C 1
ATOM 5559 O O . PRO A 1 683 ? 50.385 -5.297 -63.804 1.00 93.25 683 PRO A O 1
ATOM 5562 N N . LYS A 1 684 ? 49.857 -7.460 -63.537 1.00 93.62 684 LYS A N 1
ATOM 5563 C CA . LYS A 1 684 ? 48.804 -7.540 -64.562 1.00 93.62 684 LYS A CA 1
ATOM 5564 C C . LYS A 1 684 ? 47.410 -7.761 -63.958 1.00 93.62 684 LYS A C 1
ATOM 5566 O O . LYS A 1 684 ? 46.527 -8.264 -64.639 1.00 93.62 684 LYS A O 1
ATOM 5571 N N . ASP A 1 685 ? 47.207 -7.414 -62.691 1.00 94.31 685 ASP A N 1
ATOM 5572 C CA . ASP A 1 685 ? 45.899 -7.503 -62.041 1.00 94.31 685 ASP A CA 1
ATOM 5573 C C . ASP A 1 685 ? 45.050 -6.255 -62.337 1.00 94.31 685 ASP A C 1
ATOM 5575 O O . ASP A 1 685 ? 45.209 -5.201 -61.715 1.00 94.31 685 ASP A O 1
ATOM 5579 N N . ALA A 1 686 ? 44.135 -6.371 -63.303 1.00 94.88 686 ALA A N 1
ATOM 5580 C CA . ALA A 1 686 ? 43.228 -5.283 -63.667 1.00 94.88 686 ALA A CA 1
ATOM 5581 C C . ALA A 1 686 ? 42.312 -4.857 -62.501 1.00 94.88 686 ALA A C 1
ATOM 5583 O O . ALA A 1 686 ? 41.997 -3.669 -62.381 1.00 94.88 686 ALA A O 1
ATOM 5584 N N . ILE A 1 687 ? 41.921 -5.786 -61.617 1.00 95.62 687 ILE A N 1
ATOM 5585 C CA . ILE A 1 687 ? 41.042 -5.515 -60.471 1.00 95.62 687 ILE A CA 1
ATOM 5586 C C . ILE A 1 687 ? 41.778 -4.667 -59.433 1.00 95.62 687 ILE A C 1
ATOM 5588 O O . ILE A 1 687 ? 41.222 -3.681 -58.952 1.00 95.62 687 ILE A O 1
ATOM 5592 N N . ALA A 1 688 ? 43.048 -4.965 -59.152 1.00 94.62 688 ALA A N 1
ATOM 5593 C CA . ALA A 1 688 ? 43.870 -4.168 -58.242 1.00 94.62 688 ALA A CA 1
ATOM 5594 C C . ALA A 1 688 ? 44.044 -2.715 -58.723 1.00 94.62 688 ALA A C 1
ATOM 5596 O O . ALA A 1 688 ? 43.900 -1.775 -57.939 1.00 94.62 688 ALA A O 1
ATOM 5597 N N . TYR A 1 689 ? 44.293 -2.507 -60.021 1.00 97.06 689 TYR A N 1
ATOM 5598 C CA . TYR A 1 689 ? 44.362 -1.159 -60.600 1.00 97.06 689 TYR A CA 1
ATOM 5599 C C . TYR A 1 689 ? 43.010 -0.431 -60.572 1.00 97.06 689 TYR A C 1
ATOM 5601 O O . TYR A 1 689 ? 42.970 0.775 -60.321 1.00 97.06 689 TYR A O 1
ATOM 5609 N N . ASN A 1 690 ? 41.897 -1.141 -60.774 1.00 96.88 690 ASN A N 1
ATOM 5610 C CA . ASN A 1 690 ? 40.562 -0.559 -60.642 1.00 96.88 690 ASN A CA 1
ATOM 5611 C C . ASN A 1 690 ? 40.222 -0.187 -59.188 1.00 96.88 690 ASN A C 1
ATOM 5613 O O . ASN A 1 690 ? 39.697 0.898 -58.949 1.00 96.88 690 ASN A O 1
ATOM 5617 N N . ASN A 1 691 ? 40.548 -1.037 -58.213 1.00 96.62 691 ASN A N 1
ATOM 5618 C CA . ASN A 1 691 ? 40.343 -0.740 -56.793 1.00 96.62 691 ASN A CA 1
ATOM 5619 C C . ASN A 1 691 ? 41.167 0.480 -56.363 1.00 96.62 691 ASN A C 1
ATOM 5621 O O . ASN A 1 691 ? 40.650 1.365 -55.682 1.00 96.62 691 ASN A O 1
ATOM 5625 N N . LEU A 1 692 ? 42.414 0.580 -56.839 1.00 96.31 692 LEU A N 1
ATOM 5626 C CA . LEU A 1 692 ? 43.266 1.752 -56.645 1.00 96.31 692 LEU A CA 1
ATOM 5627 C C . LEU A 1 692 ? 42.647 3.018 -57.261 1.00 96.31 692 LEU A C 1
ATOM 5629 O O . LEU A 1 692 ? 42.650 4.072 -56.628 1.00 96.31 692 LEU A O 1
ATOM 5633 N N . CYS A 1 693 ? 42.084 2.908 -58.468 1.00 96.94 693 CYS A N 1
ATOM 5634 C CA . CYS A 1 693 ? 41.363 4.004 -59.112 1.00 96.94 693 CYS A CA 1
ATOM 5635 C C . CYS A 1 693 ? 40.160 4.464 -58.279 1.00 96.94 693 CYS A C 1
ATOM 5637 O O . CYS A 1 693 ? 40.020 5.652 -57.993 1.00 96.94 693 CYS A O 1
ATOM 5639 N N . SER A 1 694 ? 39.321 3.523 -57.842 1.00 96.81 694 SER A N 1
ATOM 5640 C CA . SER A 1 694 ? 38.138 3.818 -57.032 1.00 96.81 694 SER A CA 1
ATOM 5641 C C . SER A 1 694 ? 38.505 4.463 -55.690 1.00 96.81 694 SER A C 1
ATOM 5643 O O . SER A 1 694 ? 37.880 5.443 -55.287 1.00 96.81 694 SER A O 1
ATOM 5645 N N . ALA A 1 695 ? 39.565 3.984 -55.032 1.00 96.69 695 ALA A N 1
ATOM 5646 C CA . ALA A 1 695 ? 40.063 4.558 -53.785 1.00 96.69 695 ALA A CA 1
ATOM 5647 C C . ALA A 1 695 ? 40.586 5.988 -53.964 1.00 96.69 695 ALA A C 1
ATOM 5649 O O . ALA A 1 695 ? 40.248 6.866 -53.175 1.00 96.69 695 ALA A O 1
ATOM 5650 N N . TYR A 1 696 ? 41.371 6.250 -55.014 1.00 97.44 696 TYR A N 1
ATOM 5651 C CA . TYR A 1 696 ? 41.834 7.608 -55.305 1.00 97.44 696 TYR A CA 1
ATOM 5652 C C . TYR A 1 696 ? 40.684 8.550 -55.647 1.00 97.44 696 TYR A C 1
ATOM 5654 O O . TYR A 1 696 ? 40.692 9.687 -55.187 1.00 97.44 696 TYR A O 1
ATOM 5662 N N . ASN A 1 697 ? 39.674 8.077 -56.378 1.00 96.00 697 ASN A N 1
ATOM 5663 C CA . ASN A 1 697 ? 38.468 8.857 -56.644 1.00 96.00 697 ASN A CA 1
ATOM 5664 C C . ASN A 1 697 ? 37.707 9.212 -55.362 1.00 96.00 697 ASN A C 1
ATOM 5666 O O . ASN A 1 697 ? 37.233 10.337 -55.238 1.00 96.00 697 ASN A O 1
ATOM 5670 N N . ALA A 1 698 ? 37.601 8.277 -54.415 1.00 95.25 698 ALA A N 1
ATOM 5671 C CA . ALA A 1 698 ? 36.954 8.513 -53.126 1.00 95.25 698 ALA A CA 1
ATOM 5672 C C . ALA A 1 698 ? 37.764 9.450 -52.209 1.00 95.25 698 ALA A C 1
ATOM 5674 O O . ALA A 1 698 ? 37.184 10.185 -51.419 1.00 95.25 698 ALA A O 1
ATOM 5675 N N . LEU A 1 699 ? 39.093 9.465 -52.353 1.00 95.75 699 LEU A N 1
ATOM 5676 C CA . LEU A 1 699 ? 40.008 10.416 -51.706 1.00 95.75 699 LEU A CA 1
ATOM 5677 C C . LEU A 1 699 ? 40.143 11.746 -52.472 1.00 95.75 699 LEU A C 1
ATOM 5679 O O . LEU A 1 699 ? 41.039 12.530 -52.163 1.00 95.75 699 LEU A O 1
ATOM 5683 N N . GLU A 1 700 ? 39.320 11.970 -53.501 1.00 95.56 700 GLU A N 1
ATOM 5684 C CA . GLU A 1 700 ? 39.330 13.152 -54.380 1.00 95.56 700 GLU A CA 1
ATOM 5685 C C . GLU A 1 700 ? 40.656 13.396 -55.134 1.00 95.56 700 GLU A C 1
ATOM 5687 O O . GLU A 1 700 ? 40.906 14.466 -55.687 1.00 95.56 700 GLU A O 1
ATOM 5692 N N . GLN A 1 701 ? 41.509 12.377 -55.230 1.00 96.12 701 GLN A N 1
ATOM 5693 C CA . GLN A 1 701 ? 42.771 12.390 -55.976 1.00 96.12 701 GLN A CA 1
ATOM 5694 C C . GLN A 1 701 ? 42.535 11.935 -57.422 1.00 96.12 701 GLN A C 1
ATOM 5696 O O . GLN A 1 701 ? 43.041 10.901 -57.870 1.00 96.12 701 GLN A O 1
ATOM 5701 N N . TYR A 1 702 ? 41.706 12.687 -58.147 1.00 95.50 702 TYR A N 1
ATOM 5702 C CA . TYR A 1 702 ? 41.158 12.277 -59.444 1.00 95.50 702 TYR A CA 1
ATOM 5703 C C . TYR A 1 702 ? 42.219 12.047 -60.535 1.00 95.50 702 TYR A C 1
ATOM 5705 O O . TYR A 1 702 ? 42.044 11.165 -61.372 1.00 95.50 702 TYR A O 1
ATOM 5713 N N . ASP A 1 703 ? 43.343 12.768 -60.502 1.00 95.12 703 ASP A N 1
ATOM 5714 C CA . ASP A 1 703 ? 44.459 12.612 -61.446 1.00 95.12 703 ASP A CA 1
ATOM 5715 C C . ASP A 1 703 ? 45.160 11.248 -61.296 1.00 95.12 703 ASP A C 1
ATOM 5717 O O . ASP A 1 703 ? 45.517 10.584 -62.276 1.00 95.12 703 ASP A O 1
ATOM 5721 N N . LYS A 1 704 ? 45.337 10.799 -60.049 1.00 96.00 704 LYS A N 1
ATOM 5722 C CA . LYS A 1 704 ? 45.853 9.467 -59.722 1.00 96.00 704 LYS A CA 1
ATOM 5723 C C . LYS A 1 704 ? 44.814 8.393 -60.024 1.00 96.00 704 LYS A C 1
ATOM 5725 O O . LYS A 1 704 ? 45.188 7.328 -60.521 1.00 96.00 704 LYS A O 1
ATOM 5730 N N . GLY A 1 705 ? 43.536 8.691 -59.778 1.00 96.00 705 GLY A N 1
ATOM 5731 C CA . GLY A 1 705 ? 42.399 7.857 -60.163 1.00 96.00 705 GLY A CA 1
ATOM 5732 C C . GLY A 1 705 ? 42.405 7.552 -61.660 1.00 96.00 705 GLY A C 1
ATOM 5733 O O . GLY A 1 705 ? 42.506 6.388 -62.048 1.00 96.00 705 GLY A O 1
ATOM 5734 N N . GLU A 1 706 ? 42.435 8.584 -62.508 1.00 96.62 706 GLU A N 1
ATOM 5735 C CA . GLU A 1 706 ? 42.492 8.441 -63.968 1.00 96.62 706 GLU A CA 1
ATOM 5736 C C . GLU A 1 706 ? 43.665 7.554 -64.409 1.00 96.62 706 GLU A C 1
ATOM 5738 O O . GLU A 1 706 ? 43.472 6.603 -65.172 1.00 96.62 706 GLU A O 1
ATOM 5743 N N . LYS A 1 707 ? 44.875 7.811 -63.897 1.00 97.00 707 LYS A N 1
ATOM 5744 C CA . LYS A 1 707 ? 46.065 7.009 -64.231 1.00 97.00 707 LYS A CA 1
ATOM 5745 C C . LYS A 1 707 ? 45.888 5.534 -63.863 1.00 97.00 707 LYS A C 1
ATOM 5747 O O . LYS A 1 707 ? 46.248 4.664 -64.658 1.00 97.00 707 LYS A O 1
ATOM 5752 N N . ALA A 1 708 ? 45.336 5.243 -62.686 1.00 96.50 708 ALA A N 1
ATOM 5753 C CA . ALA A 1 708 ? 45.093 3.875 -62.235 1.00 96.50 708 ALA A CA 1
ATOM 5754 C C . ALA A 1 708 ? 44.016 3.176 -63.084 1.00 96.50 708 ALA A C 1
ATOM 5756 O O . ALA A 1 708 ? 44.212 2.038 -63.509 1.00 96.50 708 ALA A O 1
ATOM 5757 N N . CYS A 1 709 ? 42.932 3.873 -63.429 1.00 96.50 709 CYS A N 1
ATOM 5758 C CA . CYS A 1 709 ? 41.885 3.337 -64.294 1.00 96.50 709 CYS A CA 1
ATOM 5759 C C . CYS A 1 709 ? 42.376 3.060 -65.722 1.00 96.50 709 CYS A C 1
ATOM 5761 O O . CYS A 1 709 ? 42.077 2.008 -66.286 1.00 96.50 709 CYS A O 1
ATOM 5763 N N . LEU A 1 710 ? 43.174 3.960 -66.305 1.00 97.50 710 LEU A N 1
ATOM 5764 C CA . LEU A 1 710 ? 43.788 3.733 -67.616 1.00 97.50 710 LEU A CA 1
ATOM 5765 C C . LEU A 1 710 ? 44.711 2.511 -67.604 1.00 97.50 710 LEU A C 1
ATOM 5767 O O . LEU A 1 710 ? 44.766 1.779 -68.589 1.00 97.50 710 LEU A O 1
ATOM 5771 N N . LYS A 1 711 ? 45.402 2.250 -66.486 1.00 97.19 711 LYS A N 1
ATOM 5772 C CA . LYS A 1 711 ? 46.198 1.029 -66.318 1.00 97.19 711 LYS A CA 1
ATOM 5773 C C . LYS A 1 711 ? 45.345 -0.231 -66.222 1.00 97.19 711 LYS A C 1
ATOM 5775 O O . LYS A 1 711 ? 45.691 -1.208 -66.879 1.00 97.19 711 LYS A O 1
ATOM 5780 N N . ALA A 1 712 ? 44.221 -0.199 -65.508 1.00 96.75 712 ALA A N 1
ATOM 5781 C CA . ALA A 1 712 ? 43.269 -1.310 -65.505 1.00 96.75 712 ALA A CA 1
ATOM 5782 C C . ALA A 1 712 ? 42.755 -1.614 -66.925 1.00 96.75 712 ALA A C 1
ATOM 5784 O O . ALA A 1 712 ? 42.794 -2.762 -67.353 1.00 96.75 712 ALA A O 1
ATOM 5785 N N . LEU A 1 713 ? 42.384 -0.580 -67.691 1.00 96.69 713 LEU A N 1
ATOM 5786 C CA . LEU A 1 713 ? 41.887 -0.712 -69.070 1.00 96.69 713 LEU A CA 1
ATOM 5787 C C . LEU A 1 713 ? 42.964 -1.090 -70.094 1.00 96.69 713 LEU A C 1
ATOM 5789 O O . LEU A 1 713 ? 42.658 -1.632 -71.154 1.00 96.69 713 LEU A O 1
ATOM 5793 N N . GLN A 1 714 ? 44.233 -0.805 -69.798 1.00 96.75 714 GLN A N 1
ATOM 5794 C CA . GLN A 1 714 ? 45.352 -1.289 -70.602 1.00 96.75 714 GLN A CA 1
ATOM 5795 C C . GLN A 1 714 ? 45.501 -2.815 -70.483 1.00 96.75 714 GLN A C 1
ATOM 5797 O O . GLN A 1 714 ? 45.920 -3.459 -71.444 1.00 96.75 714 GLN A O 1
ATOM 5802 N N . ILE A 1 715 ? 45.184 -3.371 -69.312 1.00 96.25 715 ILE A N 1
ATOM 5803 C CA . ILE A 1 715 ? 45.279 -4.802 -69.011 1.00 96.25 715 ILE A CA 1
ATOM 5804 C C . ILE A 1 715 ? 44.019 -5.534 -69.489 1.00 96.25 715 ILE A C 1
ATOM 5806 O O . ILE A 1 715 ? 44.135 -6.549 -70.171 1.00 96.25 715 ILE A O 1
ATOM 5810 N N . ASP A 1 716 ? 42.840 -4.997 -69.178 1.00 96.12 716 ASP A N 1
ATOM 5811 C CA . ASP A 1 716 ? 41.540 -5.503 -69.616 1.00 96.12 716 ASP A CA 1
ATOM 5812 C C . ASP A 1 716 ? 40.710 -4.358 -70.214 1.00 96.12 716 ASP A C 1
ATOM 5814 O O . ASP A 1 716 ? 40.107 -3.545 -69.508 1.00 96.12 716 ASP A O 1
ATOM 5818 N N . LYS A 1 717 ? 40.679 -4.302 -71.549 1.00 95.25 717 LYS A N 1
ATOM 5819 C CA . LYS A 1 717 ? 39.990 -3.250 -72.311 1.00 95.25 717 LYS A CA 1
ATOM 5820 C C . LYS A 1 717 ? 38.476 -3.260 -72.117 1.00 95.25 717 LYS A C 1
ATOM 5822 O O . LYS A 1 717 ? 37.840 -2.232 -72.362 1.00 95.25 717 LYS A O 1
ATOM 5827 N N . ASP A 1 718 ? 37.903 -4.377 -71.680 1.00 95.81 718 ASP A N 1
ATOM 5828 C CA . ASP A 1 718 ? 36.463 -4.551 -71.522 1.00 95.81 718 ASP A CA 1
ATOM 5829 C C . ASP A 1 718 ? 36.002 -4.408 -70.070 1.00 95.81 718 ASP A C 1
ATOM 5831 O O . ASP A 1 718 ? 34.804 -4.480 -69.794 1.00 95.81 718 ASP A O 1
ATOM 5835 N N . PHE A 1 719 ? 36.915 -4.065 -69.152 1.00 96.31 719 PHE A N 1
ATOM 5836 C CA . PHE A 1 719 ? 36.591 -3.931 -67.739 1.00 96.31 719 PHE A CA 1
ATOM 5837 C C . PHE A 1 719 ? 35.672 -2.735 -67.445 1.00 96.31 719 PHE A C 1
ATOM 5839 O O . PHE A 1 719 ? 36.100 -1.595 -67.238 1.00 96.31 719 PHE A O 1
ATOM 5846 N N . GLN A 1 720 ? 34.368 -3.004 -67.390 1.00 96.62 720 GLN A N 1
ATOM 5847 C CA . GLN A 1 720 ? 33.342 -1.968 -67.310 1.00 96.62 720 GLN A CA 1
ATOM 5848 C C . GLN A 1 720 ? 33.433 -1.099 -66.044 1.00 96.62 720 GLN A C 1
ATOM 5850 O O . GLN A 1 720 ? 33.238 0.114 -66.129 1.00 96.62 720 GLN A O 1
ATOM 5855 N N . LEU A 1 721 ? 33.777 -1.675 -64.883 1.00 94.88 721 LEU A N 1
ATOM 5856 C CA . LEU A 1 721 ? 33.945 -0.902 -63.642 1.00 94.88 721 LEU A CA 1
ATOM 5857 C C . LEU A 1 721 ? 35.059 0.146 -63.774 1.00 94.88 721 LEU A C 1
ATOM 5859 O O . LEU A 1 721 ? 34.872 1.287 -63.351 1.00 94.88 721 LEU A O 1
ATOM 5863 N N . ALA A 1 722 ? 36.169 -0.197 -64.434 1.00 95.25 722 ALA A N 1
ATOM 5864 C CA . ALA A 1 722 ? 37.266 0.736 -64.674 1.00 95.25 722 ALA A CA 1
ATOM 5865 C C . ALA A 1 722 ? 36.878 1.845 -65.666 1.00 95.25 722 ALA A C 1
ATOM 5867 O O . ALA A 1 722 ? 37.256 2.998 -65.461 1.00 95.25 722 ALA A O 1
ATOM 5868 N N . LYS A 1 723 ? 36.072 1.544 -66.699 1.00 97.56 723 LYS A N 1
ATOM 5869 C CA . LYS A 1 723 ? 35.513 2.570 -67.607 1.00 97.56 723 LYS A CA 1
ATOM 5870 C C . LYS A 1 723 ? 34.632 3.565 -66.847 1.00 97.56 723 LYS A C 1
ATOM 5872 O O . LYS A 1 723 ? 34.779 4.772 -67.025 1.00 97.56 723 LYS A O 1
ATOM 5877 N N . ASN A 1 724 ? 33.761 3.062 -65.971 1.00 96.88 724 ASN A N 1
ATOM 5878 C CA . ASN A 1 724 ? 32.860 3.889 -65.165 1.00 96.88 724 ASN A CA 1
ATOM 5879 C C . ASN A 1 724 ? 33.641 4.773 -64.177 1.00 96.88 724 ASN A C 1
ATOM 5881 O O . ASN A 1 724 ? 33.410 5.980 -64.109 1.00 96.88 724 ASN A O 1
ATOM 5885 N N . ASN A 1 725 ? 34.606 4.193 -63.457 1.00 96.62 725 ASN A N 1
ATOM 5886 C CA . ASN A 1 725 ? 35.458 4.929 -62.523 1.00 96.62 725 ASN A CA 1
ATOM 5887 C C . ASN A 1 725 ? 36.320 5.988 -63.239 1.00 96.62 725 ASN A C 1
ATOM 5889 O O . ASN A 1 725 ? 36.472 7.088 -62.714 1.00 96.62 725 ASN A O 1
ATOM 5893 N N . LEU A 1 726 ? 36.824 5.703 -64.448 1.00 96.75 726 LEU A N 1
ATOM 5894 C CA . LEU A 1 726 ? 37.568 6.664 -65.272 1.00 96.75 726 LEU A CA 1
ATOM 5895 C C . LEU A 1 726 ? 36.701 7.853 -65.693 1.00 96.75 726 LEU A C 1
ATOM 5897 O O . LEU A 1 726 ? 37.141 9.002 -65.625 1.00 96.75 726 LEU A O 1
ATOM 5901 N N . ALA A 1 727 ? 35.478 7.574 -66.149 1.00 96.44 727 ALA A N 1
ATOM 5902 C CA . ALA A 1 727 ? 34.524 8.610 -66.523 1.00 96.44 727 ALA A CA 1
ATOM 5903 C C . ALA A 1 727 ? 34.214 9.522 -65.327 1.00 96.44 727 ALA A C 1
ATOM 5905 O O . ALA A 1 727 ? 34.232 10.742 -65.479 1.00 96.44 727 ALA A O 1
ATOM 5906 N N . TYR A 1 728 ? 34.029 8.944 -64.134 1.00 95.94 728 TYR A N 1
ATOM 5907 C CA . TYR A 1 728 ? 33.844 9.703 -62.896 1.00 95.94 728 TYR A CA 1
ATOM 5908 C C . TYR A 1 728 ? 35.047 10.603 -62.572 1.00 95.94 728 TYR A C 1
ATOM 5910 O O . TYR A 1 728 ? 34.856 11.790 -62.311 1.00 95.94 728 TYR A O 1
ATOM 5918 N N . SER A 1 729 ? 36.285 10.087 -62.640 1.00 93.75 729 SER A N 1
ATOM 5919 C CA . SER A 1 729 ? 37.497 10.896 -62.417 1.00 93.75 729 SER A CA 1
ATOM 5920 C C . SER A 1 729 ? 37.553 12.101 -63.360 1.00 93.75 729 SER A C 1
ATOM 5922 O O . SER A 1 729 ? 37.781 13.227 -62.921 1.00 93.75 729 SER A O 1
ATOM 5924 N N . ARG A 1 730 ? 37.306 11.873 -64.657 1.00 95.06 730 ARG A N 1
ATOM 5925 C CA . ARG A 1 730 ? 37.357 12.913 -65.696 1.00 95.06 730 ARG A CA 1
ATOM 5926 C C . ARG A 1 730 ? 36.266 13.960 -65.539 1.00 95.06 730 ARG A C 1
ATOM 5928 O O . ARG A 1 730 ? 36.556 15.143 -65.678 1.00 95.06 730 ARG A O 1
ATOM 5935 N N . ASP A 1 731 ? 35.041 13.541 -65.228 1.00 94.62 731 ASP A N 1
ATOM 5936 C CA . ASP A 1 731 ? 33.927 14.451 -64.947 1.00 94.62 731 ASP A CA 1
ATOM 5937 C C . ASP A 1 731 ? 34.245 15.361 -63.752 1.00 94.62 731 ASP A C 1
ATOM 5939 O O . ASP A 1 731 ? 34.107 16.581 -63.842 1.00 94.62 731 ASP A O 1
ATOM 5943 N N . LYS A 1 732 ? 34.752 14.794 -62.650 1.00 94.44 732 LYS A N 1
ATOM 5944 C CA . LYS A 1 732 ? 35.141 15.575 -61.467 1.00 94.44 732 LYS A CA 1
ATOM 5945 C C . LYS A 1 732 ? 36.289 16.540 -61.748 1.00 94.44 732 LYS A C 1
ATOM 5947 O O . LYS A 1 732 ? 36.233 17.681 -61.297 1.00 94.44 732 LYS A O 1
ATOM 5952 N N . MET A 1 733 ? 37.284 16.129 -62.533 1.00 91.06 733 MET A N 1
ATOM 5953 C CA . MET A 1 733 ? 38.368 17.014 -62.967 1.00 91.06 733 MET A CA 1
ATOM 5954 C C . MET A 1 733 ? 37.885 18.134 -63.892 1.00 91.06 733 MET A C 1
ATOM 5956 O O . MET A 1 733 ? 38.328 19.269 -63.740 1.00 91.06 733 MET A O 1
ATOM 5960 N N . ALA A 1 734 ? 36.975 17.844 -64.828 1.00 88.94 734 ALA A N 1
ATOM 5961 C CA . ALA A 1 734 ? 36.397 18.849 -65.718 1.00 88.94 734 ALA A CA 1
ATOM 5962 C C . ALA A 1 734 ? 35.608 19.904 -64.927 1.00 88.94 734 ALA A C 1
ATOM 5964 O O . ALA A 1 734 ? 35.858 21.099 -65.088 1.00 88.94 734 ALA A O 1
ATOM 5965 N N . LYS A 1 735 ? 34.770 19.458 -63.981 1.00 87.00 735 LYS A N 1
ATOM 5966 C CA . LYS A 1 735 ? 34.020 20.335 -63.070 1.00 87.00 735 LYS A CA 1
ATOM 5967 C C . LYS A 1 735 ? 34.933 21.178 -62.179 1.00 87.00 735 LYS A C 1
ATOM 5969 O O . LYS A 1 735 ? 34.699 22.372 -62.030 1.00 87.00 735 LYS A O 1
ATOM 5974 N N . ALA A 1 736 ? 35.993 20.590 -61.618 1.00 81.19 736 ALA A N 1
ATOM 5975 C CA . ALA A 1 736 ? 36.979 21.323 -60.818 1.00 81.19 736 ALA A CA 1
ATOM 5976 C C . ALA A 1 736 ? 37.765 22.360 -61.646 1.00 81.19 736 ALA A C 1
ATOM 5978 O O . ALA A 1 736 ? 38.199 23.376 -61.111 1.00 81.19 736 ALA A O 1
ATOM 5979 N N . ALA A 1 737 ? 37.916 22.128 -62.952 1.00 78.44 737 ALA A N 1
ATOM 5980 C CA . ALA A 1 737 ? 38.542 23.049 -63.897 1.00 78.44 737 ALA A CA 1
ATOM 5981 C C . ALA A 1 737 ? 37.572 24.097 -64.488 1.00 78.44 737 ALA A C 1
ATOM 5983 O O . ALA A 1 737 ? 37.977 24.856 -65.370 1.00 78.44 737 ALA A O 1
ATOM 5984 N N . GLY A 1 738 ? 36.313 24.147 -64.027 1.00 64.94 738 GLY A N 1
ATOM 5985 C CA . GLY A 1 738 ? 35.307 25.117 -64.473 1.00 64.94 738 GLY A CA 1
ATOM 5986 C C . GLY A 1 738 ? 34.768 24.884 -65.890 1.00 64.94 738 GLY A C 1
ATOM 5987 O O . GLY A 1 738 ? 34.375 25.852 -66.541 1.00 64.94 738 GLY A O 1
ATOM 5988 N N . LYS A 1 739 ? 34.789 23.638 -66.383 1.00 53.53 739 LYS A N 1
ATOM 5989 C CA . LYS A 1 739 ? 34.254 23.242 -67.696 1.00 53.53 739 LYS A CA 1
ATOM 5990 C C . LYS A 1 739 ? 32.960 22.450 -67.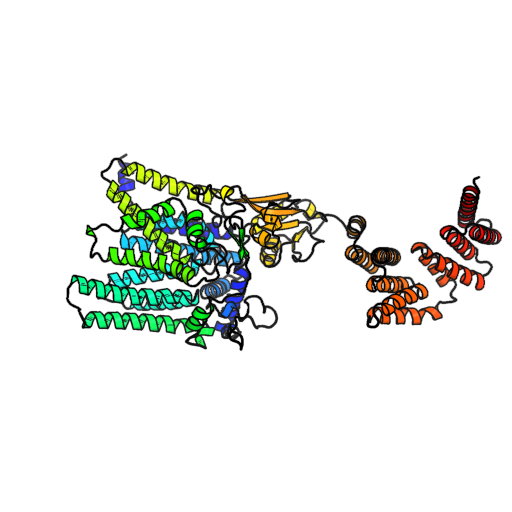598 1.00 53.53 739 LYS A C 1
ATOM 5992 O O . LYS A 1 739 ? 32.824 21.658 -66.638 1.00 53.53 739 LYS A O 1
#

Secondary structure (DSSP, 8-state):
-HHHHHHHHT--HHHHHHHHHHHHHHHHHHHTTTSPPPTTHHHHHHHHHHHHHHHTTS--GGGS-SB-TTSPBPPTTS-SSSS---GGGGS--HHHHHHHHHHTT-TTS-HHHHHHHHHHHHHHHHHHHHHHHHHHHHHHHHHHHHHHHHHT-HHHHHHHHH-TTHHHHHHHHHHHHHHHHHHHHHTT---HHHHHHHHHHHHHHHHH-GGGHHHHHHHHHHHHHHHHHHHHHHSS--HHHHHHHHHHHHHHHHHHHHHGGGT-HHHHH-TTHHHHHHHHHTT--S---EEEETTEEEETTS--TTHHHHHHHHHS-HHHHHHHHHGGGG--GGGTT-HHHHHHHHHHHHHHHHHHHHHHHT----STTGGGGGGHHHHHHHHHHHHHHHHHHHTTSTTHHHHHHHHHHHHHHHHHHHHHHTT-GGG---GGGTHHHHHTTTB---SS-TTHHHHHHHHHHH-TTGGGT-PEEEE--TT-HHHHHHHHTTSTTEEEE-TT-SSS-SEEEEETTGGGGSGGGGTSPSPTTEEEEEEETTEEEEEEEEPTTTT--HHHHHHHS--HHHHHHHHHHHHHTT-HHHHHHHHHHHHHH-TT-HHHHHHHHHHHHHHT-HHHHHHHHHHHHHH-TT-HHHHHHHHHHHHHHHHHTT-HHHHHHHHHHHHHTT-HHHHHHHHHHHHHH-TT-HHHHHHHHHHHHHTT-HHHHHHHHHHHHHH-TT-HHHHHHHHHHHHHHHHHTT-

Solvent-accessible surface area (backbone atoms only — not comparable to full-atom values): 38191 Å² total; per-residue (Å²): 110,68,68,59,52,56,55,56,70,70,56,50,44,60,58,52,37,53,50,51,52,54,52,49,49,54,51,42,65,68,52,26,71,72,53,37,68,40,63,61,53,62,60,45,48,53,50,10,49,43,45,48,32,34,80,69,71,74,38,68,44,35,47,39,68,27,48,48,99,87,70,45,78,42,55,74,78,79,34,84,73,79,81,56,58,19,27,59,38,76,41,30,39,50,55,30,30,48,48,48,60,58,40,70,80,45,72,90,50,61,67,64,48,52,44,14,43,56,26,28,52,32,30,45,50,29,34,53,33,28,9,54,43,20,26,76,70,59,34,44,60,22,13,37,48,14,27,51,52,41,62,45,25,36,36,63,44,34,37,16,30,63,36,78,51,50,33,48,34,24,18,44,45,43,46,42,56,37,51,45,52,54,50,63,72,38,59,90,61,81,55,67,70,59,45,53,50,50,16,50,40,39,15,52,25,30,21,49,36,54,72,29,54,51,56,50,51,50,45,55,50,50,55,53,51,50,52,52,53,47,26,72,71,68,74,53,76,59,60,73,60,52,52,50,51,50,51,49,51,52,49,32,45,52,51,7,59,58,50,25,34,81,59,13,52,28,33,55,77,34,86,58,40,60,60,55,48,55,73,46,56,66,65,67,65,88,61,94,41,65,42,48,53,87,56,39,82,29,48,30,79,69,59,59,85,60,51,62,64,48,41,53,58,44,47,34,43,57,53,49,56,52,10,56,73,34,42,64,70,62,71,47,82,89,46,75,89,39,70,59,55,52,51,54,51,48,42,51,46,63,37,46,50,62,55,53,50,40,63,76,63,62,42,66,56,64,84,70,54,54,93,48,48,54,36,49,52,45,49,43,24,45,13,25,48,17,49,49,50,51,50,62,71,29,60,89,45,90,55,30,64,55,54,51,49,52,50,50,52,37,47,49,53,45,45,54,49,34,71,76,29,63,72,49,21,57,62,49,41,17,66,93,65,57,20,41,61,62,39,57,68,23,42,72,60,40,74,52,39,48,52,49,53,62,53,52,53,46,52,62,68,69,40,56,76,52,58,78,80,48,73,48,26,38,27,34,54,86,78,45,52,66,49,55,48,66,57,31,72,82,36,97,45,49,42,78,44,71,44,87,58,93,64,90,36,40,35,35,56,47,30,53,41,64,32,67,84,39,78,64,38,66,82,44,65,73,55,83,57,52,79,47,65,47,67,47,69,89,33,69,37,22,32,36,23,50,37,96,59,45,91,54,50,56,63,56,43,21,71,79,47,80,42,58,68,37,23,50,52,36,17,50,52,26,45,77,73,66,39,31,59,61,14,32,52,28,22,48,54,27,37,74,78,38,78,81,48,38,67,36,29,28,51,32,17,50,29,25,42,75,71,65,37,19,67,65,11,34,54,32,16,52,52,17,35,74,74,37,80,81,45,59,69,32,54,56,48,36,54,57,16,61,69,46,39,72,80,45,70,84,39,64,70,57,34,56,53,40,25,50,53,26,46,77,62,68,39,35,70,53,12,37,53,29,19,54,52,41,38,73,80,36,80,78,44,35,64,32,28,25,48,31,12,48,24,26,42,76,71,68,38,28,73,60,8,34,56,27,11,54,52,12,37,71,66,35,78,78,46,60,70,27,55,53,50,30,51,50,20,51,52,54,51,36,52,74,69,75,96

Nearest PDB structures (foldseek):
  2vyi-assembly2_B  TM=7.155E-01  e=1.244E-03  Homo sapiens
  5hrz-assembly1_A  TM=6.977E-01  e=1.059E-03  synthetic construct
  6fd7-assembly1_A  TM=6.945E-01  e=7.341E-03  Homo sapiens
  6i57-assembly1_A  TM=7.005E-01  e=1.014E-02  Homo sapiens
  4r7s-assembly1_A  TM=4.550E-01  e=1.148E-03  Parabacteroides merdae ATCC 43184

Foldseek 3Di:
DVVVVVVVVPDDLVNVLVVLLVVLLVVLLVQLVQFFAFLCVVLLLVLLVQLLCVVVVNALLLQDACADPVRDGNFQPPPPDDSNNRNCLLALSLLSVVLVVVCVVVVVDDSLSSSLNSLLVLLSLLLQLLLLLLCLQVRSQLSSQLSLQQCLLLQSVLCSRHPSQLSNLLSLLSVLLSLLLVQLVCPLDDDPVSLQVNLQSLLSNCRSPLCSLVSLVLSLVLLVVSQVLVCVVVVDHPVVSSVVSSVSSVVSSVSSLQNNLVSRSNCVVPVCSSVSSVVCQLVPPSDQDWWFAQLDTDRLLGDDLCQQVVLCCFSGFPLLNVLLVLLVVLPDPVCVSPPSVSSSVSLVCLLVVVSVVCSVSSGRDHPGCSVVSSSVSSSSSSSSSSLVSVLVVCVPPPCNVVSVVVNVVSSVVSVVQCVVFPPQSSQWTYCVCPIPVNCQSRGDGCQRPRVLLVVLVCCLVVCVVVQVPAQAEEEEAPSCQCSNVVNCVVPPRYHYDYNVDLDDHFKYKDFPNNCSVPVCCSVCPPPPQFPDFDDGRRDGRITIHGRPCHPPDLVNCCVVPPDLVSLCVVLVVCVVVLVLLSNLLSLVSSCVVPVLPLVSLLSNLQSCLSLVVLVSSLVSLVSSCVSPVPPVSSVVSNVSSVVRCVVCVQPLVSLLSVLVSCVSSVVLVSVLVSLVSNCVNPVLDLSSLLSNLQSCVSVVVLVSNLVSLVSSCVSPVPPVSSVVSNVSSVVSVVVVVVD

Mean predicted aligned error: 10.88 Å